Protein AF-A0AAW1KG69-F1 (afdb_monomer)

Foldseek 3Di:
DDPDPVPPPPPDDDPPDDDPPDDDDPPPPPPPDVLSVDCLCVDPDPVSVVVVVVCVVVVPPPDDDPPDDDDVVNVVCVVCVVVVVVVVVVVVVVVVVVVVVVVVVPPPDDPVVVVVVVVVVVVVVVVVVVVVVVVPPPDDDDDDDDDDDDDDDDDDDDDDDDDDDDDDDDDDDDDDDDDDDDPVVVVVVVVVVVVVVVVVVVVVVVVVVVVVVVVVVVVVVVVVVVVVVVVVVVVVVVVVVVVVVVVVVVVVVVVVVVVVVVVVVVVVVVVVVDDDDDDDPPPPPPPVVVPDDPVNVVVVVVVVVVVVVVVVVVVVVVVVVVVVVVVVVVVVVVVVVVVVVVVVVVVVVVVVVVVVVVVVVVVVVVPVVDLVVVVVVLVVVQVVCVVVVNDDVVNVVVSVVVNVVSVVVVVVCVVVVVVVVVVVCVVVVVPPPPPPDDDDDDDDDDDDDDDDDPPDPPPPPPDPPPPPPPPQPLVPDPLQVVLVVCCVPPNPVPDDPVSVVVNVVSVVVSVVVVCVVVPVPDPPPPDPVVVVVVVVVVVVVVVVVVVVVVVVVVVVVVVVVVVVVVVVVVVVVVVVVVVVVVVVVVVVVVVVVVVVVVVVVVVVVVVVVVVVVVVVVVVVVVVVVVVVVVVVVVVVVVVVVVVVVVVVVVVVVVVVVVVVVVVVVVVVVVVVVVVVVVVVVVVVVPPDDDDDDDDDDDDDDDDDDDDDPDDDDDDDDDDDPPPPPPPPPPPDDPDPPDDDDDDDDD

pLDDT: mean 73.24, std 21.03, range [31.11, 98.06]

Secondary structure (DSSP, 8-state):
---SGGGGGGSS--TTPPPP-------TT----HHHH-GGGG-S-HHHHHHHHHHHHHHTTTS---TT---HHHHHHHHHHHHHHHHHHHHHHHHHHHHHHHHHHHS---HHHHHHHHHHHHHHHHHHHHHHHHTTS---------------------------------------PPP---HHHHHHHHHHHHHHHHHHHHHHHHHHHHHHHHHHHHHHHHHHHHHHHHHHHHHHHHHHHHHHHHHHHHHHHHHHHHHHHHHHHHHHHHHHT---------------TTS--HHHHHHHHHHHHHHHHHHHHHHHHHHHHHHHHHHHHHHHHHHHHHHHHHHHHHHHHHHHHHHHHHHHHHHHHHHTS-HHHHHHHHHHHHHHHHHTT---HHHHHHHHHHHHHHHHHHHHHHHHHHHHHHHHHHHTT-----------------PPPPP---------------------GGGG-HHHHHHHHHHHHH-GGGS-HHHHHHHHHHHHHHHHHHHHHTT-SS--PPPHHHHHHHHHHHHHHHHHHHHHHHHHHHHHHHHHHHHHHHHHHHHHHHHHHHHHHHHHHHHHHHHHHHHHHHHHHHHHHHHHHHHHHHHHHHHHHHHHHHHHHHHHHHHHHHHHHHHHHHHHHHHHHHHHHHHHHHHHHHHHHHHHHHHHHHHHHHTTT--------------------------PPPP-------------------------------

Sequence (746 aa):
MTSYIQKKSRVFKDAGEPEPLLPKRSEARLKRYPSATDARAWTLENEDRRQHILEFLLRRSGGLNLGRYIPLEVLINTLLANKDADIERLRKQLEELQKLLKAYENLELTPEQKRQLEKMKGELGIAGSRLSAAGSQSGRQTPADSDADTTVGADGKMRLKGRSGVDPECAAGKDTPPPCESAEDKAKREAEEAQTAAEAAKGAQAAKATEAEKAAEAAKAAEAAKIAEAEKEAEEQRKMAAEAEAAEQRKAEADAKRAAEVEEAMRKAEAESGGPGRSRTRPRPSYDWEKLTPDDMKQLILQRDKENEALRNALEAMQDECDQHKAITNTAVEQLEHLGNVIEERDDLAYRLHASQQMIETLAGQLAGDPNREFNAIEDEIEELRRKGLLTPEKEIELLRKQIGILKNCCAKLPAVLADNEAMKKQLGLEYVSSSENSSSDALPTLPPPETNSLNNDLGHEKPIEKKDEACLCGKDVAFDALLERILKNGLESLEFEELEYLHSKICDATANLINKRGVGVEVQPSETDKYLLMKRNMTLEREVAGRQKQSENAVMKLEMDIQMERQRLEDLRKHLEQEKNNNNELLKRLKMQTKVVSNLQMERDLMKKKTGIHEERLQRYLNAIEEEKSRCQELEAELEGERVLVKRLKNMLNSQKEAVRSAKNLRMGIEKPLDNETMLMMQIDQSFGQPMSCPPVCSGSCSSSKRQVQTPPGRSNTFYTELKIEETYSPRPTRKEKPNKEYEG

Organism: Popillia japonica (NCBI:txid7064)

Structure (mmCIF, N/CA/C/O backbone):
data_AF-A0AAW1KG69-F1
#
_entry.id   AF-A0AAW1KG69-F1
#
loop_
_atom_site.group_PDB
_atom_site.id
_atom_site.type_symbol
_atom_site.label_atom_id
_atom_site.label_alt_id
_atom_site.label_comp_id
_atom_site.label_asym_id
_atom_site.label_entity_id
_atom_site.label_seq_id
_atom_site.pdbx_PDB_ins_code
_atom_site.Cartn_x
_atom_site.Cartn_y
_atom_site.Cartn_z
_atom_site.occupancy
_atom_site.B_iso_or_equiv
_atom_site.auth_seq_id
_atom_site.auth_comp_id
_atom_site.auth_asym_id
_atom_site.auth_atom_id
_atom_site.pdbx_PDB_model_num
ATOM 1 N N . MET A 1 1 ? 21.579 -17.725 -56.575 1.00 40.59 1 MET A N 1
ATOM 2 C CA . MET A 1 1 ? 20.855 -16.863 -55.615 1.00 40.59 1 MET A CA 1
ATOM 3 C C . MET A 1 1 ? 19.442 -16.606 -56.125 1.00 40.59 1 MET A C 1
ATOM 5 O O . MET A 1 1 ? 19.184 -15.582 -56.736 1.00 40.59 1 MET A O 1
ATOM 9 N N . THR A 1 2 ? 18.525 -17.542 -55.892 1.00 38.25 2 THR A N 1
ATOM 10 C CA . THR A 1 2 ? 17.095 -17.385 -56.208 1.00 38.25 2 THR A CA 1
ATOM 11 C C . THR A 1 2 ? 16.288 -18.149 -55.164 1.00 38.25 2 THR A C 1
ATOM 13 O O . THR A 1 2 ? 15.780 -19.234 -55.422 1.00 38.25 2 THR A O 1
ATOM 16 N N . SER A 1 3 ? 16.220 -17.626 -53.939 1.00 48.06 3 SER A N 1
ATOM 17 C CA . SER A 1 3 ? 15.331 -18.178 -52.910 1.00 48.06 3 SER A CA 1
ATOM 18 C C . SER A 1 3 ? 15.026 -17.149 -51.824 1.00 48.06 3 SER A C 1
ATOM 20 O O . SER A 1 3 ? 15.655 -17.143 -50.773 1.00 48.06 3 SER A O 1
ATOM 22 N N . TYR A 1 4 ? 14.041 -16.289 -52.082 1.00 40.78 4 TYR A N 1
ATOM 23 C CA . TYR A 1 4 ? 13.156 -15.782 -51.020 1.00 40.78 4 TYR A CA 1
ATOM 24 C C . TYR A 1 4 ? 11.886 -15.120 -51.580 1.00 40.78 4 TYR A C 1
ATOM 26 O O . TYR A 1 4 ? 10.855 -15.096 -50.918 1.00 40.78 4 TYR A O 1
ATOM 34 N N . ILE A 1 5 ? 11.918 -14.642 -52.829 1.00 45.88 5 ILE A N 1
ATOM 35 C CA . ILE A 1 5 ? 10.840 -13.797 -53.373 1.00 45.88 5 ILE A CA 1
ATOM 36 C C . ILE A 1 5 ? 9.676 -14.608 -53.980 1.00 45.88 5 ILE A C 1
ATOM 38 O O . ILE A 1 5 ? 8.530 -14.178 -53.905 1.00 45.88 5 ILE A O 1
ATOM 42 N N . GLN A 1 6 ? 9.899 -15.835 -54.464 1.00 41.44 6 GLN A N 1
ATOM 43 C CA . GLN A 1 6 ? 8.834 -16.655 -55.074 1.00 41.44 6 GLN A CA 1
ATOM 44 C C . GLN A 1 6 ? 7.883 -17.361 -54.082 1.00 41.44 6 GLN A C 1
ATOM 46 O O . GLN A 1 6 ? 6.984 -18.073 -54.513 1.00 41.44 6 GLN A O 1
ATOM 51 N N . LYS A 1 7 ? 8.030 -17.171 -52.761 1.00 46.19 7 LYS A N 1
ATOM 52 C CA . LYS A 1 7 ? 7.140 -17.791 -51.753 1.00 46.19 7 LYS A CA 1
ATOM 53 C C . LYS A 1 7 ? 6.023 -16.882 -51.224 1.00 46.19 7 LYS A C 1
ATOM 55 O O . LYS A 1 7 ? 5.238 -17.333 -50.398 1.00 46.19 7 LYS A O 1
ATOM 60 N N . LYS A 1 8 ? 5.908 -15.633 -51.694 1.00 48.06 8 LYS A N 1
ATOM 61 C CA . LYS A 1 8 ? 4.844 -14.716 -51.237 1.00 48.06 8 LYS A CA 1
ATOM 62 C C . LYS A 1 8 ? 3.473 -14.950 -51.889 1.00 48.06 8 LYS A C 1
ATOM 64 O O . LYS A 1 8 ? 2.480 -14.495 -51.341 1.00 48.06 8 LYS A O 1
ATOM 69 N N . SER A 1 9 ? 3.380 -15.678 -53.002 1.00 47.03 9 SER A N 1
ATOM 70 C CA . SER A 1 9 ? 2.130 -15.800 -53.774 1.00 47.03 9 SER A CA 1
ATOM 71 C C . SER A 1 9 ? 1.205 -16.958 -53.369 1.00 47.03 9 SER A C 1
ATOM 73 O O . SER A 1 9 ? 0.246 -17.232 -54.079 1.00 47.03 9 SER A O 1
ATOM 75 N N . ARG A 1 10 ? 1.454 -17.653 -52.249 1.00 48.19 10 ARG A N 1
ATOM 76 C CA . ARG A 1 10 ? 0.680 -18.855 -51.866 1.00 48.19 10 ARG A CA 1
ATOM 77 C C . ARG A 1 10 ? 0.230 -18.890 -50.400 1.00 48.19 10 ARG A C 1
ATOM 79 O O . ARG A 1 10 ? 0.150 -19.955 -49.799 1.00 48.19 10 ARG A O 1
ATOM 86 N N . VAL A 1 11 ? -0.021 -17.720 -49.810 1.00 54.59 11 VAL A N 1
ATOM 87 C CA . VAL A 1 11 ? -0.458 -17.603 -48.401 1.00 54.59 11 VAL A CA 1
ATOM 88 C C . VAL A 1 11 ? -1.987 -17.655 -48.256 1.00 54.59 11 VAL A C 1
ATOM 90 O O . VAL A 1 11 ? -2.484 -17.949 -47.174 1.00 54.59 11 VAL A O 1
ATOM 93 N N . PHE A 1 12 ? -2.742 -17.476 -49.340 1.00 47.78 12 PHE A N 1
ATOM 94 C CA . PHE A 1 12 ? -4.198 -17.611 -49.329 1.00 47.78 12 PHE A CA 1
ATOM 95 C C . PHE A 1 12 ? -4.599 -18.888 -50.074 1.00 47.78 12 PHE A C 1
ATOM 97 O O . PHE A 1 12 ? -4.232 -19.068 -51.233 1.00 47.78 12 PHE A O 1
ATOM 104 N N . LYS A 1 13 ? -5.276 -19.802 -49.368 1.00 55.94 13 LYS A N 1
ATOM 105 C CA . LYS A 1 13 ? -5.887 -21.008 -49.944 1.00 55.94 13 LYS A CA 1
ATOM 106 C C . LYS A 1 13 ? -7.202 -20.607 -50.617 1.00 55.94 13 LYS A C 1
ATOM 108 O O . LYS A 1 13 ? -8.001 -19.911 -49.989 1.00 55.94 13 LYS A O 1
ATOM 113 N N . ASP A 1 14 ? -7.444 -21.079 -51.835 1.00 62.16 14 ASP A N 1
ATOM 114 C CA . ASP A 1 14 ? -8.760 -20.977 -52.464 1.00 62.16 14 ASP A CA 1
ATOM 115 C C . ASP A 1 14 ? -9.760 -21.883 -51.725 1.00 62.16 14 ASP A C 1
ATOM 117 O O . ASP A 1 14 ? -9.420 -22.979 -51.263 1.00 62.16 14 ASP A O 1
ATOM 121 N N . ALA A 1 15 ? -10.996 -21.407 -51.558 1.00 43.72 15 ALA A N 1
ATOM 122 C CA . ALA A 1 15 ? -12.036 -22.103 -50.809 1.00 43.72 15 ALA A CA 1
ATOM 123 C C . ALA A 1 15 ? -12.436 -23.415 -51.516 1.00 43.72 15 ALA A C 1
ATOM 125 O O . ALA A 1 15 ? -13.269 -23.411 -52.417 1.00 43.72 15 ALA A O 1
ATOM 126 N N . GLY A 1 16 ? -11.832 -24.538 -51.112 1.00 61.41 16 GLY A N 1
ATOM 127 C CA . GLY A 1 16 ? -12.177 -25.874 -51.615 1.00 61.41 16 GLY A CA 1
ATOM 128 C C . GLY A 1 16 ? -11.032 -26.888 -51.691 1.00 61.41 16 GLY A C 1
ATOM 129 O O . GLY A 1 16 ? -11.302 -28.065 -51.920 1.00 61.41 16 GLY A O 1
ATOM 130 N N . GLU A 1 17 ? -9.770 -26.491 -51.488 1.00 61.88 17 GLU A N 1
ATOM 131 C CA . GLU A 1 17 ? -8.648 -27.439 -51.568 1.00 61.88 17 GLU A CA 1
ATOM 132 C C . GLU A 1 17 ? -8.496 -28.299 -50.290 1.00 61.88 17 GLU A C 1
ATOM 134 O O . GLU A 1 17 ? -8.383 -27.749 -49.187 1.00 61.88 17 GLU A O 1
ATOM 139 N N . PRO A 1 18 ? -8.455 -29.645 -50.405 1.00 51.22 18 PRO A N 1
ATOM 140 C CA . PRO A 1 18 ? -8.241 -30.537 -49.270 1.00 51.22 18 PRO A CA 1
ATOM 141 C C . PRO A 1 18 ? -6.821 -30.385 -48.713 1.00 51.22 18 PRO A C 1
ATOM 143 O O . PRO A 1 18 ? -5.830 -30.364 -49.441 1.00 51.22 18 PRO A O 1
ATOM 146 N N . GLU A 1 19 ? -6.737 -30.265 -47.391 1.00 61.56 19 GLU A N 1
ATOM 147 C CA . GLU A 1 19 ? -5.527 -29.884 -46.671 1.00 61.56 19 GLU A CA 1
ATOM 148 C C . GLU A 1 19 ? -4.426 -30.961 -46.777 1.00 61.56 19 GLU A C 1
ATOM 150 O O . GLU A 1 19 ? -4.612 -32.077 -46.284 1.00 61.56 19 GLU A O 1
ATOM 155 N N . PRO A 1 20 ? -3.263 -30.669 -47.395 1.00 55.00 20 PRO A N 1
ATOM 156 C CA . PRO A 1 20 ? -2.170 -31.627 -47.435 1.00 55.00 20 PRO A CA 1
ATOM 157 C C . PRO A 1 20 ? -1.592 -31.803 -46.028 1.00 55.00 20 PRO A C 1
ATOM 159 O O . PRO A 1 20 ? -1.201 -30.836 -45.371 1.00 55.00 20 PRO A O 1
ATOM 162 N N . LEU A 1 21 ? -1.527 -33.061 -45.583 1.00 47.91 21 LEU A N 1
ATOM 163 C CA . LEU A 1 21 ? -0.932 -33.489 -44.318 1.00 47.91 21 LEU A CA 1
ATOM 164 C C . LEU A 1 21 ? 0.570 -33.169 -44.307 1.00 47.91 21 LEU A C 1
ATOM 166 O O . LEU A 1 21 ? 1.408 -33.993 -44.674 1.00 47.91 21 LEU A O 1
ATOM 170 N N . LEU A 1 22 ? 0.918 -31.948 -43.905 1.00 45.31 22 LEU A N 1
ATOM 171 C CA . LEU A 1 22 ? 2.303 -31.552 -43.687 1.00 45.31 22 LEU A CA 1
ATOM 172 C C . LEU A 1 22 ? 2.843 -32.187 -42.390 1.00 45.31 22 LEU A C 1
ATOM 174 O O . LEU A 1 22 ? 2.108 -32.299 -41.403 1.00 45.31 22 LEU A O 1
ATOM 178 N N . PRO A 1 23 ? 4.130 -32.582 -42.353 1.00 40.88 23 PRO A N 1
ATOM 179 C CA . PRO A 1 23 ? 4.743 -33.165 -41.165 1.00 40.88 23 PRO A CA 1
ATOM 180 C C . PRO A 1 23 ? 4.685 -32.186 -39.986 1.00 40.88 23 PRO A C 1
ATOM 182 O O . PRO A 1 23 ? 5.216 -31.076 -40.067 1.00 40.88 23 PRO A O 1
ATOM 185 N N . LYS A 1 24 ? 4.063 -32.614 -38.879 1.00 42.75 24 LYS A N 1
ATOM 186 C CA . LYS A 1 24 ? 4.032 -31.908 -37.589 1.00 42.75 24 LYS A CA 1
ATOM 187 C C . LYS A 1 24 ? 5.459 -31.614 -37.115 1.00 42.75 24 LYS A C 1
ATOM 189 O O . LYS A 1 24 ? 6.099 -32.456 -36.491 1.00 42.75 24 LYS A O 1
ATOM 194 N N . ARG A 1 25 ? 5.949 -30.397 -37.354 1.00 39.00 25 ARG A N 1
ATOM 195 C CA . ARG A 1 25 ? 6.978 -29.804 -36.494 1.00 39.00 25 ARG A CA 1
ATOM 196 C C . ARG A 1 25 ? 6.303 -29.378 -35.191 1.00 39.00 25 ARG A C 1
ATOM 198 O O . ARG A 1 25 ? 5.185 -28.871 -35.206 1.00 39.00 25 ARG A O 1
ATOM 205 N N . SER A 1 26 ? 6.955 -29.628 -34.062 1.00 43.47 26 SER A N 1
ATOM 206 C CA . SER A 1 26 ? 6.447 -29.310 -32.728 1.00 43.47 26 SER A CA 1
ATOM 207 C C . SER A 1 26 ? 6.440 -27.796 -32.485 1.00 43.47 26 SER A C 1
ATOM 209 O O . SER A 1 26 ? 7.314 -27.259 -31.810 1.00 43.47 26 SER A O 1
ATOM 211 N N . GLU A 1 27 ? 5.427 -27.106 -33.007 1.00 46.28 27 GLU A N 1
ATOM 212 C CA . GLU A 1 27 ? 5.040 -25.736 -32.639 1.00 46.28 27 GLU A CA 1
ATOM 213 C C . GLU A 1 27 ? 4.389 -25.692 -31.245 1.00 46.28 27 GLU A C 1
ATOM 215 O O . GLU A 1 27 ? 3.317 -25.125 -31.026 1.00 46.28 27 GLU A O 1
ATOM 220 N N . ALA A 1 28 ? 5.024 -26.317 -30.257 1.00 47.25 28 ALA A N 1
ATOM 221 C CA . ALA A 1 28 ? 4.579 -26.264 -28.876 1.00 47.25 28 ALA A CA 1
ATOM 222 C C . ALA A 1 28 ? 4.929 -24.893 -28.267 1.00 47.25 28 ALA A C 1
ATOM 224 O O . ALA A 1 28 ? 5.868 -24.807 -27.485 1.00 47.25 28 ALA A O 1
ATOM 225 N N . ARG A 1 29 ? 4.193 -23.833 -28.662 1.00 49.28 29 ARG A N 1
ATOM 226 C CA . ARG A 1 29 ? 3.802 -22.639 -27.860 1.00 49.28 29 ARG A CA 1
ATOM 227 C C . ARG A 1 29 ? 3.364 -21.399 -28.658 1.00 49.28 29 ARG A C 1
ATOM 229 O O . ARG A 1 29 ? 3.189 -20.345 -28.046 1.00 49.28 29 ARG A O 1
ATOM 236 N N . LEU A 1 30 ? 3.086 -21.480 -29.961 1.00 48.84 30 LEU A N 1
ATOM 237 C CA . LEU A 1 30 ? 2.287 -20.424 -30.601 1.00 48.84 30 LEU A CA 1
ATOM 238 C C . LEU A 1 30 ? 0.849 -20.551 -30.090 1.00 48.84 30 LEU A C 1
ATOM 240 O O . LEU A 1 30 ? 0.060 -21.388 -30.526 1.00 48.84 30 LEU A O 1
ATOM 244 N N . LYS A 1 31 ? 0.556 -19.786 -29.036 1.00 47.00 31 LYS A N 1
ATOM 245 C CA . LYS A 1 31 ? -0.750 -19.754 -28.388 1.00 47.00 31 LYS A CA 1
ATOM 246 C C . LYS A 1 31 ? -1.786 -19.403 -29.458 1.00 47.00 31 LYS A C 1
ATOM 248 O O . LYS A 1 31 ? -1.678 -18.354 -30.085 1.00 47.00 31 LYS A O 1
ATOM 253 N N . ARG A 1 32 ? -2.777 -20.281 -29.656 1.00 51.72 32 ARG A N 1
ATOM 254 C CA . ARG A 1 32 ? -3.906 -20.132 -30.598 1.00 51.72 32 ARG A CA 1
ATOM 255 C C . ARG A 1 32 ? -4.870 -19.014 -30.176 1.00 51.72 32 ARG A C 1
ATOM 257 O O . ARG A 1 32 ? -6.077 -19.222 -30.082 1.00 51.72 32 ARG A O 1
ATOM 264 N N . TYR A 1 33 ? -4.349 -17.846 -29.826 1.00 61.28 33 TYR A N 1
ATOM 265 C CA . TYR A 1 33 ? -5.187 -16.686 -29.599 1.00 61.28 33 TYR A CA 1
ATOM 266 C C . TYR A 1 33 ? -5.672 -16.177 -30.957 1.00 61.28 33 TYR A C 1
ATOM 268 O O . TYR A 1 33 ? -4.852 -16.058 -31.865 1.00 61.28 33 TYR A O 1
ATOM 276 N N . PRO A 1 34 ? -6.961 -15.834 -31.107 1.00 63.94 34 PRO A N 1
ATOM 277 C CA . PRO A 1 34 ? -7.478 -15.260 -32.349 1.00 63.94 34 PRO A CA 1
ATOM 278 C C . PRO A 1 34 ? -6.696 -14.020 -32.819 1.00 63.94 34 PRO A C 1
ATOM 280 O O . PRO A 1 34 ? -6.563 -13.792 -34.018 1.00 63.94 34 PRO A O 1
ATOM 283 N N . SER A 1 35 ? -6.103 -13.271 -31.882 1.00 65.06 35 SER A N 1
ATOM 284 C CA . SER A 1 35 ? -5.227 -12.123 -32.150 1.00 65.06 35 SER A CA 1
ATOM 285 C C . SER A 1 35 ? -3.866 -12.496 -32.751 1.00 65.06 35 SER A C 1
ATOM 287 O O . SER A 1 35 ? -3.225 -11.670 -33.387 1.00 65.06 35 SER A O 1
ATOM 289 N N . ALA A 1 36 ? -3.404 -13.736 -32.579 1.00 68.12 36 ALA A N 1
ATOM 290 C CA . ALA A 1 36 ? -2.181 -14.236 -33.206 1.00 68.12 36 ALA A CA 1
ATOM 291 C C . ALA A 1 36 ? -2.426 -14.770 -34.630 1.00 68.12 36 ALA A C 1
ATOM 293 O O . ALA A 1 36 ? -1.469 -15.036 -35.350 1.00 68.12 36 ALA A O 1
ATOM 294 N N . THR A 1 37 ? -3.691 -14.932 -35.033 1.00 74.00 37 THR A N 1
ATOM 295 C CA . THR A 1 37 ? -4.082 -15.488 -36.340 1.00 74.00 37 THR A CA 1
ATOM 296 C C . THR A 1 37 ? -4.704 -14.466 -37.292 1.00 74.00 37 THR A C 1
ATOM 298 O O . THR A 1 37 ? -4.706 -14.708 -38.494 1.00 74.00 37 THR A O 1
ATOM 301 N N . ASP A 1 38 ? -5.221 -13.337 -36.797 1.00 79.94 38 ASP A N 1
ATOM 302 C CA . ASP A 1 38 ? -5.739 -12.258 -37.649 1.00 79.94 38 ASP A CA 1
ATOM 303 C C . ASP A 1 38 ? -4.603 -11.296 -38.028 1.00 79.94 38 ASP A C 1
ATOM 305 O O . ASP A 1 38 ? -3.973 -10.684 -37.163 1.00 79.94 38 ASP A O 1
ATOM 309 N N . ALA A 1 39 ? -4.341 -11.155 -39.329 1.00 81.00 39 ALA A N 1
ATOM 310 C CA . ALA A 1 39 ? -3.290 -10.285 -39.846 1.00 81.00 39 ALA A CA 1
ATOM 311 C C . ALA A 1 39 ? -3.505 -8.812 -39.454 1.00 81.00 39 ALA A C 1
ATOM 313 O O . ALA A 1 39 ? -2.521 -8.108 -39.229 1.00 81.00 39 ALA A O 1
ATOM 314 N N . ARG A 1 40 ? -4.764 -8.373 -39.273 1.00 83.50 40 ARG A N 1
ATOM 315 C CA . ARG A 1 40 ? -5.123 -7.002 -38.859 1.00 83.50 40 ARG A CA 1
ATOM 316 C C . ARG A 1 40 ? -4.634 -6.644 -37.452 1.00 83.50 40 ARG A C 1
ATOM 318 O O . ARG A 1 40 ? -4.432 -5.476 -37.148 1.00 83.50 40 ARG A O 1
ATOM 325 N N . ALA A 1 41 ? -4.368 -7.627 -36.587 1.00 81.38 41 ALA A N 1
ATOM 326 C CA . ALA A 1 41 ? -3.755 -7.366 -35.280 1.00 81.38 41 ALA A CA 1
ATOM 327 C C . ALA A 1 41 ? -2.293 -6.876 -35.401 1.00 81.38 41 ALA A C 1
ATOM 329 O O . ALA A 1 41 ? -1.776 -6.175 -34.520 1.00 81.38 41 ALA A O 1
ATOM 330 N N . TRP A 1 42 ? -1.634 -7.224 -36.510 1.00 81.38 42 TRP A N 1
ATOM 331 C CA . TRP A 1 42 ? -0.208 -7.010 -36.758 1.00 81.38 42 TRP A CA 1
ATOM 332 C C . TRP A 1 42 ? 0.074 -5.982 -37.860 1.00 81.38 42 TRP A C 1
ATOM 334 O O . TRP A 1 42 ? 1.238 -5.778 -38.203 1.00 81.38 42 TRP A O 1
ATOM 344 N N . THR A 1 43 ? -0.950 -5.319 -38.403 1.00 86.56 43 THR A N 1
ATOM 345 C CA . THR A 1 43 ? -0.763 -4.221 -39.358 1.00 86.56 43 THR A CA 1
ATOM 346 C C . THR A 1 43 ? -0.227 -2.968 -38.656 1.00 86.56 43 THR A C 1
ATOM 348 O O . THR A 1 43 ? -0.413 -2.766 -37.453 1.00 86.56 43 THR A O 1
ATOM 351 N N . LEU A 1 44 ? 0.487 -2.131 -39.417 1.00 79.81 44 LEU A N 1
ATOM 352 C CA . LEU A 1 44 ? 0.949 -0.807 -38.973 1.00 79.81 44 LEU A CA 1
ATOM 353 C C . LEU A 1 44 ? -0.145 0.264 -39.112 1.00 79.81 44 LEU A C 1
ATOM 355 O O . LEU A 1 44 ? -0.003 1.367 -38.591 1.00 79.81 44 LEU A O 1
ATOM 359 N N . GLU A 1 45 ? -1.236 -0.056 -39.807 1.00 83.69 45 GLU A N 1
ATOM 360 C CA . GLU A 1 45 ? -2.373 0.836 -39.985 1.00 83.69 45 GLU A CA 1
ATOM 361 C C . GLU A 1 45 ? -3.251 0.826 -38.730 1.00 83.69 45 GLU A C 1
ATOM 363 O O . GLU A 1 45 ? -3.841 -0.189 -38.352 1.00 83.69 45 GLU A O 1
ATOM 368 N N . ASN A 1 46 ? -3.330 1.982 -38.066 1.00 83.50 46 ASN A N 1
ATOM 369 C CA . ASN A 1 46 ? -4.044 2.129 -36.797 1.00 83.50 46 ASN A CA 1
ATOM 370 C C . ASN A 1 46 ? -5.535 1.780 -36.905 1.00 83.50 46 ASN A C 1
ATOM 372 O O . ASN A 1 46 ? -6.103 1.263 -35.943 1.00 83.50 46 ASN A O 1
ATOM 376 N N . GLU A 1 47 ? -6.161 2.039 -38.055 1.00 86.00 47 GLU A N 1
ATOM 377 C CA . GLU A 1 47 ? -7.596 1.809 -38.244 1.00 86.00 47 GLU A CA 1
ATOM 378 C C . GLU A 1 47 ? -7.927 0.313 -38.354 1.00 86.00 47 GLU A C 1
ATOM 380 O O . GLU A 1 47 ? -8.852 -0.153 -37.691 1.00 86.00 47 GLU A O 1
ATOM 385 N N . ASP A 1 48 ? -7.105 -0.469 -39.056 1.00 82.94 48 ASP A N 1
ATOM 386 C CA . ASP A 1 48 ? -7.244 -1.928 -39.149 1.00 82.94 48 ASP A CA 1
ATOM 387 C C . ASP A 1 48 ? -7.054 -2.613 -37.793 1.00 82.94 48 ASP A C 1
ATOM 389 O O . ASP A 1 48 ? -7.828 -3.495 -37.404 1.00 82.94 48 ASP A O 1
ATOM 393 N N . ARG A 1 49 ? -6.052 -2.170 -37.023 1.00 87.25 49 ARG A N 1
ATOM 394 C CA . ARG A 1 49 ? -5.829 -2.674 -35.664 1.00 87.25 49 ARG A CA 1
ATOM 395 C C . ARG A 1 49 ? -6.995 -2.308 -34.743 1.00 87.25 49 ARG A C 1
ATOM 397 O O . ARG A 1 49 ? -7.425 -3.134 -33.936 1.00 87.25 49 ARG A O 1
ATOM 404 N N . ARG A 1 50 ? -7.529 -1.090 -34.862 1.00 85.69 50 ARG A N 1
ATOM 405 C CA . ARG A 1 50 ? -8.689 -0.626 -34.089 1.00 85.69 50 ARG A CA 1
ATOM 406 C C . ARG A 1 50 ? -9.947 -1.421 -34.437 1.00 85.69 50 ARG A C 1
ATOM 408 O O . ARG A 1 50 ? -10.642 -1.861 -33.521 1.00 85.69 50 ARG A O 1
ATOM 415 N N . GLN A 1 51 ? -10.211 -1.661 -35.720 1.00 84.88 51 GLN A N 1
ATOM 416 C CA . GLN A 1 51 ? -11.324 -2.496 -36.174 1.00 84.88 51 GLN A CA 1
ATOM 417 C C . GLN A 1 51 ? -11.183 -3.940 -35.695 1.00 84.88 51 GLN A C 1
ATOM 419 O O . GLN A 1 51 ? -12.155 -4.493 -35.189 1.00 84.88 51 GLN A O 1
ATOM 424 N N . HIS A 1 52 ? -9.980 -4.525 -35.743 1.00 84.31 52 HIS A N 1
ATOM 425 C CA . HIS A 1 52 ? -9.736 -5.856 -35.185 1.00 84.31 52 HIS A CA 1
ATOM 426 C C . HIS A 1 52 ? -10.060 -5.922 -33.685 1.00 84.31 52 HIS A C 1
ATOM 428 O O . HIS A 1 52 ? -10.701 -6.870 -33.237 1.00 84.31 52 HIS A O 1
ATOM 434 N N . ILE A 1 53 ? -9.668 -4.912 -32.900 1.00 80.25 53 ILE A N 1
ATOM 435 C CA . ILE A 1 53 ? -9.980 -4.849 -31.463 1.00 80.25 53 ILE A CA 1
ATOM 436 C C . ILE A 1 53 ? -11.492 -4.722 -31.236 1.00 80.25 53 ILE A C 1
ATOM 438 O O . ILE A 1 53 ? -12.041 -5.437 -30.400 1.00 80.25 53 ILE A O 1
ATOM 442 N N . LEU A 1 54 ? -12.175 -3.852 -31.983 1.00 82.06 54 LEU A N 1
ATOM 443 C CA . LEU A 1 54 ? -13.623 -3.662 -31.863 1.00 82.06 54 LEU A CA 1
ATOM 444 C C . LEU A 1 54 ? -14.398 -4.921 -32.267 1.00 82.06 54 LEU A C 1
ATOM 446 O O . LEU A 1 54 ? -15.282 -5.349 -31.529 1.00 82.06 54 LEU A O 1
ATOM 450 N N . GLU A 1 55 ? -14.034 -5.566 -33.375 1.00 81.56 55 GLU A N 1
ATOM 451 C CA . GLU A 1 55 ? -14.593 -6.860 -33.770 1.00 81.56 55 GLU A CA 1
ATOM 452 C C . GLU A 1 55 ? -14.286 -7.940 -32.733 1.00 81.56 55 GLU A C 1
ATOM 454 O O . GLU A 1 55 ? -15.161 -8.736 -32.409 1.00 81.56 55 GLU A O 1
ATOM 459 N N . PHE A 1 56 ? -13.079 -7.975 -32.165 1.00 78.81 56 PHE A N 1
ATOM 460 C CA . PHE A 1 56 ? -12.723 -8.935 -31.121 1.00 78.81 56 PHE A CA 1
ATOM 461 C C . PHE A 1 56 ? -13.561 -8.740 -29.848 1.00 78.81 56 PHE A C 1
ATOM 463 O O . PHE A 1 56 ? -13.947 -9.725 -29.216 1.00 78.81 56 PHE A O 1
ATOM 470 N N . LEU A 1 57 ? -13.885 -7.492 -29.493 1.00 71.50 57 LEU A N 1
ATOM 471 C CA . LEU A 1 57 ? -14.770 -7.151 -28.377 1.00 71.50 57 LEU A CA 1
ATOM 472 C C . LEU A 1 57 ? -16.234 -7.513 -28.676 1.00 71.50 57 LEU A C 1
ATOM 474 O O . LEU A 1 57 ? -16.890 -8.145 -27.849 1.00 71.50 57 LEU A O 1
ATOM 478 N N . LEU A 1 58 ? -16.728 -7.183 -29.872 1.00 74.06 58 LEU A N 1
ATOM 479 C CA . LEU A 1 58 ? -18.105 -7.453 -30.306 1.00 74.06 58 LEU A CA 1
ATOM 480 C C . LEU A 1 58 ? -18.367 -8.944 -30.549 1.00 74.06 58 LEU A C 1
ATOM 482 O O . LEU A 1 58 ? -19.430 -9.461 -30.229 1.00 74.06 58 LEU A O 1
ATOM 486 N N . ARG A 1 59 ? -17.389 -9.688 -31.067 1.00 72.31 59 ARG A N 1
ATOM 487 C CA . ARG A 1 59 ? -17.516 -11.133 -31.314 1.00 72.31 59 ARG A CA 1
ATOM 488 C C . ARG A 1 59 ? -17.502 -11.946 -30.015 1.00 72.31 59 ARG A C 1
ATOM 490 O O . ARG A 1 59 ? -17.921 -13.099 -30.013 1.00 72.31 59 ARG A O 1
ATOM 497 N N . ARG A 1 60 ? -17.047 -11.347 -28.907 1.00 56.72 60 ARG A N 1
ATOM 498 C CA . ARG A 1 60 ? -17.065 -11.931 -27.557 1.00 56.72 60 ARG A CA 1
ATOM 499 C C . ARG A 1 60 ? -18.262 -11.512 -26.701 1.00 56.72 60 ARG A C 1
ATOM 501 O O . ARG A 1 60 ? -18.436 -12.093 -25.633 1.00 56.72 60 ARG A O 1
ATOM 508 N N . SER A 1 61 ? -19.093 -10.563 -27.136 1.00 54.59 61 SER A N 1
ATOM 509 C CA . SER A 1 61 ? -20.235 -10.083 -26.342 1.00 54.59 61 SER A CA 1
ATOM 510 C C . SER A 1 61 ? -21.472 -10.995 -26.398 1.00 54.59 61 SER A C 1
ATOM 512 O O . SER A 1 61 ? -22.419 -10.774 -25.651 1.00 54.59 61 SER A O 1
ATOM 514 N N . GLY A 1 62 ? -21.458 -12.057 -27.214 1.00 53.91 62 GLY A N 1
ATOM 515 C CA . GLY A 1 62 ? -22.594 -12.974 -27.395 1.00 53.91 62 GLY A CA 1
ATOM 516 C C . GLY A 1 62 ? -22.798 -14.058 -26.325 1.00 53.91 62 GLY A C 1
ATOM 517 O O . GLY A 1 62 ? -23.744 -14.829 -26.438 1.00 53.91 62 GLY A O 1
ATOM 518 N N . GLY A 1 63 ? -21.953 -14.163 -25.295 1.00 54.03 63 GLY A N 1
ATOM 519 C CA . GLY A 1 63 ? -22.145 -15.179 -24.254 1.00 54.03 63 GLY A CA 1
ATOM 520 C C . GLY A 1 63 ? -20.998 -15.261 -23.251 1.00 54.03 63 GLY A C 1
ATOM 521 O O . GLY A 1 63 ? -19.988 -15.894 -23.526 1.00 54.03 63 GLY A O 1
ATOM 522 N N . LEU A 1 64 ? -21.190 -14.604 -22.103 1.00 49.53 64 LEU A N 1
ATOM 523 C CA . LEU A 1 64 ? -20.575 -14.835 -20.784 1.00 49.53 64 LEU A CA 1
ATOM 524 C C . LEU A 1 64 ? -19.074 -15.207 -20.726 1.00 49.53 64 LEU A C 1
ATOM 526 O O . LEU A 1 64 ? -18.685 -16.349 -20.953 1.00 49.53 64 LEU A O 1
ATOM 530 N N . ASN A 1 65 ? -18.243 -14.242 -20.300 1.00 45.19 65 ASN A N 1
ATOM 531 C CA . ASN A 1 65 ? -17.337 -14.338 -19.134 1.00 45.19 65 ASN A CA 1
ATOM 532 C C . ASN A 1 65 ? -16.431 -13.091 -19.061 1.00 45.19 65 ASN A C 1
ATOM 534 O O . ASN A 1 65 ? -15.245 -13.124 -19.394 1.00 45.19 65 ASN A O 1
ATOM 538 N N . LEU A 1 66 ? -16.991 -11.976 -18.583 1.00 47.50 66 LEU A N 1
ATOM 539 C CA . LEU A 1 66 ? -16.275 -10.745 -18.208 1.00 47.50 66 LEU A CA 1
ATOM 540 C C . LEU A 1 66 ? -15.521 -10.907 -16.869 1.00 47.50 66 LEU A C 1
ATOM 542 O O . LEU A 1 66 ? -15.536 -10.033 -16.016 1.00 47.50 66 LEU A O 1
ATOM 546 N N . GLY A 1 67 ? -14.808 -12.017 -16.672 1.00 48.03 67 GLY A N 1
ATOM 547 C CA . GLY A 1 67 ? -14.048 -12.284 -15.441 1.00 48.03 67 GLY A CA 1
ATOM 548 C C . GLY A 1 67 ? -12.742 -11.490 -15.288 1.00 48.03 67 GLY A C 1
ATOM 549 O O . GLY A 1 67 ? -11.881 -11.907 -14.522 1.00 48.03 67 GLY A O 1
ATOM 550 N N . ARG A 1 68 ? -12.518 -10.409 -16.053 1.00 56.72 68 ARG A N 1
ATOM 551 C CA . ARG A 1 68 ? -11.250 -9.642 -16.007 1.00 56.72 68 ARG A CA 1
ATOM 552 C C . ARG A 1 68 ? -11.359 -8.130 -16.155 1.00 56.72 68 ARG A C 1
ATOM 554 O O . ARG A 1 68 ? -10.342 -7.461 -16.012 1.00 56.72 68 ARG A O 1
ATOM 561 N N . TYR A 1 69 ? -12.542 -7.588 -16.415 1.00 55.53 69 TYR A N 1
ATOM 562 C CA . TYR A 1 69 ? -12.724 -6.142 -16.438 1.00 55.53 69 TYR A CA 1
ATOM 563 C C . TYR A 1 69 ? -13.691 -5.782 -15.322 1.00 55.53 69 TYR A C 1
ATOM 565 O O . TYR A 1 69 ? -14.897 -5.971 -15.447 1.00 55.53 69 TYR A O 1
ATOM 573 N N . ILE A 1 70 ? -13.114 -5.339 -14.206 1.00 63.97 70 ILE A N 1
ATOM 574 C CA . ILE A 1 70 ? -13.845 -4.710 -13.110 1.00 63.97 70 ILE A CA 1
ATOM 575 C C . ILE A 1 70 ? -14.316 -3.355 -13.658 1.00 63.97 70 ILE A C 1
ATOM 577 O O . ILE A 1 70 ? -13.461 -2.583 -14.102 1.00 63.97 70 ILE A O 1
ATOM 581 N N . PRO A 1 71 ? -15.631 -3.066 -13.696 1.00 76.69 71 PRO A N 1
ATOM 582 C CA . PRO A 1 71 ? -16.124 -1.744 -14.071 1.00 76.69 71 PRO A CA 1
ATOM 583 C C . PRO A 1 71 ? -15.414 -0.665 -13.248 1.00 76.69 71 PRO A C 1
ATOM 585 O O . PRO A 1 71 ? -15.156 -0.878 -12.059 1.00 76.69 71 PRO A O 1
ATOM 588 N N . LEU A 1 72 ? -15.070 0.471 -13.861 1.00 67.88 72 LEU A N 1
ATOM 589 C CA . LEU A 1 72 ? -14.314 1.528 -13.177 1.00 67.88 72 LEU A CA 1
ATOM 590 C C . LEU A 1 72 ? -15.033 1.987 -11.906 1.00 67.88 72 LEU A C 1
ATOM 592 O O . LEU A 1 72 ? -14.394 2.266 -10.900 1.00 67.88 72 LEU A O 1
ATOM 596 N N . GLU A 1 73 ? -16.359 1.988 -11.935 1.00 77.25 73 GLU A N 1
ATOM 597 C CA . GLU A 1 73 ? -17.232 2.326 -10.820 1.00 77.25 73 GLU A CA 1
ATOM 598 C C . GLU A 1 73 ? -17.047 1.349 -9.656 1.00 77.25 73 GLU A C 1
ATOM 600 O O . GLU A 1 73 ? -16.974 1.764 -8.506 1.00 77.25 73 GLU A O 1
ATOM 605 N N . VAL A 1 74 ? -16.893 0.052 -9.937 1.00 75.75 74 VAL A N 1
ATOM 606 C CA . VAL A 1 74 ? -16.651 -0.968 -8.906 1.00 75.75 74 VAL A CA 1
ATOM 607 C C . VAL A 1 74 ? -15.248 -0.820 -8.319 1.00 75.75 74 VAL A C 1
ATOM 609 O O . VAL A 1 74 ? -15.090 -0.974 -7.110 1.00 75.75 74 VAL A O 1
ATOM 612 N N . LEU A 1 75 ? -14.244 -0.469 -9.132 1.00 75.62 75 LEU A N 1
ATOM 613 C CA . LEU A 1 75 ? -12.879 -0.201 -8.662 1.00 75.62 75 LEU A CA 1
ATOM 614 C C . LEU A 1 75 ? -12.815 1.067 -7.795 1.00 75.62 75 LEU A C 1
ATOM 616 O O . LEU A 1 75 ? -12.189 1.070 -6.740 1.00 75.62 75 LEU A O 1
ATOM 620 N N . ILE A 1 76 ? -13.496 2.135 -8.214 1.00 79.00 76 ILE A N 1
ATOM 621 C CA . ILE A 1 76 ? -13.610 3.379 -7.446 1.00 79.00 76 ILE A CA 1
ATOM 622 C C . ILE A 1 76 ? -14.343 3.106 -6.131 1.00 79.00 76 ILE A C 1
ATOM 624 O O . ILE A 1 76 ? -13.839 3.476 -5.076 1.00 79.00 76 ILE A O 1
ATOM 628 N N . ASN A 1 77 ? -15.463 2.383 -6.167 1.00 82.12 77 ASN A N 1
ATOM 629 C CA . ASN A 1 77 ? -16.221 2.043 -4.965 1.00 82.12 77 ASN A CA 1
ATOM 630 C C . ASN A 1 77 ? -15.428 1.140 -4.013 1.00 82.12 77 ASN A C 1
ATOM 632 O O . ASN A 1 77 ? -15.519 1.320 -2.808 1.00 82.12 77 ASN A O 1
ATOM 636 N N . THR A 1 78 ? -14.608 0.210 -4.511 1.00 78.06 78 THR A N 1
ATOM 637 C CA . THR A 1 78 ? -13.744 -0.613 -3.639 1.00 78.06 78 THR A CA 1
ATOM 638 C C . THR A 1 78 ? -12.569 0.172 -3.059 1.00 78.06 78 THR A C 1
ATOM 640 O O . THR A 1 78 ? -12.226 -0.031 -1.896 1.00 78.06 78 THR A O 1
ATOM 643 N N . LEU A 1 79 ? -11.975 1.102 -3.813 1.00 77.56 79 LEU A N 1
ATOM 644 C CA . LEU A 1 79 ? -10.926 1.991 -3.296 1.00 77.56 79 LEU A CA 1
ATOM 645 C C . LEU A 1 79 ? -11.469 3.018 -2.289 1.00 77.56 79 LEU A C 1
ATOM 647 O O . LEU A 1 79 ? -10.756 3.391 -1.355 1.00 77.56 79 LEU A O 1
ATOM 651 N N . LEU A 1 80 ? -12.715 3.465 -2.462 1.00 85.62 80 LEU A N 1
ATOM 652 C CA . LEU A 1 80 ? -13.385 4.390 -1.548 1.00 85.62 80 LEU A CA 1
ATOM 653 C C . LEU A 1 80 ? -14.001 3.687 -0.335 1.00 85.62 80 LEU A C 1
ATOM 655 O O . LEU A 1 80 ? -13.964 4.269 0.739 1.00 85.62 80 LEU A O 1
ATOM 659 N N . ALA A 1 81 ? -14.433 2.427 -0.441 1.00 85.44 81 ALA A N 1
ATOM 660 C CA . ALA A 1 81 ? -15.044 1.684 0.667 1.00 85.44 81 ALA A CA 1
ATOM 661 C C . ALA A 1 81 ? -14.166 1.640 1.930 1.00 85.44 81 ALA A C 1
ATOM 663 O O . ALA A 1 81 ? -14.678 1.793 3.036 1.00 85.44 81 ALA A O 1
ATOM 664 N N . ASN A 1 82 ? -12.843 1.499 1.782 1.00 80.62 82 ASN A N 1
ATOM 665 C CA . ASN A 1 82 ? -11.926 1.557 2.927 1.00 80.62 82 ASN A CA 1
ATOM 666 C C . ASN A 1 82 ? -11.900 2.950 3.572 1.00 80.62 82 ASN A C 1
ATOM 668 O O . ASN A 1 82 ? -11.887 3.065 4.795 1.00 80.62 82 ASN A O 1
ATOM 672 N N . LYS A 1 83 ? -11.932 4.015 2.760 1.00 84.81 83 LYS A N 1
ATOM 673 C CA . LYS A 1 83 ? -11.974 5.391 3.268 1.00 84.81 83 LYS A CA 1
ATOM 674 C C . LYS A 1 83 ? -13.322 5.724 3.895 1.00 84.81 83 LYS A C 1
ATOM 676 O O . LYS A 1 83 ? -13.348 6.385 4.925 1.00 84.81 83 LYS A O 1
ATOM 681 N N . ASP A 1 84 ? -14.417 5.245 3.320 1.00 86.31 84 ASP A N 1
ATOM 682 C CA . ASP A 1 84 ? -15.761 5.448 3.854 1.00 86.31 84 ASP A CA 1
ATOM 683 C C . ASP A 1 84 ? -15.940 4.706 5.189 1.00 86.31 84 ASP A C 1
ATOM 685 O O . ASP A 1 84 ? -16.467 5.282 6.141 1.00 86.31 84 ASP A O 1
ATOM 689 N N . ALA A 1 85 ? -15.396 3.490 5.318 1.00 85.94 85 ALA A N 1
ATOM 690 C CA . ALA A 1 85 ? -15.350 2.761 6.587 1.00 85.94 85 ALA A CA 1
ATOM 691 C C . ALA A 1 85 ? -14.510 3.491 7.653 1.00 85.94 85 ALA A C 1
ATOM 693 O O . ALA A 1 85 ? -14.908 3.567 8.819 1.00 85.94 85 ALA A O 1
ATOM 694 N N . ASP A 1 86 ? -13.375 4.080 7.264 1.00 82.81 86 ASP A N 1
ATOM 695 C CA . ASP A 1 86 ? -12.562 4.908 8.159 1.00 82.81 86 ASP A CA 1
ATOM 696 C C . ASP A 1 86 ? -13.286 6.191 8.584 1.00 82.81 86 ASP A C 1
ATOM 698 O O . ASP A 1 86 ? -13.241 6.564 9.758 1.00 82.81 86 ASP A O 1
ATOM 702 N N . ILE A 1 87 ? -13.999 6.841 7.663 1.00 87.56 87 ILE A N 1
ATOM 703 C CA . ILE A 1 87 ? -14.821 8.020 7.954 1.00 87.56 87 ILE A CA 1
ATOM 704 C C . ILE A 1 87 ? -15.948 7.658 8.929 1.00 87.56 87 ILE A C 1
ATOM 706 O O . ILE A 1 87 ? -16.179 8.399 9.885 1.00 87.56 87 ILE A O 1
ATOM 710 N N . GLU A 1 88 ? -16.631 6.525 8.747 1.00 89.44 88 GLU A N 1
ATOM 711 C CA . GLU A 1 88 ? -17.658 6.062 9.689 1.00 89.44 88 GLU A CA 1
ATOM 712 C C . GLU A 1 88 ? -17.083 5.725 11.068 1.00 89.44 88 GLU A C 1
ATOM 714 O O . GLU A 1 88 ? -17.671 6.096 12.087 1.00 89.44 88 GLU A O 1
ATOM 719 N N . ARG A 1 89 ? -15.914 5.076 11.123 1.00 92.81 89 ARG A N 1
ATOM 720 C CA . ARG A 1 89 ? -15.208 4.798 12.380 1.00 92.81 89 ARG A CA 1
ATOM 721 C C . ARG A 1 89 ? -14.856 6.091 13.117 1.00 92.81 89 ARG A C 1
ATOM 723 O O . ARG A 1 89 ? -15.133 6.201 14.309 1.00 92.81 89 ARG A O 1
ATOM 730 N N . LEU A 1 90 ? -14.307 7.080 12.411 1.00 88.31 90 LEU A N 1
ATOM 731 C CA . LEU A 1 90 ? -13.968 8.388 12.981 1.00 88.31 90 LEU A CA 1
ATOM 732 C C . LEU A 1 90 ? -15.215 9.159 13.436 1.00 88.31 90 LEU A C 1
ATOM 734 O O . LEU A 1 90 ? -15.191 9.788 14.493 1.00 88.31 90 LEU A O 1
ATOM 738 N N . ARG A 1 91 ? -16.328 9.078 12.693 1.00 88.12 91 ARG A N 1
ATOM 739 C CA . ARG A 1 91 ? -17.614 9.663 13.110 1.00 88.12 91 ARG A CA 1
ATOM 740 C C . ARG A 1 91 ? -18.139 9.029 14.397 1.00 88.12 91 ARG A C 1
ATOM 742 O O . ARG A 1 91 ? -18.518 9.766 15.301 1.00 88.12 91 ARG A O 1
ATOM 749 N N . LYS A 1 92 ? -18.093 7.697 14.525 1.00 91.19 92 LYS A N 1
ATOM 750 C CA . LYS A 1 92 ? -18.477 6.996 15.765 1.00 91.19 92 LYS A CA 1
ATOM 751 C C . LYS A 1 92 ? -17.600 7.404 16.949 1.00 91.19 92 LYS A C 1
ATOM 753 O O . LYS A 1 92 ? -18.132 7.709 18.010 1.00 91.19 92 LYS A O 1
ATOM 758 N N . GLN A 1 93 ? -16.284 7.500 16.753 1.00 90.12 93 GLN A N 1
ATOM 759 C CA . GLN A 1 93 ? -15.363 7.972 17.794 1.00 90.12 93 GLN A CA 1
ATOM 760 C C . GLN A 1 93 ? -15.653 9.418 18.218 1.00 90.12 93 GLN A C 1
ATOM 762 O O . GLN A 1 93 ? -15.637 9.729 19.408 1.00 90.12 93 GLN A O 1
ATOM 767 N N . LEU A 1 94 ? -15.960 10.307 17.268 1.00 86.56 94 LEU A N 1
ATOM 768 C CA . LEU A 1 94 ? -16.365 11.680 17.580 1.00 86.56 94 LEU A CA 1
ATOM 769 C C . LEU A 1 94 ? -17.690 11.731 18.347 1.00 86.56 94 LEU A C 1
ATOM 771 O O . LEU A 1 94 ? -17.800 12.496 19.302 1.00 86.56 94 LEU A O 1
ATOM 775 N N . GLU A 1 95 ? -18.677 10.914 17.978 1.00 91.44 95 GLU A N 1
ATOM 776 C CA . GLU A 1 95 ? -19.946 10.824 18.708 1.00 91.44 95 GLU A CA 1
ATOM 777 C C . GLU A 1 95 ? -19.770 10.270 20.128 1.00 91.44 95 GLU A C 1
ATOM 779 O O . GLU A 1 95 ? -20.391 10.777 21.061 1.00 91.44 95 GLU A O 1
ATOM 784 N N . GLU A 1 96 ? -18.921 9.260 20.322 1.00 90.25 96 GLU A N 1
ATOM 785 C CA . GLU A 1 96 ? -18.582 8.718 21.645 1.00 90.25 96 GLU A CA 1
ATOM 786 C C . GLU A 1 96 ? -17.888 9.765 22.518 1.00 90.25 96 GLU A C 1
ATOM 788 O O . GLU A 1 96 ? -18.286 9.974 23.666 1.00 90.25 96 GLU A O 1
ATOM 793 N N . LEU A 1 97 ? -16.912 10.488 21.961 1.00 85.50 97 LEU A N 1
ATOM 794 C CA . LEU A 1 97 ? -16.246 11.589 22.655 1.00 85.50 97 LEU A CA 1
ATOM 795 C C . LEU A 1 97 ? -17.226 12.714 22.996 1.00 85.50 97 LEU A C 1
ATOM 797 O O . LEU A 1 97 ? -17.194 13.224 24.112 1.00 85.50 97 LEU A O 1
ATOM 801 N N . GLN A 1 98 ? -18.141 13.070 22.090 1.00 87.75 98 GLN A N 1
ATOM 802 C CA . GLN A 1 98 ? -19.186 14.057 22.371 1.00 87.75 98 GLN A CA 1
ATOM 803 C C . GLN A 1 98 ? -20.165 13.583 23.452 1.00 87.75 98 GLN A C 1
ATOM 805 O O . GLN A 1 98 ? -20.576 14.386 24.290 1.00 87.75 98 GLN A O 1
ATOM 810 N N . LYS A 1 99 ? -20.537 12.297 23.468 1.00 89.06 99 LYS A N 1
ATOM 811 C CA . LYS A 1 99 ? -21.378 11.714 24.525 1.00 89.06 99 LYS A CA 1
ATOM 812 C C . LYS A 1 99 ? -20.673 11.741 25.877 1.00 89.06 99 LYS A C 1
ATOM 814 O O . LYS A 1 99 ? -21.300 12.127 26.860 1.00 89.06 99 LYS A O 1
ATOM 819 N N . LEU A 1 100 ? -19.385 11.398 25.925 1.00 84.19 100 LEU A N 1
ATOM 820 C CA . LEU A 1 100 ? -18.575 11.506 27.139 1.00 84.19 100 LEU A CA 1
ATOM 821 C C . LEU A 1 100 ? -18.492 12.955 27.620 1.00 84.19 100 LEU A C 1
ATOM 823 O O . LEU A 1 100 ? -18.707 13.215 28.797 1.00 84.19 100 LEU A O 1
ATOM 827 N N . LEU A 1 101 ? -18.258 13.909 26.718 1.00 82.75 101 LEU A N 1
ATOM 828 C CA . LEU A 1 101 ? -18.163 15.328 27.068 1.00 82.75 101 LEU A CA 1
ATOM 829 C C . LEU A 1 101 ? -19.485 15.861 27.644 1.00 82.75 101 LEU A C 1
ATOM 831 O O . LEU A 1 101 ? -19.472 16.509 28.686 1.00 82.75 101 LEU A O 1
ATOM 835 N N . LYS A 1 102 ? -20.628 15.485 27.054 1.00 84.44 102 LYS A N 1
ATOM 836 C CA . LYS A 1 102 ? -21.965 15.785 27.600 1.00 84.44 102 LYS A CA 1
ATOM 837 C C . LYS A 1 102 ? -22.227 15.102 28.945 1.00 84.44 102 LYS A C 1
ATOM 839 O O . LYS A 1 102 ? -22.866 15.683 29.815 1.00 84.44 102 LYS A O 1
ATOM 844 N N . ALA A 1 103 ? -21.742 13.876 29.140 1.00 83.25 103 ALA A N 1
ATOM 845 C CA . ALA A 1 103 ? -21.843 13.193 30.428 1.00 83.25 103 ALA A CA 1
ATOM 846 C C . ALA A 1 103 ? -21.010 13.905 31.509 1.00 83.25 103 ALA A C 1
ATOM 848 O O . ALA A 1 103 ? -21.476 14.054 32.636 1.00 83.25 103 ALA A O 1
ATOM 849 N N . TYR A 1 104 ? -19.824 14.411 31.154 1.00 77.50 104 TYR A N 1
ATOM 850 C CA . TYR A 1 104 ? -18.994 15.227 32.043 1.00 77.50 104 TYR A CA 1
ATOM 851 C C . TYR A 1 104 ? -19.597 16.602 32.346 1.00 77.50 104 TYR A C 1
ATOM 853 O O . TYR A 1 104 ? -19.395 17.108 33.445 1.00 77.50 104 TYR A O 1
ATOM 861 N N . GLU A 1 105 ? -20.360 17.194 31.426 1.00 77.50 105 GLU A N 1
ATOM 862 C CA . GLU A 1 105 ? -21.100 18.440 31.679 1.00 77.50 105 GLU A CA 1
ATOM 863 C C . GLU A 1 105 ? -22.249 18.257 32.682 1.00 77.50 105 GLU A C 1
ATOM 865 O O . GLU A 1 105 ? -22.543 19.176 33.445 1.00 77.50 105 GLU A O 1
ATOM 870 N N . ASN A 1 106 ? -22.857 17.069 32.719 1.00 79.50 106 ASN A N 1
ATOM 871 C CA . ASN A 1 106 ? -23.958 16.742 33.630 1.00 79.50 106 ASN A CA 1
ATOM 872 C C . ASN A 1 106 ? -23.496 16.225 35.002 1.00 79.50 106 ASN A C 1
ATOM 874 O O . ASN A 1 106 ? -24.314 16.074 35.908 1.00 79.50 106 ASN A O 1
ATOM 878 N N . LEU A 1 107 ? -22.204 15.938 35.174 1.00 81.75 107 LEU A N 1
ATOM 879 C CA . LEU A 1 107 ? -21.635 15.617 36.479 1.00 81.75 107 LEU A CA 1
ATOM 880 C C . LEU A 1 107 ? -21.495 16.911 37.287 1.00 81.75 107 LEU A C 1
ATOM 882 O O . LEU A 1 107 ? -20.784 17.835 36.885 1.00 81.75 107 LEU A O 1
ATOM 886 N N . GLU A 1 108 ? -22.153 16.971 38.447 1.00 71.19 108 GLU A N 1
ATOM 887 C CA . GLU A 1 108 ? -21.987 18.050 39.422 1.00 71.19 108 GLU A CA 1
ATOM 888 C C . GLU A 1 108 ? -20.568 18.014 40.004 1.00 71.19 108 GLU A C 1
ATOM 890 O O . GLU A 1 108 ? -20.299 17.489 41.083 1.00 71.19 108 GLU A O 1
ATOM 895 N N . LEU A 1 109 ? -19.622 18.561 39.245 1.00 71.44 109 LEU A N 1
ATOM 896 C CA . LEU A 1 109 ? -18.249 18.732 39.684 1.00 71.44 109 LEU A CA 1
ATOM 897 C C . LEU A 1 109 ? -18.239 19.683 40.878 1.00 71.44 109 LEU A C 1
ATOM 899 O O . LEU A 1 109 ? -18.751 20.809 40.804 1.00 71.44 109 LEU A O 1
ATOM 903 N N . THR A 1 110 ? -17.606 19.234 41.959 1.00 75.75 110 THR A N 1
ATOM 904 C CA . THR A 1 110 ? -17.318 20.086 43.113 1.00 75.75 110 THR A CA 1
ATOM 905 C C . THR A 1 110 ? -16.576 21.349 42.647 1.00 75.75 110 THR A C 1
ATOM 907 O O . THR A 1 110 ? -15.822 21.303 41.666 1.00 75.75 110 THR A O 1
ATOM 910 N N . PRO A 1 111 ? -16.768 22.503 43.309 1.00 77.69 111 PRO A N 1
ATOM 911 C CA . PRO A 1 111 ? -16.140 23.764 42.896 1.00 77.69 111 PRO A CA 1
ATOM 912 C C . PRO A 1 111 ? -14.610 23.654 42.780 1.00 77.69 111 PRO A C 1
ATOM 914 O O . PRO A 1 111 ? -14.003 24.290 41.918 1.00 77.69 111 PRO A O 1
ATOM 917 N N . GLU A 1 112 ? -13.998 22.775 43.574 1.00 75.81 112 GLU A N 1
ATOM 918 C CA . GLU A 1 112 ? -12.565 22.486 43.532 1.00 75.81 112 GLU A CA 1
ATOM 919 C C . GLU A 1 112 ? -12.152 21.730 42.256 1.00 75.81 112 GLU A C 1
ATOM 921 O O . GLU A 1 112 ? -11.167 22.085 41.608 1.00 75.81 112 GLU A O 1
ATOM 926 N N . GLN A 1 113 ? -12.944 20.745 41.822 1.00 74.38 113 GLN A N 1
ATOM 927 C CA . GLN A 1 113 ? -12.715 20.035 40.560 1.00 74.38 113 GLN A CA 1
ATOM 928 C C . GLN A 1 113 ? -12.956 20.940 39.347 1.00 74.38 113 GLN A C 1
ATOM 930 O O . GLN A 1 113 ? -12.218 20.851 38.369 1.00 74.38 113 GLN A O 1
ATOM 935 N N . LYS A 1 114 ? -13.923 21.868 39.417 1.00 77.44 114 LYS A N 1
ATOM 936 C CA . LYS A 1 114 ? -14.125 22.890 38.373 1.00 77.44 114 LYS A CA 1
ATOM 937 C C . LYS A 1 114 ? -12.901 23.799 38.232 1.00 77.44 114 LYS A C 1
ATOM 939 O O . LYS A 1 114 ? -12.459 24.038 37.110 1.00 77.44 114 LYS A O 1
ATOM 944 N N . ARG A 1 115 ? -12.293 24.224 39.348 1.00 78.81 115 ARG A N 1
ATOM 945 C CA . ARG A 1 115 ? -11.025 24.978 39.337 1.00 78.81 115 ARG A CA 1
ATOM 946 C C . ARG A 1 115 ? -9.862 24.169 38.771 1.00 78.81 115 ARG A C 1
ATOM 948 O O . ARG A 1 115 ? -9.071 24.715 38.010 1.00 78.81 115 ARG A O 1
ATOM 955 N N . GLN A 1 116 ? -9.750 22.883 39.103 1.00 79.12 116 GLN A N 1
ATOM 956 C CA . GLN A 1 116 ? -8.706 22.021 38.535 1.00 79.12 116 GLN A CA 1
ATOM 957 C C . GLN A 1 116 ? -8.888 21.815 37.027 1.00 79.12 116 GLN A C 1
ATOM 959 O O . GLN A 1 116 ? -7.907 21.824 36.287 1.00 79.12 116 GLN A O 1
ATOM 964 N N . LEU A 1 117 ? -10.129 21.688 36.556 1.00 77.31 117 LEU A N 1
ATOM 965 C CA . LEU A 1 117 ? -10.443 21.534 35.137 1.00 77.31 117 LEU A CA 1
ATOM 966 C C . LEU A 1 117 ? -10.163 22.831 34.362 1.00 77.31 117 LEU A C 1
ATOM 968 O O . LEU A 1 117 ? -9.572 22.779 33.285 1.00 77.31 117 LEU A O 1
ATOM 972 N N . GLU A 1 118 ? -10.488 23.998 34.925 1.00 81.50 118 GLU A N 1
ATOM 973 C CA . GLU A 1 118 ? -10.065 25.284 34.355 1.00 81.50 118 GLU A CA 1
ATOM 974 C C . GLU A 1 118 ? -8.547 25.464 34.366 1.00 81.50 118 GLU A C 1
ATOM 976 O O . GLU A 1 118 ? -7.982 25.925 33.377 1.00 81.50 118 GLU A O 1
ATOM 981 N N . LYS A 1 119 ? -7.868 25.038 35.435 1.00 87.00 119 LYS A N 1
ATOM 982 C CA . LYS A 1 119 ? -6.406 25.068 35.507 1.00 87.00 119 LYS A CA 1
ATOM 983 C C . LYS A 1 119 ? -5.780 24.191 34.422 1.00 87.00 119 LYS A C 1
ATOM 985 O O . LYS A 1 119 ? -4.897 24.663 33.715 1.00 87.00 119 LYS A O 1
ATOM 990 N N . MET A 1 120 ? -6.280 22.970 34.220 1.00 80.44 120 MET A N 1
ATOM 991 C CA . MET A 1 120 ? -5.808 22.096 33.140 1.00 80.44 120 MET A CA 1
ATOM 992 C C . MET A 1 120 ? -6.144 22.648 31.751 1.00 80.44 120 MET A C 1
ATOM 994 O O . MET A 1 120 ? -5.315 22.547 30.852 1.00 80.44 120 MET A O 1
ATOM 998 N N . LYS A 1 121 ? -7.310 23.284 31.560 1.00 80.25 121 LYS A N 1
ATOM 999 C CA . LYS A 1 121 ? -7.630 24.005 30.313 1.00 80.25 121 LYS A CA 1
ATOM 1000 C C . LYS A 1 121 ? -6.659 25.164 30.065 1.00 80.25 121 LYS A C 1
ATOM 1002 O O . LYS A 1 121 ? -6.207 25.338 28.935 1.00 80.25 121 LYS A O 1
ATOM 1007 N N . GLY A 1 122 ? -6.301 25.916 31.105 1.00 81.50 122 GLY A N 1
ATOM 1008 C CA . GLY A 1 122 ? -5.299 26.979 31.040 1.00 81.50 122 GLY A CA 1
ATOM 1009 C C . GLY A 1 122 ? -3.902 26.448 30.716 1.00 81.50 122 GLY A C 1
ATOM 1010 O O . GLY A 1 122 ? -3.231 26.979 29.836 1.00 81.50 122 GLY A O 1
ATOM 1011 N N . GLU A 1 123 ? -3.481 25.355 31.354 1.00 80.75 123 GLU A N 1
ATOM 1012 C CA . GLU A 1 123 ? -2.201 24.688 31.085 1.00 80.75 123 GLU A CA 1
ATOM 1013 C C . GLU A 1 123 ? -2.137 24.112 29.662 1.00 80.75 123 GLU A C 1
ATOM 1015 O O . GLU A 1 123 ? -1.117 24.274 28.996 1.00 80.75 123 GLU A O 1
ATOM 1020 N N . LEU A 1 124 ? -3.229 23.536 29.146 1.00 72.44 124 LEU A N 1
ATOM 1021 C CA . LEU A 1 124 ? -3.356 23.117 27.743 1.00 72.44 124 LEU A CA 1
ATOM 1022 C C . LEU A 1 124 ? -3.291 24.307 26.776 1.00 72.44 124 LEU A C 1
ATOM 1024 O O . LEU A 1 124 ? -2.643 24.208 25.735 1.00 72.44 124 LEU A O 1
ATOM 1028 N N . GLY A 1 125 ? -3.896 25.444 27.127 1.00 77.19 125 GLY A N 1
ATOM 1029 C CA . GLY A 1 125 ? -3.793 26.687 26.358 1.00 77.19 125 GLY A CA 1
ATOM 1030 C C . GLY A 1 125 ? -2.367 27.243 26.315 1.00 77.19 125 GLY A C 1
ATOM 1031 O O . GLY A 1 125 ? -1.881 27.641 25.254 1.00 77.19 125 GLY A O 1
ATOM 1032 N N . ILE A 1 126 ? -1.650 27.204 27.441 1.00 76.81 126 ILE A N 1
ATOM 1033 C CA . ILE A 1 126 ? -0.243 27.620 27.535 1.00 76.81 126 ILE A CA 1
ATOM 1034 C C . ILE A 1 126 ? 0.670 26.629 26.803 1.00 76.81 126 ILE A C 1
ATOM 1036 O O . ILE A 1 126 ? 1.585 27.055 26.103 1.00 76.81 126 ILE A O 1
ATOM 1040 N N . ALA A 1 127 ? 0.431 25.321 26.918 1.00 70.81 127 ALA A N 1
ATOM 1041 C CA . ALA A 1 127 ? 1.178 24.291 26.197 1.00 70.81 127 ALA A CA 1
ATOM 1042 C C . ALA A 1 127 ? 0.960 24.393 24.680 1.00 70.81 127 ALA A C 1
ATOM 1044 O O . ALA A 1 127 ? 1.928 24.338 23.923 1.00 70.81 127 ALA A O 1
ATOM 1045 N N . GLY A 1 128 ? -0.277 24.641 24.238 1.00 67.44 128 GLY A N 1
ATOM 1046 C CA . GLY A 1 128 ? -0.600 24.937 22.841 1.00 67.44 128 GLY A CA 1
ATOM 1047 C C . GLY A 1 128 ? 0.087 26.211 22.341 1.00 67.44 128 GLY A C 1
ATOM 1048 O O . GLY A 1 128 ? 0.656 26.220 21.252 1.00 67.44 128 GLY A O 1
ATOM 1049 N N . SER A 1 129 ? 0.138 27.256 23.172 1.00 69.69 129 SER A N 1
ATOM 1050 C CA . SER A 1 129 ? 0.846 28.507 22.861 1.00 69.69 129 SER A CA 1
ATOM 1051 C C . SER A 1 129 ? 2.372 28.336 22.834 1.00 69.69 129 SER A C 1
ATOM 1053 O O . SER A 1 129 ? 3.048 28.927 21.998 1.00 69.69 129 SER A O 1
ATOM 1055 N N . ARG A 1 130 ? 2.941 27.490 23.704 1.00 64.50 130 ARG A N 1
ATOM 1056 C CA . ARG A 1 130 ? 4.377 27.157 23.719 1.00 64.50 130 ARG A CA 1
ATOM 1057 C C . ARG A 1 130 ? 4.787 26.283 22.540 1.00 64.50 130 ARG A C 1
ATOM 1059 O O . ARG A 1 130 ? 5.860 26.506 21.996 1.00 64.50 130 ARG A O 1
ATOM 1066 N N . LEU A 1 131 ? 3.947 25.339 22.118 1.00 57.12 131 LEU A N 1
ATOM 1067 C CA . LEU A 1 131 ? 4.148 24.577 20.881 1.00 57.12 131 LEU A CA 1
ATOM 1068 C C . LEU A 1 131 ? 4.076 25.489 19.650 1.00 57.12 131 LEU A C 1
ATOM 1070 O O . LEU A 1 131 ? 4.892 25.351 18.746 1.00 57.12 131 LEU A O 1
ATOM 1074 N N . SER A 1 132 ? 3.174 26.475 19.662 1.00 58.31 132 SER A N 1
ATOM 1075 C CA . SER A 1 132 ? 3.112 27.516 18.632 1.00 58.31 132 SER A CA 1
ATOM 1076 C C . SER A 1 132 ? 4.346 28.428 18.625 1.00 58.31 132 SER A C 1
ATOM 1078 O O . SER A 1 132 ? 4.761 28.855 17.556 1.00 58.31 132 SER A O 1
ATOM 1080 N N . ALA A 1 133 ? 4.941 28.732 19.783 1.00 51.84 133 ALA A N 1
ATOM 1081 C CA . ALA A 1 133 ? 6.116 29.602 19.880 1.00 51.84 133 ALA A CA 1
ATOM 1082 C C . ALA A 1 133 ? 7.447 28.866 19.624 1.00 51.84 133 ALA A C 1
ATOM 1084 O O . ALA A 1 133 ? 8.377 29.446 19.068 1.00 51.84 133 ALA A O 1
ATOM 1085 N N . ALA A 1 134 ? 7.545 27.585 19.994 1.00 45.00 134 ALA A N 1
ATOM 1086 C CA . ALA A 1 134 ? 8.735 26.761 19.773 1.00 45.00 134 ALA A CA 1
ATOM 1087 C C . ALA A 1 134 ? 8.962 26.422 18.286 1.00 45.00 134 ALA A C 1
ATOM 1089 O O . ALA A 1 134 ? 10.097 26.155 17.897 1.00 45.00 134 ALA A O 1
ATOM 1090 N N . GLY A 1 135 ? 7.922 26.506 17.448 1.00 45.78 135 GLY A N 1
ATOM 1091 C CA . GLY A 1 135 ? 8.051 26.428 15.989 1.00 45.78 135 GLY A CA 1
ATOM 1092 C C . GLY A 1 135 ? 8.725 27.652 15.350 1.00 45.78 135 GLY A C 1
ATOM 1093 O O . GLY A 1 135 ? 9.298 27.534 14.274 1.00 45.78 135 GLY A O 1
ATOM 1094 N N . SER A 1 136 ? 8.742 28.815 16.018 1.00 47.59 136 SER A N 1
ATOM 1095 C CA . SER A 1 136 ? 9.221 30.078 15.427 1.00 47.59 136 SER A CA 1
ATOM 1096 C C . SER A 1 136 ? 10.689 30.444 15.719 1.00 47.59 136 SER A C 1
ATOM 1098 O O . SER A 1 136 ? 11.132 31.497 15.268 1.00 47.59 136 SER A O 1
ATOM 1100 N N . GLN A 1 137 ? 11.467 29.645 16.468 1.00 39.66 137 GLN A N 1
ATOM 1101 C CA . GLN A 1 137 ? 12.824 30.045 16.915 1.00 39.66 137 GLN A CA 1
ATOM 1102 C C . GLN A 1 137 ? 13.971 29.064 16.602 1.00 39.66 137 GLN A C 1
ATOM 1104 O O . GLN A 1 137 ? 15.035 29.143 17.212 1.00 39.66 137 GLN A O 1
ATOM 1109 N N . SER A 1 138 ? 13.829 28.192 15.603 1.00 39.34 138 SER A N 1
ATOM 1110 C CA . SER A 1 138 ? 14.932 27.343 15.126 1.00 39.34 138 SER A CA 1
ATOM 1111 C C . SER A 1 138 ? 15.375 27.745 13.715 1.00 39.34 138 SER A C 1
ATOM 1113 O O . SER A 1 138 ? 15.039 27.073 12.743 1.00 39.34 138 SER A O 1
ATOM 1115 N N . GLY A 1 139 ? 16.144 28.832 13.581 1.00 40.69 139 GLY A N 1
ATOM 1116 C CA . GLY A 1 139 ? 16.739 29.160 12.281 1.00 40.69 139 GLY A CA 1
ATOM 1117 C C . GLY A 1 139 ? 17.468 30.495 12.165 1.00 40.69 139 GLY A C 1
ATOM 1118 O O . GLY A 1 139 ? 17.016 31.354 11.418 1.00 40.69 139 GLY A O 1
ATOM 1119 N N . ARG A 1 140 ? 18.610 30.664 12.850 1.00 38.59 140 ARG A N 1
ATOM 1120 C CA . ARG A 1 140 ? 19.786 31.396 12.321 1.00 38.59 140 ARG A CA 1
ATOM 1121 C C . ARG A 1 140 ? 20.916 31.454 13.345 1.00 38.59 140 ARG A C 1
ATOM 1123 O O . ARG A 1 140 ? 20.806 32.186 14.320 1.00 38.59 140 ARG A O 1
ATOM 1130 N N . GLN A 1 141 ? 22.017 30.762 13.056 1.00 33.69 141 GLN A N 1
ATOM 1131 C CA . GLN A 1 141 ? 23.385 31.252 13.265 1.00 33.69 141 GLN A CA 1
ATOM 1132 C C . GLN A 1 141 ? 24.378 30.285 12.600 1.00 33.69 141 GLN A C 1
ATOM 1134 O O . GLN A 1 141 ? 24.527 29.141 13.016 1.00 33.69 141 GLN A O 1
ATOM 1139 N N . THR A 1 142 ? 25.063 30.771 11.567 1.00 33.88 142 THR A N 1
ATOM 1140 C CA . THR A 1 142 ? 26.370 30.273 11.116 1.00 33.88 142 THR A CA 1
ATOM 1141 C C . THR A 1 142 ? 27.361 31.440 11.166 1.00 33.88 142 THR A C 1
ATOM 1143 O O . THR A 1 142 ? 26.938 32.579 10.940 1.00 33.88 142 THR A O 1
ATOM 1146 N N . PRO A 1 143 ? 28.649 31.192 11.461 1.00 53.22 143 PRO A N 1
ATOM 1147 C CA . PRO A 1 143 ? 29.671 32.224 11.605 1.00 53.22 143 PRO A CA 1
ATOM 1148 C C . PRO A 1 143 ? 30.394 32.485 10.274 1.00 53.22 143 PRO A C 1
ATOM 1150 O O . PRO A 1 143 ? 30.631 31.544 9.519 1.00 53.22 143 PRO A O 1
ATOM 1153 N N . ALA A 1 144 ? 30.775 33.735 10.006 1.00 32.81 144 ALA A N 1
ATOM 1154 C CA . ALA A 1 144 ? 31.868 34.068 9.090 1.00 32.81 144 ALA A CA 1
ATOM 1155 C C . ALA A 1 144 ? 32.357 35.508 9.318 1.00 32.81 144 ALA A C 1
ATOM 1157 O O . ALA A 1 144 ? 31.567 36.415 9.579 1.00 32.81 144 ALA A O 1
ATOM 1158 N N . ASP A 1 145 ? 33.675 35.641 9.226 1.00 34.00 145 ASP A N 1
ATOM 1159 C CA . ASP A 1 145 ? 34.547 36.786 9.477 1.00 34.00 145 ASP A CA 1
ATOM 1160 C C . ASP A 1 145 ? 34.302 38.016 8.583 1.00 34.00 145 ASP A C 1
ATOM 1162 O O . ASP A 1 145 ? 33.908 37.874 7.429 1.00 34.00 145 ASP A O 1
ATOM 1166 N N . SER A 1 146 ? 34.633 39.217 9.082 1.00 38.66 146 SER A N 1
ATOM 1167 C CA . SER A 1 146 ? 35.789 40.015 8.611 1.00 38.66 146 SER A CA 1
ATOM 1168 C C . SER A 1 146 ? 35.711 41.492 9.036 1.00 38.66 146 SER A C 1
ATOM 1170 O O . SER A 1 146 ? 34.645 42.105 9.036 1.00 38.66 146 SER A O 1
ATOM 1172 N N . ASP A 1 147 ? 36.889 42.011 9.368 1.00 36.66 147 ASP A N 1
ATOM 1173 C CA . ASP A 1 147 ? 37.305 43.323 9.877 1.00 36.66 147 ASP A CA 1
ATOM 1174 C C . ASP A 1 147 ? 36.716 44.597 9.234 1.00 36.66 147 ASP A C 1
ATOM 1176 O O . ASP A 1 147 ? 36.560 44.673 8.018 1.00 36.66 147 ASP A O 1
ATOM 1180 N N . ALA A 1 148 ? 36.539 45.651 10.051 1.00 34.84 148 ALA A N 1
ATOM 1181 C CA . ALA A 1 148 ? 37.169 46.972 9.860 1.00 34.84 148 ALA A CA 1
ATOM 1182 C C . ALA A 1 148 ? 36.744 47.986 10.951 1.00 34.84 148 ALA A C 1
ATOM 1184 O O . ALA A 1 148 ? 35.589 48.390 11.048 1.00 34.84 148 ALA A O 1
ATOM 1185 N N . ASP A 1 149 ? 37.725 48.370 11.769 1.00 32.84 149 ASP A N 1
ATOM 1186 C CA . ASP A 1 149 ? 38.074 49.732 12.201 1.00 32.84 149 ASP A CA 1
ATOM 1187 C C . ASP A 1 149 ? 37.037 50.863 11.998 1.00 32.84 149 ASP A C 1
ATOM 1189 O O . ASP A 1 149 ? 36.798 51.267 10.866 1.00 32.84 149 ASP A O 1
ATOM 1193 N N . THR A 1 150 ? 36.500 51.455 13.077 1.00 34.56 150 THR A N 1
ATOM 1194 C CA . THR A 1 150 ? 36.601 52.909 13.350 1.00 34.56 150 THR A CA 1
ATOM 1195 C C . THR A 1 150 ? 36.200 53.227 14.800 1.00 34.56 150 THR A C 1
ATOM 1197 O O . THR A 1 150 ? 35.370 52.577 15.428 1.00 34.56 150 THR A O 1
ATOM 1200 N N . THR A 1 151 ? 36.842 54.260 15.320 1.00 38.91 151 THR A N 1
ATOM 1201 C CA . THR A 1 151 ? 36.878 54.805 16.675 1.00 38.91 151 THR A CA 1
ATOM 1202 C C . THR A 1 151 ? 35.657 55.658 17.085 1.00 38.91 151 THR A C 1
ATOM 1204 O O . THR A 1 151 ? 34.871 56.096 16.253 1.00 38.91 151 THR A O 1
ATOM 1207 N N . VAL A 1 152 ? 35.638 56.009 18.386 1.00 33.72 152 VAL A N 1
ATOM 1208 C CA . VAL A 1 152 ? 35.010 57.190 19.037 1.00 33.72 152 VAL A CA 1
ATOM 1209 C C . VAL A 1 152 ? 33.628 57.003 19.699 1.00 33.72 152 VAL A C 1
ATOM 1211 O O . VAL A 1 152 ? 32.601 56.970 19.040 1.00 33.72 152 VAL A O 1
ATOM 1214 N N . GLY A 1 153 ? 33.612 57.111 21.040 1.00 31.11 153 GLY A N 1
ATOM 1215 C CA . GLY A 1 153 ? 32.807 58.156 21.696 1.00 31.11 153 GLY A CA 1
ATOM 1216 C C . GLY A 1 153 ? 31.637 57.768 22.616 1.00 31.11 153 GLY A C 1
ATOM 1217 O O . GLY A 1 153 ? 30.577 57.388 22.147 1.00 31.11 153 GLY A O 1
ATOM 1218 N N . ALA A 1 154 ? 31.820 58.106 23.900 1.00 34.00 154 ALA A N 1
ATOM 1219 C CA . ALA A 1 154 ? 30.861 58.792 24.786 1.00 34.00 154 ALA A CA 1
ATOM 1220 C C . ALA A 1 154 ? 29.723 58.017 25.507 1.00 34.00 154 ALA A C 1
ATOM 1222 O O . ALA A 1 154 ? 28.724 57.617 24.927 1.00 34.00 154 ALA A O 1
ATOM 1223 N N . ASP A 1 155 ? 29.887 57.957 26.837 1.00 34.12 155 ASP A N 1
ATOM 1224 C CA . ASP A 1 155 ? 28.992 58.470 27.896 1.00 34.12 155 ASP A CA 1
ATOM 1225 C C . ASP A 1 155 ? 27.519 58.027 28.061 1.00 34.12 155 ASP A C 1
ATOM 1227 O O . ASP A 1 155 ? 26.685 58.135 27.171 1.00 34.12 155 ASP A O 1
ATOM 1231 N N . GLY A 1 156 ? 27.164 57.764 29.334 1.00 35.03 156 GLY A N 1
ATOM 1232 C CA . GLY A 1 156 ? 25.810 57.959 29.893 1.00 35.03 156 GLY A CA 1
ATOM 1233 C C . GLY A 1 156 ? 25.199 56.703 30.536 1.00 35.03 156 GLY A C 1
ATOM 1234 O O . GLY A 1 156 ? 24.599 55.901 29.844 1.00 35.03 156 GLY A O 1
ATOM 1235 N N . LYS A 1 157 ? 25.397 56.360 31.819 1.00 38.09 157 LYS A N 1
ATOM 1236 C CA . LYS A 1 157 ? 25.007 57.025 33.087 1.00 38.09 157 LYS A CA 1
ATOM 1237 C C . LYS A 1 157 ? 23.497 56.932 33.423 1.00 38.09 157 LYS A C 1
ATOM 1239 O O . LYS A 1 157 ? 22.666 57.444 32.690 1.00 38.09 157 LYS A O 1
ATOM 1244 N N . MET A 1 158 ? 23.235 56.476 34.663 1.00 34.38 158 MET A N 1
ATOM 1245 C CA . MET A 1 158 ? 22.018 56.634 35.504 1.00 34.38 158 MET A CA 1
ATOM 1246 C C . MET A 1 158 ? 20.875 55.612 35.293 1.00 34.38 158 MET A C 1
ATOM 1248 O O . MET A 1 158 ? 20.595 55.230 34.175 1.00 34.38 158 MET A O 1
ATOM 1252 N N . ARG A 1 159 ? 20.129 55.142 36.309 1.00 35.84 159 ARG A N 1
ATOM 1253 C CA . ARG A 1 159 ? 20.065 55.442 37.755 1.00 35.84 159 ARG A CA 1
ATOM 1254 C C . ARG A 1 159 ? 19.220 54.375 38.476 1.00 35.84 159 ARG A C 1
ATOM 1256 O O . ARG A 1 159 ? 18.212 53.924 37.952 1.00 35.84 159 ARG A O 1
ATOM 1263 N N . LEU A 1 160 ? 19.588 54.111 39.729 1.00 44.16 160 LEU A N 1
ATOM 1264 C CA . LEU A 1 160 ? 18.804 53.469 40.793 1.00 44.16 160 LEU A CA 1
ATOM 1265 C C . LEU A 1 160 ? 17.656 54.350 41.337 1.00 44.16 160 LEU A C 1
ATOM 1267 O O . LEU A 1 160 ? 17.827 55.570 41.425 1.00 44.16 160 LEU A O 1
ATOM 1271 N N . LYS A 1 161 ? 16.582 53.697 41.822 1.00 36.91 161 LYS A N 1
ATOM 1272 C CA . LYS A 1 161 ? 15.737 53.958 43.032 1.00 36.91 161 LYS A CA 1
ATOM 1273 C C . LYS A 1 161 ? 14.437 53.131 42.886 1.00 36.91 161 LYS A C 1
ATOM 1275 O O . LYS A 1 161 ? 13.869 53.155 41.809 1.00 36.91 161 LYS A O 1
ATOM 1280 N N . GLY A 1 162 ? 13.885 52.371 43.837 1.00 36.41 162 GLY A N 1
ATOM 1281 C CA . GLY A 1 162 ? 14.014 52.303 45.298 1.00 36.41 162 GLY A CA 1
ATOM 1282 C C . GLY A 1 162 ? 12.702 52.748 45.976 1.00 36.41 162 GLY A C 1
ATOM 1283 O O . GLY A 1 162 ? 12.333 53.900 45.767 1.00 36.41 162 GLY A O 1
ATOM 1284 N N . ARG A 1 163 ? 12.041 51.869 46.766 1.00 38.38 163 ARG A N 1
ATOM 1285 C CA . ARG A 1 163 ? 11.152 52.118 47.952 1.00 38.38 163 ARG A CA 1
ATOM 1286 C C . ARG A 1 163 ? 10.342 50.845 48.310 1.00 38.38 163 ARG A C 1
ATOM 1288 O O . ARG A 1 163 ? 9.642 50.340 47.446 1.00 38.38 163 ARG A O 1
ATOM 1295 N N . SER A 1 164 ? 10.623 50.158 49.433 1.00 35.12 164 SER A N 1
ATOM 1296 C CA . SER A 1 164 ? 9.973 50.247 50.778 1.00 35.12 164 SER A CA 1
ATOM 1297 C C . SER A 1 164 ? 8.456 49.965 50.737 1.00 35.12 164 SER A C 1
ATOM 1299 O O . SER A 1 164 ? 7.758 50.711 50.063 1.00 35.12 164 SER A O 1
ATOM 1301 N N . GLY A 1 165 ? 7.857 48.948 51.371 1.00 39.47 165 GLY A N 1
ATOM 1302 C CA . GLY A 1 165 ? 8.097 48.342 52.690 1.00 39.47 165 GLY A CA 1
ATOM 1303 C C . GLY A 1 165 ? 7.177 49.001 53.725 1.00 39.47 165 GLY A C 1
ATOM 1304 O O . GLY A 1 165 ? 7.358 50.198 53.888 1.00 39.47 165 GLY A O 1
ATOM 1305 N N . VAL A 1 166 ? 6.243 48.258 54.356 1.00 35.94 166 VAL A N 1
ATOM 1306 C CA . VAL A 1 166 ? 5.601 48.474 55.686 1.00 35.94 166 VAL A CA 1
ATOM 1307 C C . VAL A 1 166 ? 4.701 47.253 56.010 1.00 35.94 166 VAL A C 1
ATOM 1309 O O . VAL A 1 166 ? 3.711 47.038 55.316 1.00 35.94 166 VAL A O 1
ATOM 1312 N N . ASP A 1 167 ? 5.030 46.505 57.071 1.00 42.19 167 ASP A N 1
ATOM 1313 C CA . ASP A 1 167 ? 4.079 45.758 57.928 1.00 42.19 167 ASP A CA 1
ATOM 1314 C C . ASP A 1 167 ? 3.534 46.712 59.014 1.00 42.19 167 ASP A C 1
ATOM 1316 O O . ASP A 1 167 ? 4.186 47.729 59.286 1.00 42.19 167 ASP A O 1
ATOM 1320 N N . PRO A 1 168 ? 2.400 46.417 59.688 1.00 54.62 168 PRO A N 1
ATOM 1321 C CA . PRO A 1 168 ? 2.558 45.941 61.074 1.00 54.62 168 PRO A CA 1
ATOM 1322 C C . PRO A 1 168 ? 1.449 45.016 61.641 1.00 54.62 168 PRO A C 1
ATOM 1324 O O . PRO A 1 168 ? 0.400 44.773 61.051 1.00 54.62 168 PRO A O 1
ATOM 1327 N N . GLU A 1 169 ? 1.765 44.542 62.847 1.00 39.78 169 GLU A N 1
ATOM 1328 C CA . GLU A 1 169 ? 1.126 43.628 63.803 1.00 39.78 169 GLU A CA 1
ATOM 1329 C C . GLU A 1 169 ? -0.297 43.938 64.344 1.00 39.78 169 GLU A C 1
ATOM 1331 O O . GLU A 1 169 ? -0.728 45.082 64.432 1.00 39.78 169 GLU A O 1
ATOM 1336 N N . CYS A 1 170 ? -0.921 42.852 64.842 1.00 38.06 170 CYS A N 1
ATOM 1337 C CA . CYS A 1 170 ? -1.711 42.654 66.080 1.00 38.06 170 CYS A CA 1
ATOM 1338 C C . CYS A 1 170 ? -2.815 43.643 66.521 1.00 38.06 170 CYS A C 1
ATOM 1340 O O . CYS A 1 170 ? -2.525 44.760 66.928 1.00 38.06 170 CYS A O 1
ATOM 1342 N N . ALA A 1 171 ? -4.039 43.122 66.732 1.00 35.31 171 ALA A N 1
ATOM 1343 C CA . ALA A 1 171 ? -4.849 43.415 67.930 1.00 35.31 171 ALA A CA 1
ATOM 1344 C C . ALA A 1 171 ? -6.024 42.432 68.112 1.00 35.31 171 ALA A C 1
ATOM 1346 O O . ALA A 1 171 ? -6.692 42.033 67.164 1.00 35.31 171 ALA A O 1
ATOM 1347 N N . ALA A 1 172 ? -6.271 42.078 69.372 1.00 40.16 172 ALA A N 1
ATOM 1348 C CA . ALA A 1 172 ? -7.361 41.247 69.861 1.00 40.16 172 ALA A CA 1
ATOM 1349 C C . ALA A 1 172 ? -8.660 42.042 70.107 1.00 40.16 172 ALA A C 1
ATOM 1351 O O . ALA A 1 172 ? -8.605 43.215 70.473 1.00 40.16 172 ALA A O 1
ATOM 1352 N N . GLY A 1 173 ? -9.805 41.346 70.088 1.00 34.47 173 GLY A N 1
ATOM 1353 C CA . GLY A 1 173 ? -10.893 41.596 71.042 1.00 34.47 173 GLY A CA 1
ATOM 1354 C C . GLY A 1 173 ? -12.295 41.910 70.496 1.00 34.47 173 GLY A C 1
ATOM 1355 O O . GLY A 1 173 ? -12.487 42.891 69.789 1.00 34.47 173 GLY A O 1
ATOM 1356 N N . LYS A 1 174 ? -13.255 41.160 71.064 1.00 36.59 174 LYS A N 1
ATOM 1357 C CA . LYS A 1 174 ? -14.639 41.508 71.459 1.00 36.59 174 LYS A CA 1
ATOM 1358 C C . LYS A 1 174 ? -15.806 41.055 70.573 1.00 36.59 174 LYS A C 1
ATOM 1360 O O . LYS A 1 174 ? -16.123 41.642 69.545 1.00 36.59 174 LYS A O 1
ATOM 1365 N N . ASP A 1 175 ? -16.516 40.080 71.139 1.00 44.25 175 ASP A N 1
ATOM 1366 C CA . ASP A 1 175 ? -17.916 39.736 70.918 1.00 44.25 175 ASP A CA 1
ATOM 1367 C C . ASP A 1 175 ? -18.843 40.959 71.008 1.00 44.25 175 ASP A C 1
ATOM 1369 O O . ASP A 1 175 ? -18.863 41.670 72.015 1.00 44.25 175 ASP A O 1
ATOM 1373 N N . THR A 1 176 ? -19.661 41.158 69.974 1.00 39.09 176 THR A N 1
ATOM 1374 C CA . THR A 1 176 ? -20.952 41.866 70.039 1.00 39.09 176 THR A CA 1
ATOM 1375 C C . THR A 1 176 ? -21.901 41.249 69.000 1.00 39.09 176 THR A C 1
ATOM 1377 O O . THR A 1 176 ? -21.476 41.029 67.865 1.00 39.09 176 THR A O 1
ATOM 1380 N N . PRO A 1 177 ? -23.160 40.924 69.351 1.00 49.16 177 PRO A N 1
ATOM 1381 C CA . PRO A 1 177 ? -24.130 40.383 68.401 1.00 49.16 177 PRO A CA 1
ATOM 1382 C C . PRO A 1 177 ? -24.705 41.496 67.501 1.00 49.16 177 PRO A C 1
ATOM 1384 O O . PRO A 1 177 ? -24.825 42.639 67.953 1.00 49.16 177 PRO A O 1
ATOM 1387 N N . PRO A 1 178 ? -25.074 41.190 66.243 1.00 49.72 178 PRO A N 1
ATOM 1388 C CA . PRO A 1 178 ? -25.632 42.176 65.325 1.00 49.72 178 PRO A CA 1
ATOM 1389 C C . PRO A 1 178 ? -27.072 42.555 65.725 1.00 49.72 178 PRO A C 1
ATOM 1391 O O . PRO A 1 178 ? -27.797 41.718 66.271 1.00 49.72 178 PRO A O 1
ATOM 1394 N N . PRO A 1 179 ? -27.510 43.800 65.464 1.00 44.66 179 PRO A N 1
ATOM 1395 C CA . PRO A 1 179 ? -28.883 44.213 65.715 1.00 44.66 179 PRO A CA 1
ATOM 1396 C C . PRO A 1 179 ? -29.820 43.555 64.696 1.00 44.66 179 PRO A C 1
ATOM 1398 O O . PRO A 1 179 ? -29.488 43.433 63.518 1.00 44.66 179 PRO A O 1
ATOM 1401 N N . CYS A 1 180 ? -30.993 43.132 65.162 1.00 43.69 180 CYS A N 1
ATOM 1402 C CA . CYS A 1 180 ? -32.060 42.589 64.331 1.00 43.69 180 CYS A CA 1
ATOM 1403 C C . CYS A 1 180 ? -32.460 43.600 63.242 1.00 43.69 180 CYS A C 1
ATOM 1405 O O . CYS A 1 180 ? -33.054 44.632 63.549 1.00 43.69 180 CYS A O 1
ATOM 1407 N N . GLU A 1 181 ? -32.137 43.296 61.982 1.00 47.28 181 GLU A N 1
ATOM 1408 C CA . GLU A 1 181 ? -32.690 43.982 60.811 1.00 47.28 181 GLU A CA 1
ATOM 1409 C C . GLU A 1 181 ? -34.181 43.630 60.670 1.00 47.28 181 GLU A C 1
ATOM 1411 O O . GLU A 1 181 ? -34.581 42.464 60.760 1.00 47.28 181 GLU A O 1
ATOM 1416 N N . SER A 1 182 ? -35.013 44.651 60.469 1.00 58.28 182 SER A N 1
ATOM 1417 C CA . SER A 1 182 ? -36.444 44.538 60.186 1.00 58.28 182 SER A CA 1
ATOM 1418 C C . SER A 1 182 ? -36.693 43.747 58.900 1.00 58.28 182 SER A C 1
ATOM 1420 O O . SER A 1 182 ? -36.050 43.970 57.875 1.00 58.28 182 SER A O 1
ATOM 1422 N N . ALA A 1 183 ? -37.671 42.837 58.938 1.00 58.19 183 ALA A N 1
ATOM 1423 C CA . ALA A 1 183 ? -38.010 41.938 57.832 1.00 58.19 183 ALA A CA 1
ATOM 1424 C C . ALA A 1 183 ? -38.375 42.659 56.513 1.00 58.19 183 ALA A C 1
ATOM 1426 O O . ALA A 1 183 ? -38.215 42.080 55.439 1.00 58.19 183 ALA A O 1
ATOM 1427 N N . GLU A 1 184 ? -38.800 43.927 56.566 1.00 57.03 184 GLU A N 1
ATOM 1428 C CA . GLU A 1 184 ? -39.105 44.732 55.373 1.00 57.03 184 GLU A CA 1
ATOM 1429 C C . GLU A 1 184 ? -37.860 45.158 54.579 1.00 57.03 184 GLU A C 1
ATOM 1431 O O . GLU A 1 184 ? -37.904 45.200 53.347 1.00 57.03 184 GLU A O 1
ATOM 1436 N N . ASP A 1 185 ? -36.732 45.418 55.245 1.00 56.06 185 ASP A N 1
ATOM 1437 C CA . ASP A 1 185 ? -35.491 45.821 54.568 1.00 56.06 185 ASP A CA 1
ATOM 1438 C C . ASP A 1 185 ? -34.780 44.622 53.930 1.00 56.06 185 ASP A C 1
ATOM 1440 O O . ASP A 1 185 ? -34.126 44.752 52.891 1.00 56.06 185 ASP A O 1
ATOM 1444 N N . LYS A 1 186 ? -34.985 43.427 54.496 1.00 64.38 186 LYS A N 1
ATOM 1445 C CA . LYS A 1 186 ? -34.505 42.165 53.927 1.00 64.38 186 LYS A CA 1
ATOM 1446 C C . LYS A 1 186 ? -35.258 41.799 52.645 1.00 64.38 186 LYS A C 1
ATOM 1448 O O . LYS A 1 186 ? -34.621 41.473 51.650 1.00 64.38 186 LYS A O 1
ATOM 1453 N N . ALA A 1 187 ? -36.584 41.951 52.623 1.00 68.44 187 ALA A N 1
ATOM 1454 C CA . ALA A 1 187 ? -37.388 41.665 51.432 1.00 68.44 187 ALA A CA 1
ATOM 1455 C C . ALA A 1 187 ? -37.094 42.631 50.265 1.00 68.44 187 ALA A C 1
ATOM 1457 O O . ALA A 1 187 ? -37.061 42.213 49.108 1.00 68.44 187 ALA A O 1
ATOM 1458 N N . LYS A 1 188 ? -36.830 43.916 50.550 1.00 71.50 188 LYS A N 1
ATOM 1459 C CA . LYS A 1 188 ? -36.438 44.890 49.514 1.00 71.50 188 LYS A CA 1
ATOM 1460 C C . LYS A 1 188 ? -35.037 44.632 48.962 1.00 71.50 188 LYS A C 1
ATOM 1462 O O . LYS A 1 188 ? -34.867 44.688 47.747 1.00 71.50 188 LYS A O 1
ATOM 1467 N N . ARG A 1 189 ? -34.063 44.290 49.817 1.00 68.94 189 ARG A N 1
ATOM 1468 C CA . ARG A 1 189 ? -32.715 43.905 49.364 1.00 68.94 189 ARG A CA 1
ATOM 1469 C C . ARG A 1 189 ? -32.728 42.616 48.550 1.00 68.94 189 ARG A C 1
ATOM 1471 O O . ARG A 1 189 ? -32.094 42.581 47.507 1.00 68.94 189 ARG A O 1
ATOM 1478 N N . GLU A 1 190 ? -33.495 41.605 48.955 1.00 73.00 190 GLU A N 1
ATOM 1479 C CA . GLU A 1 190 ? -33.610 40.348 48.201 1.00 73.00 190 GLU A CA 1
ATOM 1480 C C . GLU A 1 190 ? -34.278 40.554 46.827 1.00 73.00 190 GLU A C 1
ATOM 1482 O O . GLU A 1 190 ? -33.891 39.911 45.852 1.00 73.00 190 GLU A O 1
ATOM 1487 N N . ALA A 1 191 ? -35.226 41.492 46.705 1.00 72.12 191 ALA A N 1
ATOM 1488 C CA . ALA A 1 191 ? -35.835 41.844 45.420 1.00 72.12 191 ALA A CA 1
ATOM 1489 C C . ALA A 1 191 ? -34.886 42.640 44.497 1.00 72.12 191 ALA A C 1
ATOM 1491 O O . ALA A 1 191 ? -34.799 42.333 43.306 1.00 72.12 191 ALA A O 1
ATOM 1492 N N . GLU A 1 192 ? -34.139 43.618 45.025 1.00 74.56 192 GLU A N 1
ATOM 1493 C CA . GLU A 1 192 ? -33.112 44.354 44.263 1.00 74.56 192 GLU A CA 1
ATOM 1494 C C . GLU A 1 192 ? -31.929 43.453 43.872 1.00 74.56 192 GLU A C 1
ATOM 1496 O O . GLU A 1 192 ? -31.407 43.548 42.758 1.00 74.56 192 GLU A O 1
ATOM 1501 N N . GLU A 1 193 ? -31.535 42.524 44.743 1.00 73.94 193 GLU A N 1
ATOM 1502 C CA . GLU A 1 193 ? -30.489 41.535 44.478 1.00 73.94 193 GLU A CA 1
ATOM 1503 C C . GLU A 1 193 ? -30.941 40.514 43.422 1.00 73.94 193 GLU A C 1
ATOM 1505 O O . GLU A 1 193 ? -30.185 40.192 42.507 1.00 73.94 193 GLU A O 1
ATOM 1510 N N . ALA A 1 194 ? -32.206 40.080 43.447 1.00 73.50 194 ALA A N 1
ATOM 1511 C CA . ALA A 1 194 ? -32.764 39.223 42.400 1.00 73.50 194 ALA A CA 1
ATOM 1512 C C . ALA A 1 194 ? -32.846 39.937 41.037 1.00 73.50 194 ALA A C 1
ATOM 1514 O O . ALA A 1 194 ? -32.580 39.327 39.996 1.00 73.50 194 ALA A O 1
ATOM 1515 N N . GLN A 1 195 ? -33.179 41.231 41.024 1.00 72.56 195 GLN A N 1
ATOM 1516 C CA . GLN A 1 195 ? -33.279 42.010 39.789 1.00 72.56 195 GLN A CA 1
ATOM 1517 C C . GLN A 1 195 ? -31.895 42.323 39.196 1.00 72.56 195 GLN A C 1
ATOM 1519 O O . GLN A 1 195 ? -31.688 42.154 37.991 1.00 72.56 195 GLN A O 1
ATOM 1524 N N . THR A 1 196 ? -30.916 42.667 40.036 1.00 69.81 196 THR A N 1
ATOM 1525 C CA . THR A 1 196 ? -29.517 42.857 39.615 1.00 69.81 196 THR A CA 1
ATOM 1526 C C . THR A 1 196 ? -28.852 41.542 39.194 1.00 69.81 196 THR A C 1
ATOM 1528 O O . THR A 1 196 ? -28.111 41.525 38.208 1.00 69.81 196 THR A O 1
ATOM 1531 N N . ALA A 1 197 ? -29.177 40.411 39.830 1.00 70.94 197 ALA A N 1
ATOM 1532 C CA . ALA A 1 197 ? -28.718 39.088 39.402 1.00 70.94 197 ALA A CA 1
ATOM 1533 C C . ALA A 1 197 ? -29.291 38.676 38.032 1.00 70.94 197 ALA A C 1
ATOM 1535 O O . ALA A 1 197 ? -28.579 38.086 37.214 1.00 70.94 197 ALA A O 1
ATOM 1536 N N . ALA A 1 198 ? -30.550 39.019 37.737 1.00 73.00 198 ALA A N 1
ATOM 1537 C CA . ALA A 1 198 ? -31.172 38.733 36.443 1.00 73.00 198 ALA A CA 1
ATOM 1538 C C . ALA A 1 198 ? -30.569 39.569 35.295 1.00 73.00 198 ALA A C 1
ATOM 1540 O O . ALA A 1 198 ? -30.354 39.049 34.193 1.00 73.00 198 ALA A O 1
ATOM 1541 N N . GLU A 1 199 ? -30.250 40.843 35.540 1.00 75.00 199 GLU A N 1
ATOM 1542 C CA . GLU A 1 199 ? -29.557 41.693 34.562 1.00 75.00 199 GLU A CA 1
ATOM 1543 C C . GLU A 1 199 ? -28.092 41.275 34.369 1.00 75.00 199 GLU A C 1
ATOM 1545 O O . GLU A 1 199 ? -27.623 41.191 33.229 1.00 75.00 199 GLU A O 1
ATOM 1550 N N . ALA A 1 200 ? -27.399 40.887 35.445 1.00 69.44 200 ALA A N 1
ATOM 1551 C CA . ALA A 1 200 ? -26.053 40.321 35.370 1.00 69.44 200 ALA A CA 1
ATOM 1552 C C . ALA A 1 200 ? -26.023 38.995 34.585 1.00 69.44 200 ALA A C 1
ATOM 1554 O O . ALA A 1 200 ? -25.111 38.771 33.787 1.00 69.44 200 ALA A O 1
ATOM 1555 N N . ALA A 1 201 ? -27.042 38.141 34.731 1.00 71.69 201 ALA A N 1
ATOM 1556 C CA . ALA A 1 201 ? -27.157 36.893 33.975 1.00 71.69 201 ALA A CA 1
ATOM 1557 C C . ALA A 1 201 ? -27.367 37.134 32.467 1.00 71.69 201 ALA A C 1
ATOM 1559 O O . ALA A 1 201 ? -26.752 36.447 31.645 1.00 71.69 201 ALA A O 1
ATOM 1560 N N . LYS A 1 202 ? -28.170 38.139 32.085 1.00 72.69 202 LYS A N 1
ATOM 1561 C CA . LYS A 1 202 ? -28.333 38.541 30.675 1.00 72.69 202 LYS A CA 1
ATOM 1562 C C . LYS A 1 202 ? -27.048 39.141 30.096 1.00 72.69 202 LYS A C 1
ATOM 1564 O O . LYS A 1 202 ? -26.674 38.796 28.975 1.00 72.69 202 LYS A O 1
ATOM 1569 N N . GLY A 1 203 ? -26.336 39.967 30.866 1.00 73.19 203 GLY A N 1
ATOM 1570 C CA . GLY A 1 203 ? -25.024 40.497 30.483 1.00 73.19 203 GLY A CA 1
ATOM 1571 C C . GLY A 1 203 ? -23.970 39.399 30.293 1.00 73.19 203 GLY A C 1
ATOM 1572 O O . GLY A 1 203 ? -23.235 39.409 29.307 1.00 73.19 203 GLY A O 1
ATOM 1573 N N . ALA A 1 204 ? -23.948 38.395 31.175 1.00 69.62 204 ALA A N 1
ATOM 1574 C CA . ALA A 1 204 ? -23.025 37.263 31.090 1.00 69.62 204 ALA A CA 1
ATOM 1575 C C . ALA A 1 204 ? -23.301 36.352 29.880 1.00 69.62 204 ALA A C 1
ATOM 1577 O O . ALA A 1 204 ? -22.363 35.830 29.275 1.00 69.62 204 ALA A O 1
ATOM 1578 N N . GLN A 1 205 ? -24.568 36.170 29.492 1.00 69.25 205 GLN A N 1
ATOM 1579 C CA . GLN A 1 205 ? -24.918 35.413 28.285 1.00 69.25 205 GLN A CA 1
ATOM 1580 C C . GLN A 1 205 ? -24.531 36.157 26.997 1.00 69.25 205 GLN A C 1
ATOM 1582 O O . GLN A 1 205 ? -23.992 35.535 26.082 1.00 69.25 205 GLN A O 1
ATOM 1587 N N . ALA A 1 206 ? -24.721 37.480 26.940 1.00 73.25 206 ALA A N 1
ATOM 1588 C CA . ALA A 1 206 ? -24.283 38.294 25.804 1.00 73.25 206 ALA A CA 1
ATOM 1589 C C . ALA A 1 206 ? -22.746 38.339 25.680 1.00 73.25 206 ALA A C 1
ATOM 1591 O O . ALA A 1 206 ? -22.212 38.170 24.584 1.00 73.25 206 ALA A O 1
ATOM 1592 N N . ALA A 1 207 ? -22.026 38.467 26.800 1.00 71.25 207 ALA A N 1
ATOM 1593 C CA . ALA A 1 207 ? -20.564 38.416 26.822 1.00 71.25 207 ALA A CA 1
ATOM 1594 C C . ALA A 1 207 ? -20.030 37.063 26.316 1.00 71.25 207 ALA A C 1
ATOM 1596 O O . ALA A 1 207 ? -19.167 37.038 25.437 1.00 71.25 207 ALA A O 1
ATOM 1597 N N . LYS A 1 208 ? -20.619 35.942 26.765 1.00 75.75 208 LYS A N 1
ATOM 1598 C CA . LYS A 1 208 ? -20.257 34.594 26.290 1.00 75.75 208 LYS A CA 1
ATOM 1599 C C . LYS A 1 208 ? -20.489 34.401 24.791 1.00 75.75 208 LYS A C 1
ATOM 1601 O O . LYS A 1 208 ? -19.681 33.744 24.141 1.00 75.75 208 LYS A O 1
ATOM 1606 N N . ALA A 1 209 ? -21.555 34.975 24.231 1.00 72.88 209 ALA A N 1
ATOM 1607 C CA . ALA A 1 209 ? -21.804 34.914 22.791 1.00 72.88 209 ALA A CA 1
ATOM 1608 C C . ALA A 1 209 ? -20.727 35.677 21.997 1.00 72.88 209 ALA A C 1
ATOM 1610 O O . ALA A 1 209 ? -20.197 35.151 21.021 1.00 72.88 209 ALA A O 1
ATOM 1611 N N . THR A 1 210 ? -20.331 36.869 22.462 1.00 75.31 210 THR A N 1
ATOM 1612 C CA . THR A 1 210 ? -19.274 37.659 21.804 1.00 75.31 210 THR A CA 1
ATOM 1613 C C . THR A 1 210 ? -17.876 37.050 21.948 1.00 75.31 210 THR A C 1
ATOM 1615 O O . THR A 1 210 ? -17.055 37.173 21.039 1.00 75.31 210 THR A O 1
ATOM 1618 N N . GLU A 1 211 ? -17.587 36.358 23.054 1.00 76.19 211 GLU A N 1
ATOM 1619 C CA . GLU A 1 211 ? -16.331 35.618 23.223 1.00 76.19 211 GLU A CA 1
ATOM 1620 C C . GLU A 1 211 ? -16.278 34.368 22.342 1.00 76.19 211 GLU A C 1
ATOM 1622 O O . GLU A 1 211 ? -15.234 34.082 21.759 1.00 76.19 211 GLU A O 1
ATOM 1627 N N . ALA A 1 212 ? -17.398 33.656 22.183 1.00 76.75 212 ALA A N 1
ATOM 1628 C CA . ALA A 1 212 ? -17.479 32.505 21.289 1.00 76.75 212 ALA A CA 1
ATOM 1629 C C . ALA A 1 212 ? -17.272 32.900 19.816 1.00 76.75 212 ALA A C 1
ATOM 1631 O O . ALA A 1 212 ? -16.578 32.195 19.083 1.00 76.75 212 ALA A O 1
ATOM 1632 N N . GLU A 1 213 ? -17.812 34.045 19.390 1.00 82.50 213 GLU A N 1
ATOM 1633 C CA . GLU A 1 213 ? -17.618 34.568 18.033 1.00 82.50 213 GLU A CA 1
ATOM 1634 C C . GLU A 1 213 ? -16.158 34.978 17.781 1.00 82.50 213 GLU A C 1
ATOM 1636 O O . GLU A 1 213 ? -15.559 34.550 16.792 1.00 82.50 213 GLU A O 1
ATOM 1641 N N . LYS A 1 214 ? -15.529 35.689 18.729 1.00 83.31 214 LYS A N 1
ATOM 1642 C CA . LYS A 1 214 ? -14.096 36.032 18.656 1.00 83.31 214 LYS A CA 1
ATOM 1643 C C . LYS A 1 214 ? -13.190 34.800 18.682 1.00 83.31 214 LYS A C 1
ATOM 1645 O O . LYS A 1 214 ? -12.182 34.768 17.979 1.00 83.31 214 LYS A O 1
ATOM 1650 N N . ALA A 1 215 ? -13.538 33.773 19.456 1.00 79.25 215 ALA A N 1
ATOM 1651 C CA . ALA A 1 215 ? -12.795 32.515 19.486 1.00 79.25 215 ALA A CA 1
ATOM 1652 C C . ALA A 1 215 ? -12.915 31.748 18.158 1.00 79.25 215 ALA A C 1
ATOM 1654 O O . ALA A 1 215 ? -11.927 31.188 17.680 1.00 79.25 215 ALA A O 1
ATOM 1655 N N . ALA A 1 216 ? -14.095 31.759 17.528 1.00 81.00 216 ALA A N 1
ATOM 1656 C CA . ALA A 1 216 ? -14.303 31.152 16.216 1.00 81.00 216 ALA A CA 1
ATOM 1657 C C . ALA A 1 216 ? -13.536 31.893 15.106 1.00 81.00 216 ALA A C 1
ATOM 1659 O O . ALA A 1 216 ? -12.970 31.255 14.216 1.00 81.00 216 ALA A O 1
ATOM 1660 N N . GLU A 1 217 ? -13.471 33.224 15.165 1.00 84.19 217 GLU A N 1
ATOM 1661 C CA . GLU A 1 217 ? -12.695 34.034 14.221 1.00 84.19 217 GLU A CA 1
ATOM 1662 C C . GLU A 1 217 ? -11.180 33.834 14.406 1.00 84.19 217 GLU A C 1
ATOM 1664 O O . GLU A 1 217 ? -10.459 33.628 13.428 1.00 84.19 217 GLU A O 1
ATOM 1669 N N . ALA A 1 218 ? -10.703 33.763 15.653 1.00 82.50 218 ALA A N 1
ATOM 1670 C CA . ALA A 1 218 ? -9.309 33.445 15.961 1.00 82.50 218 ALA A CA 1
ATOM 1671 C C . ALA A 1 218 ? -8.912 32.029 15.502 1.00 82.50 218 ALA A C 1
ATOM 1673 O O . ALA A 1 218 ? -7.811 31.838 14.984 1.00 82.50 218 ALA A O 1
ATOM 1674 N N . ALA A 1 219 ? -9.807 31.043 15.629 1.00 81.56 219 ALA A N 1
ATOM 1675 C CA . ALA A 1 219 ? -9.571 29.687 15.136 1.00 81.56 219 ALA A CA 1
ATOM 1676 C C . ALA A 1 219 ? -9.455 29.646 13.602 1.00 81.56 219 ALA A C 1
ATOM 1678 O O . ALA A 1 219 ? -8.526 29.032 13.077 1.00 81.56 219 ALA A O 1
ATOM 1679 N N . LYS A 1 220 ? -10.332 30.365 12.885 1.00 84.12 220 LYS A N 1
ATOM 1680 C CA . LYS A 1 220 ? -10.255 30.496 11.419 1.00 84.12 220 LYS A CA 1
ATOM 1681 C C . LYS A 1 220 ? -8.973 31.199 10.969 1.00 84.12 220 LYS A C 1
ATOM 1683 O O . LYS A 1 220 ? -8.354 30.768 9.999 1.00 84.12 220 LYS A O 1
ATOM 1688 N N . ALA A 1 221 ? -8.541 32.240 11.682 1.00 85.69 221 ALA A N 1
ATOM 1689 C CA . ALA A 1 221 ? -7.282 32.926 11.398 1.00 85.69 221 ALA A CA 1
ATOM 1690 C C . ALA A 1 221 ? -6.057 32.023 11.644 1.00 85.69 221 ALA A C 1
ATOM 1692 O O . ALA A 1 221 ? -5.123 32.018 10.843 1.00 85.69 221 ALA A O 1
ATOM 1693 N N . ALA A 1 222 ? -6.074 31.215 12.709 1.00 83.69 222 ALA A N 1
ATOM 1694 C CA . ALA A 1 222 ? -5.006 30.262 13.008 1.00 83.69 222 ALA A CA 1
ATOM 1695 C C . ALA A 1 222 ? -4.919 29.131 11.968 1.00 83.69 222 ALA A C 1
ATOM 1697 O O . ALA A 1 222 ? -3.824 28.704 11.607 1.00 83.69 222 ALA A O 1
ATOM 1698 N N . GLU A 1 223 ? -6.056 28.654 11.462 1.00 84.62 223 GLU A N 1
ATOM 1699 C CA . GLU A 1 223 ? -6.091 27.647 10.399 1.00 84.62 223 GLU A CA 1
ATOM 1700 C C . GLU A 1 223 ? -5.604 28.217 9.058 1.00 84.62 223 GLU A C 1
ATOM 1702 O O . GLU A 1 223 ? -4.772 27.596 8.397 1.00 84.62 223 GLU A O 1
ATOM 1707 N N . ALA A 1 224 ? -6.007 29.443 8.707 1.00 84.94 224 ALA A N 1
ATOM 1708 C CA . ALA A 1 224 ? -5.496 30.139 7.526 1.00 84.94 224 ALA A CA 1
ATOM 1709 C C . ALA A 1 224 ? -3.973 30.372 7.591 1.00 84.94 224 ALA A C 1
ATOM 1711 O O . ALA A 1 224 ? -3.282 30.215 6.584 1.00 84.94 224 ALA A O 1
ATOM 1712 N N . ALA A 1 225 ? -3.430 30.685 8.773 1.00 86.88 225 ALA A N 1
ATOM 1713 C CA . ALA A 1 225 ? -1.989 30.843 8.968 1.00 86.88 225 ALA A CA 1
ATOM 1714 C C . ALA A 1 225 ? -1.220 29.526 8.756 1.00 86.88 225 ALA A C 1
ATOM 1716 O O . ALA A 1 225 ? -0.185 29.532 8.092 1.00 86.88 225 ALA A O 1
ATOM 1717 N N . LYS A 1 226 ? -1.752 28.393 9.238 1.00 87.62 226 LYS A N 1
ATOM 1718 C CA . LYS A 1 226 ? -1.154 27.062 9.015 1.00 87.62 226 LYS A CA 1
ATOM 1719 C C . LYS A 1 226 ? -1.146 26.666 7.541 1.00 87.62 226 LYS A C 1
ATOM 1721 O O . LYS A 1 226 ? -0.175 26.081 7.073 1.00 87.62 226 LYS A O 1
ATOM 1726 N N . ILE A 1 227 ? -2.210 26.993 6.806 1.00 79.38 227 ILE A N 1
ATOM 1727 C CA . ILE A 1 227 ? -2.279 26.741 5.360 1.00 79.38 227 ILE A CA 1
ATOM 1728 C C . ILE A 1 227 ? -1.231 27.588 4.625 1.00 79.38 227 ILE A C 1
ATOM 1730 O O . ILE A 1 227 ? -0.496 27.057 3.797 1.00 79.38 227 ILE A O 1
ATOM 1734 N N . ALA A 1 228 ? -1.093 28.870 4.976 1.00 88.94 228 ALA A N 1
ATOM 1735 C CA . ALA A 1 228 ? -0.095 29.753 4.370 1.00 88.94 228 ALA A CA 1
ATOM 1736 C C . ALA A 1 228 ? 1.357 29.322 4.666 1.00 88.94 228 ALA A C 1
ATOM 1738 O O . ALA A 1 228 ? 2.240 29.488 3.824 1.00 88.94 228 ALA A O 1
ATOM 1739 N N . GLU A 1 229 ? 1.623 28.771 5.851 1.00 86.75 229 GLU A N 1
ATOM 1740 C CA . GLU A 1 229 ? 2.935 28.224 6.213 1.00 86.75 229 GLU A CA 1
ATOM 1741 C C . GLU A 1 229 ? 3.245 26.936 5.437 1.00 86.75 229 GLU A C 1
ATOM 1743 O O . GLU A 1 229 ? 4.313 26.828 4.835 1.00 86.75 229 GLU A O 1
ATOM 1748 N N . ALA A 1 230 ? 2.279 26.018 5.334 1.00 84.25 230 ALA A N 1
ATOM 1749 C CA . ALA A 1 230 ? 2.418 24.805 4.529 1.00 84.25 230 ALA A CA 1
ATOM 1750 C C . ALA A 1 230 ? 2.631 25.109 3.032 1.00 84.25 230 ALA A C 1
ATOM 1752 O O . ALA A 1 230 ? 3.405 24.423 2.363 1.00 84.25 230 ALA A O 1
ATOM 1753 N N . GLU A 1 231 ? 1.987 26.152 2.494 1.00 89.56 231 GLU A N 1
ATOM 1754 C CA . GLU A 1 231 ? 2.221 26.605 1.116 1.00 89.56 231 GLU A CA 1
ATOM 1755 C C . GLU A 1 231 ? 3.639 27.155 0.914 1.00 89.56 231 GLU A C 1
ATOM 1757 O O . GLU A 1 231 ? 4.264 26.853 -0.105 1.00 89.56 231 GLU A O 1
ATOM 1762 N N . LYS A 1 232 ? 4.183 27.898 1.888 1.00 91.44 232 LYS A N 1
ATOM 1763 C CA . LYS A 1 232 ? 5.573 28.378 1.841 1.00 91.44 232 LYS A CA 1
ATOM 1764 C C . LYS A 1 232 ? 6.582 27.235 1.899 1.00 91.44 232 LYS A C 1
ATOM 1766 O O . LYS A 1 232 ? 7.506 27.217 1.088 1.00 91.44 232 LYS A O 1
ATOM 1771 N N . GLU A 1 233 ? 6.392 26.267 2.794 1.00 86.94 233 GLU A N 1
ATOM 1772 C CA . GLU A 1 233 ? 7.254 25.078 2.863 1.00 86.94 233 GLU A CA 1
ATOM 1773 C C . GLU A 1 233 ? 7.196 24.267 1.561 1.00 86.94 233 GLU A C 1
ATOM 1775 O O . GLU A 1 233 ? 8.225 23.817 1.052 1.00 86.94 233 GLU A O 1
ATOM 1780 N N . ALA A 1 234 ? 6.006 24.118 0.971 1.00 86.06 234 ALA A N 1
ATOM 1781 C CA . ALA A 1 234 ? 5.847 23.449 -0.315 1.00 86.06 234 ALA A CA 1
ATOM 1782 C C . ALA A 1 234 ? 6.539 24.213 -1.461 1.00 86.06 234 ALA A C 1
ATOM 1784 O O . ALA A 1 234 ? 7.119 23.589 -2.353 1.00 86.06 234 ALA A O 1
ATOM 1785 N N . GLU A 1 235 ? 6.508 25.549 -1.456 1.00 91.75 235 GLU A N 1
ATOM 1786 C CA . GLU A 1 235 ? 7.231 26.372 -2.432 1.00 91.75 235 GLU A CA 1
ATOM 1787 C C . GLU A 1 235 ? 8.754 26.234 -2.279 1.00 91.75 235 GLU A C 1
ATOM 1789 O O . GLU A 1 235 ? 9.469 26.105 -3.275 1.00 91.75 235 GLU A O 1
ATOM 1794 N N . GLU A 1 236 ? 9.261 26.201 -1.047 1.00 91.56 236 GLU A N 1
ATOM 1795 C CA . GLU A 1 236 ? 10.688 26.024 -0.765 1.00 91.56 236 GLU A CA 1
ATOM 1796 C C . GLU A 1 236 ? 11.181 24.624 -1.161 1.00 91.56 236 GLU A C 1
ATOM 1798 O O . GLU A 1 236 ? 12.219 24.488 -1.812 1.00 91.56 236 GLU A O 1
ATOM 1803 N N . GLN A 1 237 ? 10.386 23.581 -0.900 1.00 82.06 237 GLN A N 1
ATOM 1804 C CA . GLN A 1 237 ? 10.668 22.228 -1.387 1.00 82.06 237 GLN A CA 1
ATOM 1805 C C . GLN A 1 237 ? 10.677 22.152 -2.920 1.00 82.06 237 GLN A C 1
ATOM 1807 O O . GLN A 1 237 ? 11.539 21.484 -3.494 1.00 82.06 237 GLN A O 1
ATOM 1812 N N . ARG A 1 238 ? 9.770 22.867 -3.603 1.00 90.38 238 ARG A N 1
ATOM 1813 C CA . ARG A 1 238 ? 9.780 22.967 -5.073 1.00 90.38 238 ARG A CA 1
ATOM 1814 C C . ARG A 1 238 ? 11.028 23.680 -5.591 1.00 90.38 238 ARG A C 1
ATOM 1816 O O . ARG A 1 238 ? 11.578 23.243 -6.598 1.00 90.38 238 ARG A O 1
ATOM 1823 N N . LYS A 1 239 ? 11.504 24.729 -4.908 1.00 92.12 239 LYS A N 1
ATOM 1824 C CA . LYS A 1 239 ? 12.760 25.417 -5.260 1.00 92.12 239 LYS A CA 1
ATOM 1825 C C . LYS A 1 239 ? 13.975 24.505 -5.088 1.00 92.12 239 LYS A C 1
ATOM 1827 O O . LYS A 1 239 ? 14.770 24.411 -6.016 1.00 92.12 239 LYS A O 1
ATOM 1832 N N . MET A 1 240 ? 14.076 23.776 -3.974 1.00 87.88 240 MET A N 1
ATOM 1833 C CA . MET A 1 240 ? 15.166 22.811 -3.762 1.00 87.88 240 MET A CA 1
ATOM 1834 C C . MET A 1 240 ? 15.149 21.673 -4.791 1.00 87.88 240 MET A C 1
ATOM 1836 O O . MET A 1 240 ? 16.200 21.286 -5.298 1.00 87.88 240 MET A O 1
ATOM 1840 N N . ALA A 1 241 ? 13.967 21.156 -5.140 1.00 85.31 241 ALA A N 1
ATOM 1841 C CA . ALA A 1 241 ? 13.834 20.134 -6.176 1.00 85.31 241 ALA A CA 1
ATOM 1842 C C . ALA A 1 241 ? 14.252 20.659 -7.561 1.00 85.31 241 ALA A C 1
ATOM 1844 O O . ALA A 1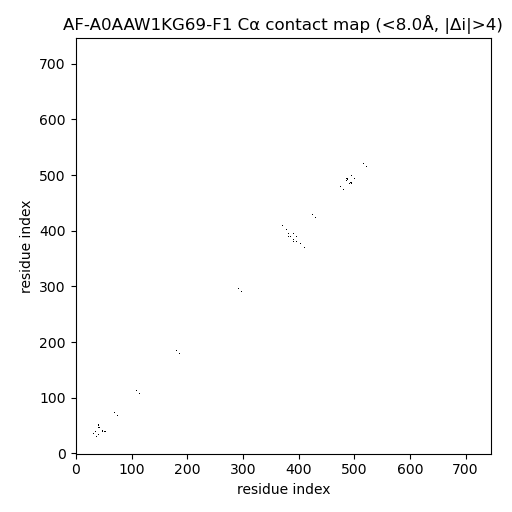 241 ? 14.994 19.983 -8.270 1.00 85.31 241 ALA A O 1
ATOM 1845 N N . ALA A 1 242 ? 13.841 21.881 -7.918 1.00 89.81 242 ALA A N 1
ATOM 1846 C CA . ALA A 1 242 ? 14.227 22.515 -9.177 1.00 89.81 242 ALA A CA 1
ATOM 1847 C C . ALA A 1 242 ? 15.739 22.796 -9.256 1.00 89.81 242 ALA A C 1
ATOM 1849 O O . ALA A 1 242 ? 16.344 22.635 -10.314 1.00 89.81 242 ALA A O 1
ATOM 1850 N N . GLU A 1 243 ? 16.372 23.184 -8.146 1.00 91.06 243 GLU A N 1
ATOM 1851 C CA . GLU A 1 243 ? 17.823 23.391 -8.089 1.00 91.06 243 GLU A CA 1
ATOM 1852 C C . GLU A 1 243 ? 18.601 22.071 -8.209 1.00 91.06 243 GLU A C 1
ATOM 1854 O O . GLU A 1 243 ? 19.598 22.010 -8.932 1.00 91.06 243 GLU A O 1
ATOM 1859 N N . ALA A 1 244 ? 18.117 20.995 -7.578 1.00 88.19 244 ALA A N 1
ATOM 1860 C CA . ALA A 1 244 ? 18.692 19.658 -7.726 1.00 88.19 244 ALA A CA 1
ATOM 1861 C C . ALA A 1 244 ? 18.584 19.142 -9.172 1.00 88.19 244 ALA A C 1
ATOM 1863 O O . ALA A 1 244 ? 19.567 18.639 -9.719 1.00 88.19 244 ALA A O 1
ATOM 1864 N N . GLU A 1 245 ? 17.430 19.332 -9.819 1.00 89.69 245 GLU A N 1
ATOM 1865 C CA . GLU A 1 245 ? 17.232 18.978 -11.229 1.00 89.69 245 GLU A CA 1
ATOM 1866 C C . GLU A 1 245 ? 18.157 19.797 -12.148 1.00 89.69 245 GLU A C 1
ATOM 1868 O O . GLU A 1 245 ? 18.806 19.246 -13.038 1.00 89.69 245 GLU A O 1
ATOM 1873 N N . ALA A 1 246 ? 18.306 21.102 -11.895 1.00 90.19 246 ALA A N 1
ATOM 1874 C CA . ALA A 1 246 ? 19.232 21.952 -12.642 1.00 90.19 246 ALA A CA 1
ATOM 1875 C C . ALA A 1 246 ? 20.703 21.530 -12.453 1.00 90.19 246 ALA A C 1
ATOM 1877 O O . ALA A 1 246 ? 21.494 21.590 -13.399 1.00 90.19 246 ALA A O 1
ATOM 1878 N N . ALA A 1 247 ? 21.090 21.085 -11.254 1.00 88.50 247 ALA A N 1
ATOM 1879 C CA . ALA A 1 247 ? 22.429 20.562 -10.992 1.00 88.50 247 ALA A CA 1
ATOM 1880 C C . ALA A 1 247 ? 22.693 19.249 -11.751 1.00 88.50 247 ALA A C 1
ATOM 1882 O O . ALA A 1 247 ? 23.773 19.073 -12.323 1.00 88.50 247 ALA A O 1
ATOM 1883 N N . GLU A 1 248 ? 21.705 18.355 -11.815 1.00 88.19 248 GLU A N 1
ATOM 1884 C CA . GLU A 1 248 ? 21.795 17.113 -12.587 1.00 88.19 248 GLU A CA 1
ATOM 1885 C C . GLU A 1 248 ? 21.887 17.388 -14.095 1.00 88.19 248 GLU A C 1
ATOM 1887 O O . GLU A 1 248 ? 22.736 16.810 -14.778 1.00 88.19 248 GLU A O 1
ATOM 1892 N N . GLN A 1 249 ? 21.101 18.341 -14.609 1.00 87.00 249 GLN A N 1
ATOM 1893 C CA . GLN A 1 249 ? 21.185 18.778 -16.005 1.00 87.00 249 GLN A CA 1
ATOM 1894 C C . GLN A 1 249 ? 22.567 19.357 -16.344 1.00 87.00 249 GLN A C 1
ATOM 1896 O O . GLN A 1 249 ? 23.148 18.975 -17.359 1.00 87.00 249 GLN A O 1
ATOM 1901 N N . ARG A 1 250 ? 23.148 20.198 -15.473 1.00 92.69 250 ARG A N 1
ATOM 1902 C CA . ARG A 1 250 ? 24.518 20.723 -15.652 1.00 92.69 250 ARG A CA 1
ATOM 1903 C C . ARG A 1 250 ? 25.568 19.614 -15.673 1.00 92.69 250 ARG A C 1
ATOM 1905 O O . ARG A 1 250 ? 26.508 19.679 -16.463 1.00 92.69 250 ARG A O 1
ATOM 1912 N N . LYS A 1 251 ? 25.419 18.591 -14.825 1.00 89.69 251 LYS A N 1
ATOM 1913 C CA . LYS A 1 251 ? 26.313 17.424 -14.824 1.00 89.69 251 LYS A CA 1
ATOM 1914 C C . LYS A 1 251 ? 26.191 16.637 -16.133 1.00 89.69 251 LYS A C 1
ATOM 1916 O O . LYS A 1 251 ? 27.204 16.345 -16.759 1.00 89.69 251 LYS A O 1
ATOM 1921 N N . ALA A 1 252 ? 24.966 16.373 -16.586 1.00 86.00 252 ALA A N 1
ATOM 1922 C CA . ALA A 1 252 ? 24.714 15.675 -17.843 1.00 86.00 252 ALA A CA 1
ATOM 1923 C C . ALA A 1 252 ? 25.240 16.448 -19.068 1.00 86.00 252 ALA A C 1
ATOM 1925 O O . ALA A 1 252 ? 25.756 15.837 -20.002 1.00 86.00 252 ALA A O 1
ATOM 1926 N N . GLU A 1 253 ? 25.140 17.780 -19.066 1.00 90.00 253 GLU A N 1
ATOM 1927 C CA . GLU A 1 253 ? 25.701 18.638 -20.114 1.00 90.00 253 GLU A CA 1
ATOM 1928 C C . GLU A 1 253 ? 27.239 18.609 -20.109 1.00 90.00 253 GLU A C 1
ATOM 1930 O O . GLU A 1 253 ? 27.857 18.488 -21.168 1.00 90.00 253 GLU A O 1
ATOM 1935 N N . ALA A 1 254 ? 27.869 18.635 -18.929 1.00 89.00 254 ALA A N 1
ATOM 1936 C CA . ALA A 1 254 ? 29.319 18.500 -18.799 1.00 89.00 254 ALA A CA 1
ATOM 1937 C C . ALA A 1 254 ? 29.825 17.132 -19.294 1.00 89.00 254 ALA A C 1
ATOM 1939 O O . ALA A 1 254 ? 30.828 17.068 -20.010 1.00 89.00 254 ALA A O 1
ATOM 1940 N N . ASP A 1 255 ? 29.115 16.050 -18.967 1.00 85.25 255 ASP A N 1
ATOM 1941 C CA . ASP A 1 255 ? 29.443 14.699 -19.431 1.00 85.25 255 ASP A CA 1
ATOM 1942 C C . ASP A 1 255 ? 29.244 14.558 -20.950 1.00 85.25 255 ASP A C 1
ATOM 1944 O O . ASP A 1 255 ? 30.089 13.982 -21.638 1.00 85.25 255 ASP A O 1
ATOM 1948 N N . ALA A 1 256 ? 28.181 15.152 -21.506 1.00 86.94 256 ALA A N 1
ATOM 1949 C CA . ALA A 1 256 ? 27.954 15.194 -22.951 1.00 86.94 256 ALA A CA 1
ATOM 1950 C C . ALA A 1 256 ? 29.048 15.986 -23.686 1.00 86.94 256 ALA A C 1
ATOM 1952 O O . ALA A 1 256 ? 29.519 15.554 -24.739 1.00 86.94 256 ALA A O 1
ATOM 1953 N N . LYS A 1 257 ? 29.497 17.112 -23.116 1.00 90.88 257 LYS A N 1
ATOM 1954 C CA . LYS A 1 257 ? 30.590 17.913 -23.677 1.00 90.88 257 LYS A CA 1
ATOM 1955 C C . LYS A 1 257 ? 31.913 17.145 -23.680 1.00 90.88 257 LYS A C 1
ATOM 1957 O O . LYS A 1 257 ? 32.587 17.120 -24.704 1.00 90.88 257 LYS A O 1
ATOM 1962 N N . ARG A 1 258 ? 32.243 16.444 -22.588 1.00 88.00 258 ARG A N 1
ATOM 1963 C CA . ARG A 1 258 ? 33.422 15.557 -22.528 1.00 88.00 258 ARG A CA 1
ATOM 1964 C C . ARG A 1 258 ? 33.352 14.438 -23.567 1.00 88.00 258 ARG A C 1
ATOM 1966 O O . ARG A 1 258 ? 34.350 14.153 -24.220 1.00 88.00 258 ARG A O 1
ATOM 1973 N N . ALA A 1 259 ? 32.185 13.820 -23.749 1.00 84.75 259 ALA A N 1
ATOM 1974 C CA . ALA A 1 259 ? 32.000 12.786 -24.765 1.00 84.75 259 ALA A CA 1
ATOM 1975 C C . ALA A 1 259 ? 32.203 13.332 -26.192 1.00 84.75 259 ALA A C 1
ATOM 1977 O O . ALA A 1 259 ? 32.859 12.682 -27.004 1.00 84.75 259 ALA A O 1
ATOM 1978 N N . ALA A 1 260 ? 31.698 14.537 -26.478 1.00 88.12 260 ALA A N 1
ATOM 1979 C CA . ALA A 1 260 ? 31.888 15.200 -27.767 1.00 88.12 260 ALA A CA 1
ATOM 1980 C C . ALA A 1 260 ? 33.361 15.564 -28.026 1.00 88.12 260 ALA A C 1
ATOM 1982 O O . ALA A 1 260 ? 33.858 15.319 -29.122 1.00 88.12 260 ALA A O 1
ATOM 1983 N N . GLU A 1 261 ? 34.080 16.072 -27.018 1.00 90.31 261 GLU A N 1
ATOM 1984 C CA . GLU A 1 261 ? 35.522 16.355 -27.112 1.00 90.31 261 GLU A CA 1
ATOM 1985 C C . GLU A 1 261 ? 36.333 15.080 -27.410 1.00 90.31 261 GLU A C 1
ATOM 1987 O O . GLU A 1 261 ? 37.255 15.102 -28.228 1.00 90.31 261 GLU A O 1
ATOM 1992 N N . VAL A 1 262 ? 35.962 13.942 -26.809 1.00 87.56 262 VAL A N 1
ATOM 1993 C CA . VAL A 1 262 ? 36.584 12.635 -27.087 1.00 87.56 262 VAL A CA 1
ATOM 1994 C C . VAL A 1 262 ? 36.272 12.145 -28.507 1.00 87.56 262 VAL A C 1
ATOM 1996 O O . VAL A 1 262 ? 37.166 11.641 -29.189 1.00 87.56 262 VAL A O 1
ATOM 1999 N N . GLU A 1 263 ? 35.033 12.295 -28.983 1.00 86.25 263 GLU A N 1
ATOM 2000 C CA . GLU A 1 263 ? 34.653 11.920 -30.353 1.00 86.25 263 GLU A CA 1
ATOM 2001 C C . GLU A 1 263 ? 35.358 12.799 -31.398 1.00 86.25 263 GLU A C 1
ATOM 2003 O O . GLU A 1 263 ? 35.851 12.288 -32.405 1.00 86.25 263 GLU A O 1
ATOM 2008 N N . GLU A 1 264 ? 35.469 14.107 -31.151 1.00 90.12 264 GLU A N 1
ATOM 2009 C CA . GLU A 1 264 ? 36.205 15.037 -32.009 1.00 90.12 264 GLU A CA 1
ATOM 2010 C C . GLU A 1 264 ? 37.703 14.712 -32.034 1.00 90.12 264 GLU A C 1
ATOM 2012 O O . GLU A 1 264 ? 38.303 14.677 -33.111 1.00 90.12 264 GLU A O 1
ATOM 2017 N N . ALA A 1 265 ? 38.299 14.382 -30.884 1.00 84.56 265 ALA A N 1
ATOM 2018 C CA . ALA A 1 265 ? 39.682 13.919 -30.809 1.00 84.56 265 ALA A CA 1
ATOM 2019 C C . ALA A 1 265 ? 39.895 12.619 -31.604 1.00 84.56 265 ALA A C 1
ATOM 2021 O O . ALA A 1 265 ? 40.877 12.508 -32.342 1.00 84.56 265 ALA A O 1
ATOM 2022 N N . MET A 1 266 ? 38.960 11.663 -31.523 1.00 81.56 266 MET A N 1
ATOM 2023 C CA . MET A 1 266 ? 39.001 10.441 -32.334 1.00 81.56 266 MET A CA 1
ATOM 2024 C C . MET A 1 266 ? 38.862 10.737 -33.831 1.00 81.56 266 MET A C 1
ATOM 2026 O O . MET A 1 266 ? 39.648 10.225 -34.625 1.00 81.56 266 MET A O 1
ATOM 2030 N N . ARG A 1 267 ? 37.929 11.609 -34.231 1.00 81.81 267 ARG A N 1
ATOM 2031 C CA . ARG A 1 267 ? 37.772 12.025 -35.634 1.00 81.81 267 ARG A CA 1
ATOM 2032 C C . ARG A 1 267 ? 39.004 12.732 -36.175 1.00 81.81 267 ARG A C 1
ATOM 2034 O O . ARG A 1 267 ? 39.381 12.503 -37.321 1.00 81.81 267 ARG A O 1
ATOM 2041 N N . LYS A 1 268 ? 39.632 13.588 -35.370 1.00 84.25 268 LYS A N 1
ATOM 2042 C CA . LYS A 1 268 ? 40.869 14.274 -35.743 1.00 84.25 268 LYS A CA 1
ATOM 2043 C C . LYS A 1 268 ? 42.018 13.278 -35.903 1.00 84.25 268 LYS A C 1
ATOM 2045 O O . LYS A 1 268 ? 42.724 13.351 -36.902 1.00 84.25 268 LYS A O 1
ATOM 2050 N N . ALA A 1 269 ? 42.134 12.296 -35.007 1.00 76.12 269 ALA A N 1
ATOM 2051 C CA . ALA A 1 269 ? 43.103 11.207 -35.138 1.00 76.12 269 ALA A CA 1
ATOM 2052 C C . ALA A 1 269 ? 42.855 10.348 -36.395 1.00 76.12 269 ALA A C 1
ATOM 2054 O O . ALA A 1 269 ? 43.800 9.990 -37.098 1.00 76.12 269 ALA A O 1
ATOM 2055 N N . GLU A 1 270 ? 41.594 10.058 -36.733 1.00 77.44 270 GLU A N 1
ATOM 2056 C CA . GLU A 1 270 ? 41.239 9.352 -37.970 1.00 77.44 270 GLU A CA 1
ATOM 2057 C C . GLU A 1 270 ? 41.550 10.184 -39.225 1.00 77.44 270 GLU A C 1
ATOM 2059 O O . GLU A 1 270 ? 42.112 9.653 -40.185 1.00 77.44 270 GLU A O 1
ATOM 2064 N N . ALA A 1 271 ? 41.254 11.487 -39.217 1.00 77.38 271 ALA A N 1
ATOM 2065 C CA . ALA A 1 271 ? 41.542 12.395 -40.326 1.00 77.38 271 ALA A CA 1
ATOM 2066 C C . ALA A 1 271 ? 43.053 12.593 -40.541 1.00 77.38 271 ALA A C 1
ATOM 2068 O O . ALA A 1 271 ? 43.522 12.576 -41.680 1.00 77.38 271 ALA A O 1
ATOM 2069 N N . GLU A 1 272 ? 43.828 12.707 -39.460 1.00 76.56 272 GLU A N 1
ATOM 2070 C CA . GLU A 1 272 ? 45.295 12.755 -39.502 1.00 76.56 272 GLU A CA 1
ATOM 2071 C C . GLU A 1 272 ? 45.903 11.406 -39.932 1.00 76.56 272 GLU A C 1
ATOM 2073 O O . GLU A 1 272 ? 46.980 11.375 -40.527 1.00 76.56 272 GLU A O 1
ATOM 2078 N N . SER A 1 273 ? 45.187 10.290 -39.743 1.00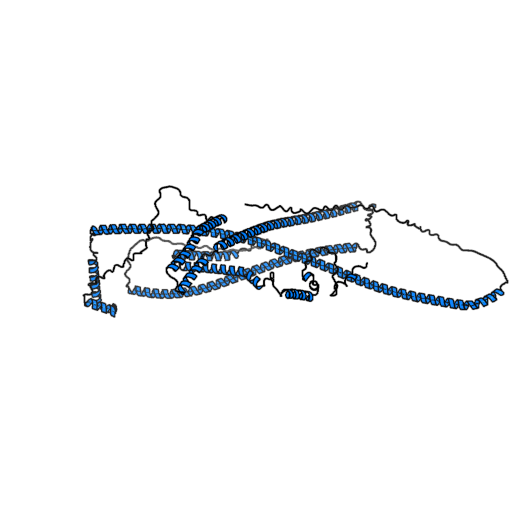 69.00 273 SER A N 1
ATOM 2079 C CA . SER A 1 273 ? 45.575 8.969 -40.267 1.00 69.00 273 SER A CA 1
ATOM 2080 C C . SER A 1 273 ? 45.240 8.746 -41.755 1.00 69.00 273 SER A C 1
ATOM 2082 O O . SER A 1 273 ? 45.459 7.651 -42.285 1.00 69.00 273 SER A O 1
ATOM 2084 N N . GLY A 1 274 ? 44.719 9.778 -42.430 1.00 50.25 274 GLY A N 1
ATOM 2085 C CA . GLY A 1 274 ? 44.145 9.736 -43.770 1.00 50.25 274 GLY A CA 1
ATOM 2086 C C . GLY A 1 274 ? 44.928 8.936 -44.818 1.00 50.25 274 GLY A C 1
ATOM 2087 O O . GLY A 1 274 ? 46.124 9.122 -45.047 1.00 50.25 274 GLY A O 1
ATOM 2088 N N . GLY A 1 275 ? 44.189 8.082 -45.530 1.00 40.50 275 GLY A N 1
ATOM 2089 C CA . GLY A 1 275 ? 44.599 7.502 -46.806 1.00 40.50 275 GLY A CA 1
ATOM 2090 C C . GLY A 1 275 ? 43.696 6.349 -47.253 1.00 40.50 275 GLY A C 1
ATOM 2091 O O . GLY A 1 275 ? 43.910 5.217 -46.810 1.00 40.50 275 GLY A O 1
ATOM 2092 N N . PRO A 1 276 ? 42.712 6.579 -48.144 1.00 58.03 276 PRO A N 1
ATOM 2093 C CA . PRO A 1 276 ? 41.890 5.516 -48.695 1.00 58.03 276 PRO A CA 1
ATOM 2094 C C . PRO A 1 276 ? 42.667 4.767 -49.782 1.00 58.03 276 PRO A C 1
ATOM 2096 O O . PRO A 1 276 ? 43.294 5.358 -50.658 1.00 58.03 276 PRO A O 1
ATOM 2099 N N . GLY A 1 277 ? 42.582 3.441 -49.746 1.00 51.53 277 GLY A N 1
ATOM 2100 C CA . GLY A 1 277 ? 42.958 2.603 -50.879 1.00 51.53 277 GLY A CA 1
ATOM 2101 C C . GLY A 1 277 ? 44.411 2.144 -50.884 1.00 51.53 277 GLY A C 1
ATOM 2102 O O . GLY A 1 277 ? 45.237 2.636 -51.646 1.00 51.53 277 GLY A O 1
ATOM 2103 N N . ARG A 1 278 ? 44.696 1.102 -50.101 1.00 41.66 278 ARG A N 1
ATOM 2104 C CA . ARG A 1 278 ? 45.447 -0.089 -50.539 1.00 41.66 278 ARG A CA 1
ATOM 2105 C C . ARG A 1 278 ? 45.447 -1.105 -49.406 1.00 41.66 278 ARG A C 1
ATOM 2107 O O . ARG A 1 278 ? 45.651 -0.757 -48.248 1.00 41.66 278 ARG A O 1
ATOM 2114 N N . SER A 1 279 ? 45.217 -2.361 -49.772 1.00 54.19 279 SER A N 1
ATOM 2115 C CA . SER A 1 279 ? 45.393 -3.554 -48.946 1.00 54.19 279 SER A CA 1
ATOM 2116 C C . SER A 1 279 ? 46.623 -3.432 -48.035 1.00 54.19 279 SER A C 1
ATOM 2118 O O . SER A 1 279 ? 47.756 -3.569 -48.496 1.00 54.19 279 SER A O 1
ATOM 2120 N N . ARG A 1 280 ? 46.415 -3.149 -46.746 1.00 44.47 280 ARG A N 1
ATOM 2121 C CA . ARG A 1 280 ? 47.477 -3.111 -45.738 1.00 44.47 280 ARG A CA 1
ATOM 2122 C C . ARG A 1 280 ? 47.378 -4.363 -44.875 1.00 44.47 280 ARG A C 1
ATOM 2124 O O . ARG A 1 280 ? 46.715 -4.382 -43.845 1.00 44.47 280 ARG A O 1
ATOM 2131 N N . THR A 1 281 ? 48.153 -5.380 -45.243 1.00 52.53 281 THR A N 1
ATOM 2132 C CA . THR A 1 281 ? 49.045 -5.993 -44.252 1.00 52.53 281 THR A CA 1
ATOM 2133 C C . THR A 1 281 ? 49.671 -4.844 -43.465 1.00 52.53 281 THR A C 1
ATOM 2135 O O . THR A 1 281 ? 50.357 -4.023 -44.076 1.00 52.53 281 THR A O 1
ATOM 2138 N N . ARG A 1 282 ? 49.357 -4.710 -42.166 1.00 37.16 282 ARG A N 1
ATOM 2139 C CA . ARG A 1 282 ? 49.959 -3.688 -41.295 1.00 37.16 282 ARG A CA 1
ATOM 2140 C C . ARG A 1 282 ? 51.472 -3.698 -41.546 1.00 37.16 282 ARG A C 1
ATOM 2142 O O . ARG A 1 282 ? 52.101 -4.712 -41.236 1.00 37.16 282 ARG A O 1
ATOM 2149 N N . PRO A 1 283 ? 52.071 -2.639 -42.119 1.00 45.59 283 PRO A N 1
ATOM 2150 C CA . PRO A 1 283 ? 53.512 -2.519 -42.109 1.00 45.59 283 PRO A CA 1
ATOM 2151 C C . PRO A 1 283 ? 53.877 -2.437 -40.633 1.00 45.59 283 PRO A C 1
ATOM 2153 O O . PRO A 1 283 ? 53.428 -1.527 -39.935 1.00 45.59 283 PRO A O 1
ATOM 2156 N N . ARG A 1 284 ? 54.631 -3.420 -40.135 1.00 47.47 284 ARG A N 1
ATOM 2157 C CA . ARG A 1 284 ? 55.387 -3.232 -38.898 1.00 47.47 284 ARG A CA 1
ATOM 2158 C C . ARG A 1 284 ? 56.119 -1.901 -39.086 1.00 47.47 284 ARG A C 1
ATOM 2160 O O . ARG A 1 284 ? 56.802 -1.786 -40.107 1.00 47.47 284 ARG A O 1
ATOM 2167 N N . PRO A 1 285 ? 55.937 -0.894 -38.217 1.00 47.84 285 PRO A N 1
ATOM 2168 C CA . PRO A 1 285 ? 56.712 0.325 -38.332 1.00 47.84 285 PRO A CA 1
ATOM 2169 C C . PRO A 1 285 ? 58.176 -0.100 -38.268 1.00 47.84 285 PRO A C 1
ATOM 2171 O O . PRO A 1 285 ? 58.648 -0.621 -37.258 1.00 47.84 285 PRO A O 1
ATOM 2174 N N . SER A 1 286 ? 58.851 0.003 -39.410 1.00 53.28 286 SER A N 1
ATOM 2175 C CA . SER A 1 286 ? 60.287 -0.179 -39.518 1.00 53.28 286 SER A CA 1
ATOM 2176 C C . SER A 1 286 ? 60.889 1.063 -38.888 1.00 53.28 286 SER A C 1
ATOM 2178 O O . SER A 1 286 ? 61.278 1.994 -39.586 1.00 53.28 286 SER A O 1
ATOM 2180 N N . TYR A 1 287 ? 60.861 1.122 -37.558 1.00 54.72 287 TYR A N 1
ATOM 2181 C CA . TYR A 1 287 ? 61.731 2.024 -36.834 1.00 54.72 287 TYR A CA 1
ATOM 2182 C C . TYR A 1 287 ? 63.145 1.610 -37.234 1.00 54.72 287 TYR A C 1
ATOM 2184 O O . TYR A 1 287 ? 63.573 0.497 -36.929 1.00 54.72 287 TYR A O 1
ATOM 2192 N N . ASP A 1 288 ? 63.816 2.473 -37.995 1.00 59.22 288 ASP A N 1
ATOM 2193 C CA . ASP A 1 288 ? 65.250 2.407 -38.271 1.00 59.22 288 ASP A CA 1
ATOM 2194 C C . ASP A 1 288 ? 65.946 2.593 -36.911 1.00 59.22 288 ASP A C 1
ATOM 2196 O O . ASP A 1 288 ? 66.348 3.691 -36.532 1.00 59.22 288 ASP A O 1
ATOM 2200 N N . TRP A 1 289 ? 65.992 1.528 -36.107 1.00 64.25 289 TRP A N 1
ATOM 2201 C CA . TRP A 1 289 ? 66.540 1.522 -34.747 1.00 64.25 289 TRP A CA 1
ATOM 2202 C C . TRP A 1 289 ? 68.018 1.934 -34.728 1.00 64.25 289 TRP A C 1
ATOM 2204 O O . TRP A 1 289 ? 68.519 2.365 -33.697 1.00 64.25 289 TRP A O 1
ATOM 2214 N N . GLU A 1 290 ? 68.683 1.884 -35.885 1.00 71.25 290 GLU A N 1
ATOM 2215 C CA . GLU A 1 290 ? 70.046 2.367 -36.117 1.00 71.25 290 GLU A CA 1
ATOM 2216 C C . GLU A 1 290 ? 70.182 3.902 -36.095 1.00 71.25 290 GLU A C 1
ATOM 2218 O O . GLU A 1 290 ? 71.296 4.405 -35.971 1.00 71.25 290 GLU A O 1
ATOM 2223 N N . LYS A 1 291 ? 69.082 4.664 -36.199 1.00 73.38 291 LYS A N 1
ATOM 2224 C CA . LYS A 1 291 ? 69.098 6.142 -36.221 1.00 73.38 291 LYS A CA 1
ATOM 2225 C C . LYS A 1 291 ? 68.544 6.803 -34.962 1.00 73.38 291 LYS A C 1
ATOM 2227 O O . LYS A 1 291 ? 68.608 8.026 -34.866 1.00 73.38 291 LYS A O 1
ATOM 2232 N N . LEU A 1 292 ? 67.998 6.037 -34.016 1.00 77.81 292 LEU A N 1
ATOM 2233 C CA . LEU A 1 292 ? 67.542 6.607 -32.751 1.00 77.81 292 LEU A CA 1
ATOM 2234 C C . LEU A 1 292 ? 68.741 6.933 -31.873 1.00 77.81 292 LEU A C 1
ATOM 2236 O O . LEU A 1 292 ? 69.565 6.067 -31.571 1.00 77.81 292 LEU A O 1
ATOM 2240 N N . THR A 1 293 ? 68.815 8.181 -31.424 1.00 88.44 293 THR A N 1
ATOM 2241 C CA . THR A 1 293 ? 69.787 8.537 -30.399 1.00 88.44 293 THR A CA 1
ATOM 2242 C C . THR A 1 293 ? 69.412 7.843 -29.080 1.00 88.44 293 THR A C 1
ATOM 2244 O O . THR A 1 293 ? 68.242 7.509 -28.853 1.00 88.44 293 THR A O 1
ATOM 2247 N N . PRO A 1 294 ? 70.373 7.610 -28.170 1.00 89.81 294 PRO A N 1
ATOM 2248 C CA . PRO A 1 294 ? 70.076 7.058 -26.848 1.00 89.81 294 PRO A CA 1
ATOM 2249 C C . PRO A 1 294 ? 69.000 7.842 -26.078 1.00 89.81 294 PRO A C 1
ATOM 2251 O O . PRO A 1 294 ? 68.274 7.255 -25.275 1.00 89.81 294 PRO A O 1
ATOM 2254 N N . ASP A 1 295 ? 68.871 9.145 -26.334 1.00 87.31 295 ASP A N 1
ATOM 2255 C CA . ASP A 1 295 ? 67.862 9.992 -25.699 1.00 87.31 295 ASP A CA 1
ATOM 2256 C C . ASP A 1 295 ? 66.463 9.784 -26.295 1.00 87.31 295 ASP A C 1
ATOM 2258 O O . ASP A 1 295 ? 65.500 9.688 -25.532 1.00 87.31 295 ASP A O 1
ATOM 2262 N N . ASP A 1 296 ? 66.340 9.579 -27.612 1.00 86.19 296 ASP A N 1
ATOM 2263 C CA . ASP A 1 296 ? 65.064 9.198 -28.246 1.00 86.19 296 ASP A CA 1
ATOM 2264 C C . ASP A 1 296 ? 64.559 7.851 -27.704 1.00 86.19 296 ASP A C 1
ATOM 2266 O O . ASP A 1 296 ? 63.368 7.654 -27.456 1.00 86.19 296 ASP A O 1
ATOM 2270 N N . MET A 1 297 ? 65.484 6.920 -27.454 1.00 85.50 297 MET A N 1
ATOM 2271 C CA . MET A 1 297 ? 65.166 5.609 -26.891 1.00 85.50 297 MET A CA 1
ATOM 2272 C C . MET A 1 297 ? 64.685 5.714 -25.438 1.00 85.50 297 MET A C 1
ATOM 2274 O O . MET A 1 297 ? 63.713 5.057 -25.064 1.00 85.50 297 MET A O 1
ATOM 2278 N N . LYS A 1 298 ? 65.306 6.581 -24.627 1.00 91.81 298 LYS A N 1
ATOM 2279 C CA . LYS A 1 298 ? 64.832 6.880 -23.265 1.00 91.81 298 LYS A CA 1
ATOM 2280 C C . LYS A 1 298 ? 63.451 7.529 -23.272 1.00 91.81 298 LYS A C 1
ATOM 2282 O O . LYS A 1 298 ? 62.624 7.156 -22.446 1.00 91.81 298 LYS A O 1
ATOM 2287 N N . GLN A 1 299 ? 63.187 8.462 -24.188 1.00 91.00 299 GLN A N 1
ATOM 2288 C CA . GLN A 1 299 ? 61.870 9.096 -24.295 1.00 91.00 299 GLN A CA 1
ATOM 2289 C C . GLN A 1 299 ? 60.782 8.091 -24.680 1.00 91.00 299 GLN A C 1
ATOM 2291 O O . GLN A 1 299 ? 59.718 8.097 -24.066 1.00 91.00 299 GLN A O 1
ATOM 2296 N N . LEU A 1 300 ? 61.061 7.179 -25.617 1.00 88.38 300 LEU A N 1
ATOM 2297 C CA . LEU A 1 300 ? 60.126 6.113 -25.988 1.00 88.38 300 LEU A CA 1
ATOM 2298 C C . LEU A 1 300 ? 59.853 5.134 -24.843 1.00 88.38 300 LEU A C 1
ATOM 2300 O O . LEU A 1 300 ? 58.710 4.720 -24.660 1.00 88.38 300 LEU A O 1
ATOM 2304 N N . ILE A 1 301 ? 60.876 4.773 -24.059 1.00 90.75 301 ILE A N 1
ATOM 2305 C CA . ILE A 1 301 ? 60.694 3.939 -22.862 1.00 90.75 301 ILE A CA 1
ATOM 2306 C C . ILE A 1 301 ? 59.815 4.675 -21.847 1.00 90.75 301 ILE A C 1
ATOM 2308 O O . ILE A 1 301 ? 58.820 4.119 -21.396 1.00 90.75 301 ILE A O 1
ATOM 2312 N N . LEU A 1 302 ? 60.109 5.949 -21.570 1.00 93.25 302 LEU A N 1
ATOM 2313 C CA . LEU A 1 302 ? 59.337 6.758 -20.625 1.00 93.25 302 LEU A CA 1
ATOM 2314 C C . LEU A 1 302 ? 57.877 6.934 -21.070 1.00 93.25 302 LEU A C 1
ATOM 2316 O O . LEU A 1 302 ? 56.965 6.901 -20.247 1.00 93.25 302 LEU A O 1
ATOM 2320 N N . GLN A 1 303 ? 57.645 7.129 -22.369 1.00 92.19 303 GLN A N 1
ATOM 2321 C CA . GLN A 1 303 ? 56.302 7.232 -22.929 1.00 92.19 303 GLN A CA 1
ATOM 2322 C C . GLN A 1 303 ? 55.547 5.907 -22.797 1.00 92.19 303 GLN A C 1
ATOM 2324 O O . GLN A 1 303 ? 54.411 5.897 -22.329 1.00 92.19 303 GLN A O 1
ATOM 2329 N N . ARG A 1 304 ? 56.192 4.786 -23.131 1.00 91.50 304 ARG A N 1
ATOM 2330 C CA . ARG A 1 304 ? 55.607 3.453 -22.974 1.00 91.50 304 ARG A CA 1
ATOM 2331 C C . ARG A 1 304 ? 55.305 3.128 -21.510 1.00 91.50 304 ARG A C 1
ATOM 2333 O O . ARG A 1 304 ? 54.291 2.494 -21.233 1.00 91.50 304 ARG A O 1
ATOM 2340 N N . ASP A 1 305 ? 56.150 3.552 -20.577 1.00 92.50 305 ASP A N 1
ATOM 2341 C CA . ASP A 1 305 ? 55.915 3.355 -19.146 1.00 92.50 305 ASP A CA 1
ATOM 2342 C C . ASP A 1 305 ? 54.708 4.167 -18.660 1.00 92.50 305 ASP A C 1
ATOM 2344 O O . ASP A 1 305 ? 53.855 3.610 -17.972 1.00 92.50 305 ASP A O 1
ATOM 2348 N N . LYS A 1 306 ? 54.556 5.420 -19.112 1.00 93.44 306 LYS A N 1
ATOM 2349 C CA . LYS A 1 306 ? 53.353 6.232 -18.847 1.00 93.44 306 LYS A CA 1
ATOM 2350 C C . LYS A 1 306 ? 52.085 5.616 -19.438 1.00 93.44 306 LYS A C 1
ATOM 2352 O O . LYS A 1 306 ? 51.047 5.610 -18.784 1.00 93.44 306 LYS A O 1
ATOM 2357 N N . GLU A 1 307 ? 52.153 5.087 -20.659 1.00 92.88 307 GLU A N 1
ATOM 2358 C CA . GLU A 1 307 ? 51.025 4.391 -21.293 1.00 92.88 307 GLU A CA 1
ATOM 2359 C C . GLU A 1 307 ? 50.657 3.110 -20.526 1.00 92.88 307 GLU A C 1
ATOM 2361 O O . GLU A 1 307 ? 49.479 2.851 -20.282 1.00 92.88 307 GLU A O 1
ATOM 2366 N N . ASN A 1 308 ? 51.647 2.333 -20.077 1.00 91.50 308 ASN A N 1
ATOM 2367 C CA . ASN A 1 308 ? 51.412 1.145 -19.255 1.00 91.50 308 ASN A CA 1
ATOM 2368 C C . ASN A 1 308 ? 50.825 1.493 -17.882 1.00 91.50 308 ASN A C 1
ATOM 2370 O O . ASN A 1 308 ? 49.973 0.760 -17.387 1.00 91.50 308 ASN A O 1
ATOM 2374 N N . GLU A 1 309 ? 51.272 2.583 -17.260 1.00 96.31 309 GLU A N 1
ATOM 2375 C CA . GLU A 1 309 ? 50.726 3.076 -15.994 1.00 96.31 309 GLU A CA 1
ATOM 2376 C C . GLU A 1 309 ? 49.272 3.533 -16.160 1.00 96.31 309 GLU A C 1
ATOM 2378 O O . GLU A 1 309 ? 48.407 3.115 -15.394 1.00 96.31 309 GLU A O 1
ATOM 2383 N N . ALA A 1 310 ? 48.963 4.278 -17.226 1.00 91.31 310 ALA A N 1
ATOM 2384 C CA . ALA A 1 310 ? 47.591 4.656 -17.556 1.00 91.31 310 ALA A CA 1
ATOM 2385 C C . ALA A 1 310 ? 46.690 3.429 -17.789 1.00 91.31 310 ALA A C 1
ATOM 2387 O O . ALA A 1 310 ? 45.560 3.395 -17.305 1.00 91.31 310 ALA A O 1
ATOM 2388 N N . LEU A 1 311 ? 47.194 2.396 -18.475 1.00 92.62 311 LEU A N 1
ATOM 2389 C CA . LEU A 1 311 ? 46.467 1.138 -18.672 1.00 92.62 311 LEU A CA 1
ATOM 2390 C C . LEU A 1 311 ? 46.257 0.366 -17.363 1.00 92.62 311 LEU A C 1
ATOM 2392 O O . LEU A 1 311 ? 45.193 -0.220 -17.181 1.00 92.62 311 LEU A O 1
ATOM 2396 N N . ARG A 1 312 ? 47.233 0.367 -16.446 1.00 93.19 312 ARG A N 1
ATOM 2397 C CA . ARG A 1 312 ? 47.077 -0.247 -15.116 1.00 93.19 312 ARG A CA 1
ATOM 2398 C C . ARG A 1 312 ? 46.013 0.472 -14.295 1.00 93.19 312 ARG A C 1
ATOM 2400 O O . ARG A 1 312 ? 45.126 -0.200 -13.786 1.00 93.19 312 ARG A O 1
ATOM 2407 N N . ASN A 1 313 ? 46.043 1.802 -14.259 1.00 93.00 313 ASN A N 1
ATOM 2408 C CA . ASN A 1 313 ? 45.046 2.601 -13.544 1.00 93.00 313 ASN A CA 1
ATOM 2409 C C . ASN A 1 313 ? 43.640 2.414 -14.139 1.00 93.00 313 ASN A C 1
ATOM 2411 O O . ASN A 1 313 ? 42.662 2.329 -13.405 1.00 93.00 313 ASN A O 1
ATOM 2415 N N . ALA A 1 314 ? 43.525 2.304 -15.468 1.00 91.25 314 ALA A N 1
ATOM 2416 C CA . ALA A 1 314 ? 42.251 2.018 -16.127 1.00 91.25 314 ALA A CA 1
ATOM 2417 C C . ALA A 1 314 ? 41.732 0.603 -15.814 1.00 91.25 314 ALA A C 1
ATOM 2419 O O . ALA A 1 314 ? 40.532 0.418 -15.623 1.00 91.25 314 ALA A O 1
ATOM 2420 N N . LEU A 1 315 ? 42.622 -0.394 -15.748 1.00 91.38 315 LEU A N 1
ATOM 2421 C CA . LEU A 1 315 ? 42.260 -1.754 -15.340 1.00 91.38 315 LEU A CA 1
ATOM 2422 C C . LEU A 1 315 ? 41.835 -1.816 -13.870 1.00 91.38 315 LEU A C 1
ATOM 2424 O O . LEU A 1 315 ? 40.863 -2.498 -13.569 1.00 91.38 315 LEU A O 1
ATOM 2428 N N . GLU A 1 316 ? 42.521 -1.098 -12.982 1.00 95.12 316 GLU A N 1
ATOM 2429 C CA . GLU A 1 316 ? 42.167 -0.999 -11.562 1.00 95.12 316 GLU A CA 1
ATOM 2430 C C . GLU A 1 316 ? 40.803 -0.321 -11.375 1.00 95.12 316 GLU A C 1
ATOM 2432 O O . GLU A 1 316 ? 39.932 -0.884 -10.722 1.00 95.12 316 GLU A O 1
ATOM 2437 N N . ALA A 1 317 ? 40.545 0.793 -12.068 1.00 90.81 317 ALA A N 1
ATOM 2438 C CA . ALA A 1 317 ? 39.238 1.451 -12.044 1.00 90.81 317 ALA A CA 1
ATOM 2439 C C . ALA A 1 317 ? 38.106 0.538 -12.554 1.00 90.81 317 ALA A C 1
ATOM 2441 O O . ALA A 1 317 ? 37.044 0.461 -11.938 1.00 90.81 317 ALA A O 1
ATOM 2442 N N . MET A 1 318 ? 38.332 -0.203 -13.646 1.00 90.75 318 MET A N 1
ATOM 2443 C CA . MET A 1 318 ? 37.351 -1.181 -14.136 1.00 90.75 318 MET A CA 1
ATOM 2444 C C . MET A 1 318 ? 37.144 -2.341 -13.156 1.00 90.75 318 MET A C 1
ATOM 2446 O O . MET A 1 318 ? 36.038 -2.873 -13.058 1.00 90.75 318 MET A O 1
ATOM 2450 N N . GLN A 1 319 ? 38.190 -2.757 -12.440 1.00 94.69 319 GLN A N 1
ATOM 2451 C CA . GLN A 1 319 ? 38.094 -3.790 -11.414 1.00 94.69 319 GLN A CA 1
ATOM 2452 C C . GLN A 1 319 ? 37.240 -3.306 -10.232 1.00 94.69 319 GLN A C 1
ATOM 2454 O O . GLN A 1 319 ? 36.326 -4.025 -9.824 1.00 94.69 319 GLN A O 1
ATOM 2459 N N . ASP A 1 320 ? 37.464 -2.077 -9.761 1.00 92.50 320 ASP A N 1
ATOM 2460 C CA . ASP A 1 320 ? 36.685 -1.448 -8.691 1.00 92.50 320 ASP A CA 1
ATOM 2461 C C . ASP A 1 320 ? 35.207 -1.297 -9.072 1.00 92.50 320 ASP A C 1
ATOM 2463 O O . ASP A 1 320 ? 34.322 -1.636 -8.284 1.00 92.50 320 ASP A O 1
ATOM 2467 N N . GLU A 1 321 ? 34.909 -0.851 -10.298 1.00 90.12 321 GLU A N 1
ATOM 2468 C CA . GLU A 1 321 ? 33.535 -0.803 -10.819 1.00 90.12 321 GLU A CA 1
ATOM 2469 C C . GLU A 1 321 ? 32.897 -2.199 -10.837 1.00 90.12 321 GLU A C 1
ATOM 2471 O O . GLU A 1 321 ? 31.739 -2.381 -10.446 1.00 90.12 321 GLU A O 1
ATOM 2476 N N . CYS A 1 322 ? 33.657 -3.215 -11.248 1.00 89.75 322 CYS A N 1
ATOM 2477 C CA . CYS A 1 322 ? 33.176 -4.587 -11.290 1.00 89.75 322 CYS A CA 1
ATOM 2478 C C . CYS A 1 322 ? 32.883 -5.134 -9.881 1.00 89.75 322 CYS A C 1
ATOM 2480 O O . CYS A 1 322 ? 31.898 -5.855 -9.698 1.00 89.75 322 CYS A O 1
ATOM 2482 N N . ASP A 1 323 ? 33.694 -4.782 -8.884 1.00 91.81 323 ASP A N 1
ATOM 2483 C CA . ASP A 1 323 ? 33.494 -5.181 -7.490 1.00 91.81 323 ASP A CA 1
ATOM 2484 C C . ASP A 1 323 ? 32.342 -4.409 -6.825 1.00 91.81 323 ASP A C 1
ATOM 2486 O O . ASP A 1 323 ? 31.553 -5.008 -6.089 1.00 91.81 323 ASP A O 1
ATOM 2490 N N . GLN A 1 324 ? 32.135 -3.134 -7.171 1.00 90.75 324 GLN A N 1
ATOM 2491 C CA . GLN A 1 324 ? 30.928 -2.390 -6.789 1.00 90.75 324 GLN A CA 1
ATOM 2492 C C . GLN A 1 324 ? 29.664 -3.037 -7.368 1.00 90.75 324 GLN A C 1
ATOM 2494 O O . GLN A 1 324 ? 28.682 -3.240 -6.649 1.00 90.75 324 GLN A O 1
ATOM 2499 N N . HIS A 1 325 ? 29.685 -3.443 -8.641 1.00 87.12 325 HIS A N 1
ATOM 2500 C CA . HIS A 1 325 ? 28.568 -4.168 -9.248 1.00 87.12 325 HIS A CA 1
ATOM 2501 C C . HIS A 1 325 ? 28.318 -5.530 -8.584 1.00 87.12 325 HIS A C 1
ATOM 2503 O O . HIS A 1 325 ? 27.159 -5.905 -8.379 1.00 87.12 325 HIS A O 1
ATOM 2509 N N . LYS A 1 326 ? 29.369 -6.261 -8.186 1.00 91.69 326 LYS A N 1
ATOM 2510 C CA . LYS A 1 326 ? 29.224 -7.494 -7.389 1.00 91.69 326 LYS A CA 1
ATOM 2511 C C . LYS A 1 326 ? 28.588 -7.221 -6.025 1.00 91.69 326 LYS A C 1
ATOM 2513 O O . LYS A 1 326 ? 27.704 -7.963 -5.614 1.00 91.69 326 LYS A O 1
ATOM 2518 N N . ALA A 1 327 ? 28.983 -6.149 -5.340 1.00 89.62 327 ALA A N 1
ATOM 2519 C CA . ALA A 1 327 ? 28.389 -5.783 -4.056 1.00 89.62 327 ALA A CA 1
ATOM 2520 C C . ALA A 1 327 ? 26.889 -5.468 -4.196 1.00 89.62 327 ALA A C 1
ATOM 2522 O O . ALA A 1 327 ? 26.074 -6.032 -3.470 1.00 89.62 327 ALA A O 1
ATOM 2523 N N . ILE A 1 328 ? 26.513 -4.651 -5.188 1.00 89.06 328 ILE A N 1
ATOM 2524 C CA . ILE A 1 328 ? 25.108 -4.305 -5.464 1.00 89.06 328 ILE A CA 1
ATOM 2525 C C . ILE A 1 328 ? 24.288 -5.556 -5.808 1.00 89.06 328 ILE A C 1
ATOM 2527 O O . ILE A 1 328 ? 23.176 -5.728 -5.309 1.00 89.06 328 ILE A O 1
ATOM 2531 N N . THR A 1 329 ? 24.829 -6.444 -6.647 1.00 88.00 329 THR A N 1
ATOM 2532 C CA . THR A 1 329 ? 24.136 -7.686 -7.024 1.00 88.00 329 THR A CA 1
ATOM 2533 C C . THR A 1 329 ? 23.973 -8.640 -5.843 1.00 88.00 329 THR A C 1
ATOM 2535 O O . THR A 1 329 ? 22.893 -9.205 -5.695 1.00 88.00 329 THR A O 1
ATOM 2538 N N . ASN A 1 330 ? 24.962 -8.757 -4.954 1.00 90.25 330 ASN A N 1
ATOM 2539 C CA . ASN A 1 330 ? 24.836 -9.551 -3.729 1.00 90.25 330 ASN A CA 1
ATOM 2540 C C . ASN A 1 330 ? 23.753 -8.995 -2.793 1.00 90.25 330 ASN A C 1
ATOM 2542 O O . ASN A 1 330 ? 22.895 -9.750 -2.344 1.00 90.25 330 ASN A O 1
ATOM 2546 N N . THR A 1 331 ? 23.710 -7.676 -2.571 1.00 89.75 331 THR A N 1
ATOM 2547 C CA . THR A 1 331 ? 22.641 -7.054 -1.769 1.00 89.75 331 THR A CA 1
ATOM 2548 C C . THR A 1 331 ? 21.259 -7.271 -2.394 1.00 89.75 331 THR A C 1
ATOM 2550 O O . THR A 1 331 ? 20.285 -7.506 -1.681 1.00 89.75 331 THR A O 1
ATOM 2553 N N . ALA A 1 332 ? 21.148 -7.235 -3.725 1.00 86.81 332 ALA A N 1
ATOM 2554 C CA . ALA A 1 332 ? 19.893 -7.539 -4.411 1.00 86.81 332 ALA A CA 1
ATOM 2555 C C . ALA A 1 332 ? 19.470 -9.010 -4.234 1.00 86.81 332 ALA A C 1
ATOM 2557 O O . ALA A 1 332 ? 18.282 -9.286 -4.073 1.00 86.81 332 ALA A O 1
ATOM 2558 N N . VAL A 1 333 ? 20.421 -9.952 -4.227 1.00 91.12 333 VAL A N 1
ATOM 2559 C CA . VAL A 1 333 ? 20.153 -11.373 -3.948 1.00 91.12 333 VAL A CA 1
ATOM 2560 C C . VAL A 1 333 ? 19.644 -11.563 -2.517 1.00 91.12 333 VAL A C 1
ATOM 2562 O O . VAL A 1 333 ? 18.597 -12.179 -2.341 1.00 91.12 333 VAL A O 1
ATOM 2565 N N . GLU A 1 334 ? 20.291 -10.961 -1.517 1.00 91.25 334 GLU A N 1
ATOM 2566 C CA . GLU A 1 334 ? 19.843 -11.013 -0.113 1.00 91.25 334 GLU A CA 1
ATOM 2567 C C . GLU A 1 334 ? 18.423 -10.445 0.063 1.00 91.25 334 GLU A C 1
ATOM 2569 O O . GLU A 1 334 ? 17.590 -11.006 0.778 1.00 91.25 334 GLU A O 1
ATOM 2574 N N . GLN A 1 335 ? 18.102 -9.348 -0.634 1.00 89.69 335 GLN A N 1
ATOM 2575 C CA . GLN A 1 335 ? 16.753 -8.774 -0.627 1.00 89.69 335 GLN A CA 1
ATOM 2576 C C . GLN A 1 335 ? 15.712 -9.708 -1.258 1.00 89.69 335 GLN A C 1
ATOM 2578 O O . GLN A 1 335 ? 14.589 -9.801 -0.757 1.00 89.69 335 GLN A O 1
ATOM 2583 N N . LEU A 1 336 ? 16.064 -10.403 -2.343 1.00 89.38 336 LEU A N 1
ATOM 2584 C CA . LEU A 1 336 ? 15.183 -11.385 -2.979 1.00 89.38 336 LEU A CA 1
ATOM 2585 C C . LEU A 1 336 ? 14.962 -12.617 -2.093 1.00 89.38 336 LEU A C 1
ATOM 2587 O O . LEU A 1 336 ? 13.842 -13.123 -2.049 1.00 89.38 336 LEU A O 1
ATOM 2591 N N . GLU A 1 337 ? 15.980 -13.066 -1.357 1.00 91.50 337 GLU A N 1
ATOM 2592 C CA . GLU A 1 337 ? 15.845 -14.144 -0.369 1.00 91.50 337 GLU A CA 1
ATOM 2593 C C . GLU A 1 337 ? 14.923 -13.735 0.787 1.00 91.50 337 GLU A C 1
ATOM 2595 O O . GLU A 1 337 ? 14.011 -14.482 1.142 1.00 91.50 337 GLU A O 1
ATOM 2600 N N . HIS A 1 338 ? 15.073 -12.514 1.314 1.00 89.94 338 HIS A N 1
ATOM 2601 C CA . HIS A 1 338 ? 14.174 -11.998 2.348 1.00 89.94 338 HIS A CA 1
ATOM 2602 C C . HIS A 1 338 ? 12.717 -11.914 1.864 1.00 89.94 338 HIS A C 1
ATOM 2604 O O . HIS A 1 338 ? 11.802 -12.308 2.586 1.00 89.94 338 HIS A O 1
ATOM 2610 N N . LEU A 1 339 ? 12.490 -11.455 0.627 1.00 88.31 339 LEU A N 1
ATOM 2611 C CA . LEU A 1 339 ? 11.158 -11.466 0.013 1.00 88.31 339 LEU A CA 1
ATOM 2612 C C . LEU A 1 339 ? 10.611 -12.887 -0.170 1.00 88.31 339 LEU A C 1
ATOM 2614 O O . LEU A 1 339 ? 9.408 -13.086 -0.014 1.00 88.31 339 LEU A O 1
ATOM 2618 N N . GLY A 1 340 ? 11.472 -13.863 -0.470 1.00 91.00 340 GLY A N 1
ATOM 2619 C CA . GLY A 1 340 ? 11.114 -15.280 -0.511 1.00 91.00 340 GLY A CA 1
ATOM 2620 C C . GLY A 1 340 ? 10.534 -15.761 0.818 1.00 91.00 340 GLY A C 1
ATOM 2621 O O . GLY A 1 340 ? 9.414 -16.265 0.838 1.00 91.00 340 GLY A O 1
ATOM 2622 N N . ASN A 1 341 ? 11.229 -15.498 1.927 1.00 90.19 341 ASN A N 1
ATOM 2623 C CA . ASN A 1 341 ? 10.770 -15.879 3.268 1.00 90.19 341 ASN A CA 1
ATOM 2624 C C . ASN A 1 341 ? 9.420 -15.230 3.626 1.00 90.19 341 ASN A C 1
ATOM 2626 O O . ASN A 1 341 ? 8.531 -15.892 4.150 1.00 90.19 341 ASN A O 1
ATOM 2630 N N . VAL A 1 342 ? 9.223 -13.951 3.286 1.00 87.31 342 VAL A N 1
ATOM 2631 C CA . VAL A 1 342 ? 7.946 -13.250 3.532 1.00 87.31 342 VAL A CA 1
ATOM 2632 C C . VAL A 1 342 ? 6.795 -13.847 2.710 1.00 87.31 342 VAL A C 1
ATOM 2634 O O . VAL A 1 342 ? 5.654 -13.881 3.172 1.00 87.31 342 VAL A O 1
ATOM 2637 N N . ILE A 1 343 ? 7.063 -14.311 1.484 1.00 87.56 343 ILE A N 1
ATOM 2638 C CA . ILE A 1 343 ? 6.056 -14.995 0.661 1.00 87.56 343 ILE A CA 1
ATOM 2639 C C . ILE A 1 343 ? 5.688 -16.347 1.278 1.00 87.56 343 ILE A C 1
ATOM 2641 O O . ILE A 1 343 ? 4.500 -16.656 1.345 1.00 87.56 343 ILE A O 1
ATOM 2645 N N . GLU A 1 344 ? 6.669 -17.112 1.761 1.00 89.62 344 GLU A N 1
ATOM 2646 C CA . GLU A 1 344 ? 6.427 -18.383 2.458 1.00 89.62 344 GLU A CA 1
ATOM 2647 C C . GLU A 1 344 ? 5.587 -18.173 3.729 1.00 89.62 344 GLU A C 1
ATOM 2649 O O . GLU A 1 344 ? 4.558 -18.823 3.891 1.00 89.62 344 GLU A O 1
ATOM 2654 N N . GLU A 1 345 ? 5.926 -17.186 4.568 1.00 89.25 345 GLU A N 1
ATOM 2655 C CA . GLU A 1 345 ? 5.136 -16.837 5.761 1.00 89.25 345 GLU A CA 1
ATOM 2656 C C . GLU A 1 345 ? 3.697 -16.422 5.415 1.00 89.25 345 GLU A C 1
ATOM 2658 O O . GLU A 1 345 ? 2.743 -16.809 6.096 1.00 89.25 345 GLU A O 1
ATOM 2663 N N . ARG A 1 346 ? 3.511 -15.640 4.344 1.00 90.81 346 ARG A N 1
ATOM 2664 C CA . ARG A 1 346 ? 2.177 -15.252 3.867 1.00 90.81 346 ARG A CA 1
ATOM 2665 C C . ARG A 1 346 ? 1.368 -16.473 3.438 1.00 90.81 346 ARG A C 1
ATOM 2667 O O . ARG A 1 346 ? 0.180 -16.543 3.748 1.00 90.81 346 ARG A O 1
ATOM 2674 N N . ASP A 1 347 ? 1.980 -17.392 2.700 1.00 88.31 347 ASP A N 1
ATOM 2675 C CA . ASP A 1 347 ? 1.303 -18.583 2.190 1.00 88.31 347 ASP A CA 1
ATOM 2676 C C . ASP A 1 347 ? 0.952 -19.550 3.336 1.00 88.31 347 ASP A C 1
ATOM 2678 O O . ASP A 1 347 ? -0.165 -20.073 3.368 1.00 88.31 347 ASP A O 1
ATOM 2682 N N . ASP A 1 348 ? 1.819 -19.677 4.345 1.00 90.94 348 ASP A N 1
ATOM 2683 C CA . ASP A 1 348 ? 1.538 -20.404 5.588 1.00 90.94 348 ASP A CA 1
ATOM 2684 C C . ASP A 1 348 ? 0.366 -19.788 6.367 1.00 90.94 348 ASP A C 1
ATOM 2686 O O . ASP A 1 348 ? -0.526 -20.500 6.841 1.00 90.94 348 ASP A O 1
ATOM 2690 N N . LEU A 1 349 ? 0.324 -18.458 6.489 1.00 85.81 349 LEU A N 1
ATOM 2691 C CA . LEU A 1 349 ? -0.790 -17.757 7.132 1.00 85.81 349 LEU A CA 1
ATOM 2692 C C . LEU A 1 349 ? -2.093 -17.909 6.343 1.00 85.81 349 LEU A C 1
ATOM 2694 O O . LEU A 1 349 ? -3.144 -18.130 6.944 1.00 85.81 349 LEU A O 1
ATOM 2698 N N . ALA A 1 350 ? -2.039 -17.838 5.012 1.00 87.50 350 ALA A N 1
ATOM 2699 C CA . ALA A 1 350 ? -3.199 -18.059 4.154 1.00 87.50 350 ALA A CA 1
ATOM 2700 C C . ALA A 1 350 ? -3.735 -19.492 4.292 1.00 87.50 350 ALA A C 1
ATOM 2702 O O . ALA A 1 350 ? -4.948 -19.689 4.381 1.00 87.50 350 ALA A O 1
ATOM 2703 N N . TYR A 1 351 ? -2.844 -20.484 4.383 1.00 93.50 351 TYR A N 1
ATOM 2704 C CA . TYR A 1 351 ? -3.215 -21.871 4.649 1.00 93.50 351 TYR A CA 1
ATOM 2705 C C . TYR A 1 351 ? -3.885 -22.030 6.022 1.00 93.50 351 TYR A C 1
ATOM 2707 O O . TYR A 1 351 ? -4.958 -22.628 6.115 1.00 93.50 351 TYR A O 1
ATOM 2715 N N . ARG A 1 352 ? -3.314 -21.437 7.082 1.00 86.19 352 ARG A N 1
ATOM 2716 C CA . ARG A 1 352 ? -3.909 -21.456 8.433 1.00 86.19 352 ARG A CA 1
ATOM 2717 C C . ARG A 1 352 ? -5.274 -20.771 8.479 1.00 86.19 352 ARG A C 1
ATOM 2719 O O . ARG A 1 352 ? -6.177 -21.282 9.136 1.00 86.19 352 ARG A O 1
ATOM 2726 N N . LEU A 1 353 ? -5.437 -19.651 7.775 1.00 84.81 353 LEU A N 1
ATOM 2727 C CA . LEU A 1 353 ? -6.710 -18.934 7.683 1.00 84.81 353 LEU A CA 1
ATOM 2728 C C . LEU A 1 353 ? -7.773 -19.762 6.951 1.00 84.81 353 LEU A C 1
ATOM 2730 O O . LEU A 1 353 ? -8.915 -19.835 7.389 1.00 84.81 353 LEU A O 1
ATOM 2734 N N . HIS A 1 354 ? -7.403 -20.420 5.854 1.00 88.12 354 HIS A N 1
ATOM 2735 C CA . HIS A 1 354 ? -8.320 -21.304 5.141 1.00 88.12 354 HIS A CA 1
ATOM 2736 C C . HIS A 1 354 ? -8.724 -22.513 6.000 1.00 88.12 354 HIS A C 1
ATOM 2738 O O . HIS A 1 354 ? -9.898 -22.878 6.039 1.00 88.12 354 HIS A O 1
ATOM 2744 N N . ALA A 1 355 ? -7.777 -23.109 6.733 1.00 88.19 355 ALA A N 1
ATOM 2745 C CA . ALA A 1 355 ? -8.058 -24.206 7.656 1.00 88.19 355 ALA A CA 1
ATOM 2746 C C . ALA A 1 355 ? -9.001 -23.780 8.797 1.00 88.19 355 ALA A C 1
ATOM 2748 O O . ALA A 1 355 ? -9.958 -24.493 9.102 1.00 88.19 355 ALA A O 1
ATOM 2749 N N . SER A 1 356 ? -8.789 -22.600 9.393 1.00 80.25 356 SER A N 1
ATOM 2750 C CA . SER A 1 356 ? -9.689 -22.080 10.429 1.00 80.25 356 SER A CA 1
ATOM 2751 C C . SER A 1 356 ? -11.072 -21.743 9.869 1.00 80.25 356 SER A C 1
ATOM 2753 O O . SER A 1 356 ? -12.077 -22.034 10.514 1.00 80.25 356 SER A O 1
ATOM 2755 N N . GLN A 1 357 ? -11.152 -21.217 8.645 1.00 84.12 357 GLN A N 1
ATOM 2756 C CA . GLN A 1 357 ? -12.422 -20.950 7.975 1.00 84.12 357 GLN A CA 1
ATOM 2757 C C . GLN A 1 357 ? -13.212 -22.238 7.701 1.00 84.12 357 GLN A C 1
ATOM 2759 O O . GLN A 1 357 ? -14.403 -22.286 8.000 1.00 84.12 357 GLN A O 1
ATOM 2764 N N . GLN A 1 358 ? -12.559 -23.313 7.244 1.00 89.25 358 GLN A N 1
ATOM 2765 C CA . GLN A 1 358 ? -13.202 -24.626 7.101 1.00 89.25 358 GLN A CA 1
ATOM 2766 C C . GLN A 1 358 ? -13.686 -25.199 8.440 1.00 89.25 358 GLN A C 1
ATOM 2768 O O . GLN A 1 358 ? -14.755 -25.811 8.506 1.00 89.25 358 GLN A O 1
ATOM 2773 N N . MET A 1 359 ? -12.929 -24.993 9.520 1.00 82.81 359 MET A N 1
ATOM 2774 C CA . MET A 1 359 ? -13.345 -25.408 10.860 1.00 82.81 359 MET A CA 1
ATOM 2775 C C . MET A 1 359 ? -14.584 -24.630 11.325 1.00 82.81 359 MET A C 1
ATOM 2777 O O . MET A 1 359 ? -15.529 -25.238 11.826 1.00 82.81 359 MET A O 1
ATOM 2781 N N . ILE A 1 360 ? -14.628 -23.313 11.088 1.00 78.19 360 ILE A N 1
ATOM 2782 C CA . ILE A 1 360 ? -15.802 -22.474 11.367 1.00 78.19 360 ILE A CA 1
ATOM 2783 C C . ILE A 1 360 ? -17.004 -22.929 10.537 1.00 78.19 360 ILE A C 1
ATOM 2785 O O . ILE A 1 360 ? -18.088 -23.062 11.091 1.00 78.19 360 ILE A O 1
ATOM 2789 N N . GLU A 1 361 ? -16.836 -23.209 9.244 1.00 80.44 361 GLU A N 1
ATOM 2790 C CA . GLU A 1 361 ? -17.917 -23.719 8.388 1.00 80.44 361 GLU A CA 1
ATOM 2791 C C . GLU A 1 361 ? -18.431 -25.084 8.861 1.00 80.44 361 GLU A C 1
ATOM 2793 O O . GLU A 1 361 ? -19.638 -25.324 8.863 1.00 80.44 361 GLU A O 1
ATOM 2798 N N . THR A 1 362 ? -17.541 -25.962 9.330 1.00 83.12 362 THR A N 1
ATOM 2799 C CA . THR A 1 362 ? -17.916 -27.270 9.885 1.00 83.12 362 THR A CA 1
ATOM 2800 C C . THR A 1 362 ? -18.698 -27.116 11.191 1.00 83.12 362 THR A C 1
ATOM 2802 O O . THR A 1 362 ? -19.758 -27.725 11.343 1.00 83.12 362 THR A O 1
ATOM 2805 N N . LEU A 1 363 ? -18.229 -26.265 12.111 1.00 78.81 363 LEU A N 1
ATOM 2806 C CA . LEU A 1 363 ? -18.934 -25.947 13.359 1.00 78.81 363 LEU A CA 1
ATOM 2807 C C . LEU A 1 363 ? -20.276 -25.260 13.084 1.00 78.81 363 LEU A C 1
ATOM 2809 O O . LEU A 1 363 ? -21.287 -25.610 13.690 1.00 78.81 363 LEU A O 1
ATOM 2813 N N . ALA A 1 364 ? -20.316 -24.332 12.127 1.00 78.25 364 ALA A N 1
ATOM 2814 C CA . ALA A 1 364 ? -21.540 -23.685 11.679 1.00 78.25 364 ALA A CA 1
ATOM 2815 C C . ALA A 1 364 ? -22.514 -24.704 11.081 1.00 78.25 364 ALA A C 1
ATOM 2817 O O . ALA A 1 364 ? -23.694 -24.647 11.393 1.00 78.25 364 ALA A O 1
ATOM 2818 N N . GLY A 1 365 ? -22.042 -25.677 10.297 1.00 78.38 365 GLY A N 1
ATOM 2819 C CA . GLY A 1 365 ? -22.858 -26.778 9.780 1.00 78.38 365 GLY A CA 1
ATOM 2820 C C . GLY A 1 365 ? -23.417 -27.685 10.882 1.00 78.38 365 GLY A C 1
ATOM 2821 O O . GLY A 1 365 ? -24.581 -28.076 10.823 1.00 78.38 365 GLY A O 1
ATOM 2822 N N . GLN A 1 366 ? -22.626 -27.975 11.920 1.00 75.25 366 GLN A N 1
ATOM 2823 C CA . GLN A 1 366 ? -23.079 -28.732 13.094 1.00 75.25 366 GLN A CA 1
ATOM 2824 C C . GLN A 1 366 ? -24.113 -27.958 13.929 1.00 75.25 366 GLN A C 1
ATOM 2826 O O . GLN A 1 366 ? -25.044 -28.562 14.464 1.00 75.25 366 GLN A O 1
ATOM 2831 N N . LEU A 1 367 ? -23.976 -26.631 14.013 1.00 67.06 367 LEU A N 1
ATOM 2832 C CA . LEU A 1 367 ? -24.925 -25.729 14.674 1.00 67.06 367 LEU A CA 1
ATOM 2833 C C . LEU A 1 367 ? -26.170 -25.436 13.816 1.00 67.06 367 LEU A C 1
ATOM 2835 O O . LEU A 1 367 ? -27.241 -25.193 14.363 1.00 67.06 367 LEU A O 1
ATOM 2839 N N . ALA A 1 368 ? -26.053 -25.505 12.486 1.00 64.69 368 ALA A N 1
ATOM 2840 C CA . ALA A 1 368 ? -27.129 -25.274 11.520 1.00 64.69 368 ALA A CA 1
ATOM 2841 C C . ALA A 1 368 ? -28.131 -26.435 11.414 1.00 64.69 368 ALA A C 1
ATOM 2843 O O . ALA A 1 368 ? -29.114 -26.331 10.675 1.00 64.69 368 ALA A O 1
ATOM 2844 N N . GLY A 1 369 ? -27.947 -27.516 12.183 1.00 66.81 369 GLY A N 1
ATOM 2845 C CA . GLY A 1 369 ? -29.061 -28.359 12.619 1.00 66.81 369 GLY A CA 1
ATOM 2846 C C . GLY A 1 369 ? -29.954 -27.544 13.550 1.00 66.81 369 GLY A C 1
ATOM 2847 O O . GLY A 1 369 ? -29.925 -27.757 14.754 1.00 66.81 369 GLY A O 1
ATOM 2848 N N . ASP A 1 370 ? -30.635 -26.550 12.977 1.00 66.00 370 ASP A N 1
ATOM 2849 C CA . ASP A 1 370 ? -31.175 -25.385 13.661 1.00 66.00 370 ASP A CA 1
ATOM 2850 C C . ASP A 1 370 ? -32.305 -25.819 14.601 1.00 66.00 370 ASP A C 1
ATOM 2852 O O . ASP A 1 370 ? -33.420 -26.091 14.138 1.00 66.00 370 ASP A O 1
ATOM 2856 N N . PRO A 1 371 ? -32.054 -25.897 15.919 1.00 75.00 371 PRO A N 1
ATOM 2857 C CA . PRO A 1 371 ? -33.109 -26.226 16.861 1.00 75.00 371 PRO A CA 1
ATOM 2858 C C . PRO A 1 371 ? -34.215 -25.171 16.811 1.00 75.00 371 PRO A C 1
ATOM 2860 O O . PRO A 1 371 ? -35.358 -25.503 17.104 1.00 75.00 371 PRO A O 1
ATOM 2863 N N . ASN A 1 372 ? -33.918 -23.943 16.355 1.00 79.44 372 ASN A N 1
ATOM 2864 C CA . ASN A 1 372 ? -34.936 -22.923 16.120 1.00 79.44 372 ASN A CA 1
ATOM 2865 C C . ASN A 1 372 ? -35.861 -23.298 14.964 1.00 79.44 372 ASN A C 1
ATOM 2867 O O . ASN A 1 372 ? -37.039 -22.985 15.019 1.00 79.44 372 ASN A O 1
ATOM 2871 N N . ARG A 1 373 ? -35.388 -24.009 13.933 1.00 83.44 373 ARG A N 1
ATOM 2872 C CA . ARG A 1 373 ? -36.255 -24.467 12.840 1.00 83.44 373 ARG A CA 1
ATOM 2873 C C . ARG A 1 373 ? -37.240 -25.530 13.316 1.00 83.44 373 ARG A C 1
ATOM 2875 O O . ARG A 1 373 ? -38.399 -25.493 12.917 1.00 83.44 373 ARG A O 1
ATOM 2882 N N . GLU A 1 374 ? -36.797 -26.457 14.164 1.00 86.44 374 GLU A N 1
ATOM 2883 C CA . GLU A 1 374 ? -37.690 -27.446 14.781 1.00 86.44 374 GLU A CA 1
ATOM 2884 C C . GLU A 1 374 ? -38.636 -26.796 15.803 1.00 86.44 374 GLU A C 1
ATOM 2886 O O . GLU A 1 374 ? -39.811 -27.155 15.857 1.00 86.44 374 GLU A O 1
ATOM 2891 N N . PHE A 1 375 ? -38.164 -25.796 16.557 1.00 86.38 375 PHE A N 1
ATOM 2892 C CA . PHE A 1 375 ? -39.002 -24.983 17.443 1.00 86.38 375 PHE A CA 1
ATOM 2893 C C . PHE A 1 375 ? -40.093 -24.241 16.678 1.00 86.38 375 PHE A C 1
ATOM 2895 O O . PHE A 1 375 ? -41.268 -24.403 17.001 1.00 86.38 375 PHE A O 1
ATOM 2902 N N . ASN A 1 376 ? -39.710 -23.508 15.633 1.00 87.81 376 ASN A N 1
ATOM 2903 C CA . ASN A 1 376 ? -40.620 -22.744 14.788 1.00 87.81 376 ASN A CA 1
ATOM 2904 C C . ASN A 1 376 ? -41.619 -23.670 14.087 1.00 87.81 376 ASN A C 1
ATOM 2906 O O . ASN A 1 376 ? -42.794 -23.348 14.023 1.00 87.81 376 ASN A O 1
ATOM 2910 N N . ALA A 1 377 ? -41.196 -24.859 13.639 1.00 90.19 377 ALA A N 1
ATOM 2911 C CA . ALA A 1 377 ? -42.112 -25.838 13.054 1.00 90.19 377 ALA A CA 1
ATOM 2912 C C . ALA A 1 377 ? -43.176 -26.324 14.054 1.00 90.19 377 ALA A C 1
ATOM 2914 O O . ALA A 1 377 ? -44.323 -26.538 13.666 1.00 90.19 377 ALA A O 1
ATOM 2915 N N . ILE A 1 378 ? -42.821 -26.483 15.335 1.00 92.88 378 ILE A N 1
ATOM 2916 C CA . ILE A 1 378 ? -43.795 -26.836 16.377 1.00 92.88 378 ILE A CA 1
ATOM 2917 C C . ILE A 1 378 ? -44.679 -25.635 16.734 1.00 92.88 378 ILE A C 1
ATOM 2919 O O . ILE A 1 378 ? -45.872 -25.819 16.960 1.00 92.88 378 ILE A O 1
ATOM 2923 N N . GLU A 1 379 ? -44.137 -24.416 16.776 1.00 92.81 379 GLU A N 1
ATOM 2924 C CA . GLU A 1 379 ? -44.935 -23.199 16.983 1.00 92.81 379 GLU A CA 1
ATOM 2925 C C . GLU A 1 379 ? -45.955 -22.998 15.856 1.00 92.81 379 GLU A C 1
ATOM 2927 O O . GLU A 1 379 ? -47.136 -22.787 16.136 1.00 92.81 379 GLU A O 1
ATOM 2932 N N . ASP A 1 380 ? -45.535 -23.184 14.604 1.00 94.12 380 ASP A N 1
ATOM 2933 C CA . ASP A 1 380 ? -46.400 -23.162 13.425 1.00 94.12 380 ASP A CA 1
ATOM 2934 C C . ASP A 1 380 ? -47.484 -24.254 13.510 1.00 94.12 380 ASP A C 1
ATOM 2936 O O . ASP A 1 380 ? -48.656 -23.988 13.231 1.00 94.12 380 ASP A O 1
ATOM 2940 N N . GLU A 1 381 ? -47.135 -25.472 13.953 1.00 96.19 381 GLU A N 1
ATOM 2941 C CA . GLU A 1 381 ? -48.090 -26.575 14.157 1.00 96.19 381 GLU A CA 1
ATOM 2942 C C . GLU A 1 381 ? -49.115 -26.249 15.262 1.00 96.19 381 GLU A C 1
ATOM 2944 O O . GLU A 1 381 ? -50.317 -26.491 15.092 1.00 96.19 381 GLU A O 1
ATOM 2949 N N . ILE A 1 382 ? -48.675 -25.651 16.378 1.00 93.12 382 ILE A N 1
ATOM 2950 C CA . ILE A 1 382 ? -49.556 -25.177 17.459 1.00 93.12 382 ILE A CA 1
ATOM 2951 C C . ILE A 1 382 ? -50.509 -24.107 16.923 1.00 93.12 382 ILE A C 1
ATOM 2953 O O . ILE A 1 382 ? -51.718 -24.169 17.175 1.00 93.12 382 ILE A O 1
ATOM 2957 N N . GLU A 1 383 ? -49.993 -23.131 16.178 1.00 95.31 383 GLU A N 1
ATOM 2958 C CA . GLU A 1 383 ? -50.794 -22.029 15.661 1.00 95.31 383 GLU A CA 1
ATOM 2959 C C . GLU A 1 383 ? -51.800 -22.505 14.605 1.00 95.31 383 GLU A C 1
ATOM 2961 O O . GLU A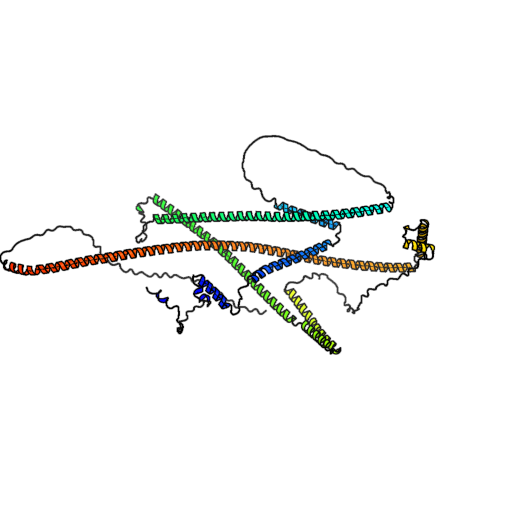 1 383 ? -52.964 -22.091 14.617 1.00 95.31 383 GLU A O 1
ATOM 2966 N N . GLU A 1 384 ? -51.410 -23.446 13.743 1.00 96.69 384 GLU A N 1
ATOM 2967 C CA . GLU A 1 384 ? -52.297 -24.057 12.756 1.00 96.69 384 GLU A CA 1
ATOM 2968 C C . GLU A 1 384 ? -53.430 -24.859 13.418 1.00 96.69 384 GLU A C 1
ATOM 2970 O O . GLU A 1 384 ? -54.599 -24.728 13.030 1.00 96.69 384 GLU A O 1
ATOM 2975 N N . LEU A 1 385 ? -53.129 -25.649 14.453 1.00 95.00 385 LEU A N 1
ATOM 2976 C CA . LEU A 1 385 ? -54.142 -26.378 15.223 1.00 95.00 385 LEU A CA 1
ATOM 2977 C C . LEU A 1 385 ? -55.080 -25.435 15.982 1.00 95.00 385 LEU A C 1
ATOM 2979 O O . LEU A 1 385 ? -56.287 -25.700 16.054 1.00 95.00 385 LEU A O 1
ATOM 2983 N N . ARG A 1 386 ? -54.550 -24.320 16.502 1.00 95.38 386 ARG A N 1
ATOM 2984 C CA . ARG A 1 386 ? -55.333 -23.275 17.172 1.00 95.38 386 ARG A CA 1
ATOM 2985 C C . ARG A 1 386 ? -56.283 -22.587 16.188 1.00 95.38 386 ARG A C 1
ATOM 2987 O O . ARG A 1 386 ? -57.465 -22.455 16.497 1.00 95.38 386 ARG A O 1
ATOM 2994 N N . ARG A 1 387 ? -55.826 -22.248 14.973 1.00 96.06 387 ARG A N 1
ATOM 2995 C CA . ARG A 1 387 ? -56.680 -21.687 13.902 1.00 96.06 387 ARG A CA 1
ATOM 2996 C C . ARG A 1 387 ? -57.791 -22.643 13.467 1.00 96.06 387 ARG A C 1
ATOM 2998 O O . ARG A 1 387 ? -58.894 -22.194 13.173 1.00 96.06 387 ARG A O 1
ATOM 3005 N N . LYS A 1 388 ? -57.524 -23.952 13.435 1.00 96.19 388 LYS A N 1
ATOM 3006 C CA . LYS A 1 388 ? -58.518 -24.978 13.065 1.00 96.19 388 LYS A CA 1
ATOM 3007 C C . LYS A 1 388 ? -59.496 -25.327 14.195 1.00 96.19 388 LYS A C 1
ATOM 3009 O O . LYS A 1 388 ? -60.423 -26.095 13.955 1.00 96.19 388 LYS A O 1
ATOM 3014 N N . GLY A 1 389 ? -59.293 -24.818 15.416 1.00 95.56 389 GLY A N 1
ATOM 3015 C CA . GLY A 1 389 ? -60.089 -25.195 16.591 1.00 95.56 389 GLY A CA 1
ATOM 3016 C C . GLY A 1 389 ? -59.915 -26.662 17.009 1.00 95.56 389 GLY A C 1
ATOM 3017 O O . GLY A 1 389 ? -60.771 -27.213 17.692 1.00 95.56 389 GLY A O 1
ATOM 3018 N N . LEU A 1 390 ? -58.824 -27.309 16.577 1.00 96.06 390 LEU A N 1
ATOM 3019 C CA . LEU A 1 390 ? -58.517 -28.725 16.835 1.00 96.06 390 LEU A CA 1
ATOM 3020 C C . LEU A 1 390 ? -57.465 -28.919 17.936 1.00 96.06 390 LEU A C 1
ATOM 3022 O O . LEU A 1 390 ? -57.032 -30.050 18.186 1.00 96.06 390 LEU A O 1
ATOM 3026 N N . LEU A 1 391 ? -57.024 -27.827 18.561 1.00 96.56 391 LEU A N 1
ATOM 3027 C CA . LEU A 1 391 ? -56.064 -27.848 19.654 1.00 96.56 391 LEU A CA 1
ATOM 3028 C C . LEU A 1 391 ? -56.778 -28.274 20.942 1.00 96.56 391 LEU A C 1
ATOM 3030 O O . LEU A 1 391 ? -57.354 -27.453 21.652 1.00 96.56 391 LEU A O 1
ATOM 3034 N N . THR A 1 392 ? -56.777 -29.577 21.219 1.00 96.69 392 THR A N 1
ATOM 3035 C CA . THR A 1 392 ? -57.192 -30.078 22.532 1.00 96.69 392 THR A CA 1
ATOM 3036 C C . THR A 1 392 ? -56.054 -29.883 23.538 1.00 96.69 392 THR A C 1
ATOM 3038 O O . THR A 1 392 ? -54.884 -29.876 23.134 1.00 96.69 392 THR A O 1
ATOM 3041 N N . PRO A 1 393 ? -56.356 -29.771 24.844 1.00 95.38 393 PRO A N 1
ATOM 3042 C CA . PRO A 1 393 ? -55.329 -29.652 25.876 1.00 95.38 393 PRO A CA 1
ATOM 3043 C C . PRO A 1 393 ? -54.310 -30.797 25.821 1.00 95.38 393 PRO A C 1
ATOM 3045 O O . PRO A 1 393 ? -53.124 -30.576 26.047 1.00 95.38 393 PRO A O 1
ATOM 3048 N N . GLU A 1 394 ? -54.735 -32.019 25.466 1.00 94.50 394 GLU A N 1
ATOM 3049 C CA . GLU A 1 394 ? -53.810 -33.151 25.354 1.00 94.50 394 GLU A CA 1
ATOM 3050 C C . GLU A 1 394 ? -52.806 -32.978 24.206 1.00 94.50 394 GLU A C 1
ATOM 3052 O O . GLU A 1 394 ? -51.626 -33.279 24.385 1.00 94.50 394 GLU A O 1
ATOM 3057 N N . LYS A 1 395 ? -53.245 -32.453 23.052 1.00 94.06 395 LYS A N 1
ATOM 3058 C CA . LYS A 1 395 ? -52.361 -32.180 21.906 1.00 94.06 395 LYS A CA 1
ATOM 3059 C C . LYS A 1 395 ? -51.401 -31.028 22.176 1.00 94.06 395 LYS A C 1
ATOM 3061 O O . LYS A 1 395 ? -50.239 -31.111 21.792 1.00 94.06 395 LYS A O 1
ATOM 3066 N N . GLU A 1 396 ? -51.860 -29.976 22.851 1.00 94.44 396 GLU A N 1
ATOM 3067 C CA . GLU A 1 396 ? -50.989 -28.867 23.253 1.00 94.44 396 GLU A CA 1
ATOM 3068 C C . GLU A 1 396 ? -49.897 -29.358 24.215 1.00 94.44 396 GLU A C 1
ATOM 3070 O O . GLU A 1 396 ? -48.718 -29.078 24.007 1.00 94.44 396 GLU A O 1
ATOM 3075 N N . ILE A 1 397 ? -50.251 -30.198 25.197 1.00 93.62 397 ILE A N 1
ATOM 3076 C CA . ILE A 1 397 ? -49.277 -30.835 26.097 1.00 93.62 397 ILE A CA 1
ATOM 3077 C C . ILE A 1 397 ? -48.296 -31.731 25.323 1.00 93.62 397 ILE A C 1
ATOM 3079 O O . ILE A 1 397 ? -47.111 -31.768 25.656 1.00 93.62 397 ILE A O 1
ATOM 3083 N N . GLU A 1 398 ? -48.748 -32.461 24.301 1.00 95.62 398 GLU A N 1
ATOM 3084 C CA . GLU A 1 398 ? -47.876 -33.302 23.471 1.00 95.62 398 GLU A CA 1
ATOM 3085 C C . GLU A 1 398 ? -46.862 -32.474 22.661 1.00 95.62 398 GLU A C 1
ATOM 3087 O O . GLU A 1 398 ? -45.674 -32.804 22.646 1.00 95.62 398 GLU A O 1
ATOM 3092 N N . LEU A 1 399 ? -47.292 -31.363 22.058 1.00 94.06 399 LEU A N 1
ATOM 3093 C CA . LEU A 1 399 ? -46.417 -30.445 21.317 1.00 94.06 399 LEU A CA 1
ATOM 3094 C C . LEU A 1 399 ? -45.433 -29.719 22.245 1.00 94.06 399 LEU A C 1
ATOM 3096 O O . LEU A 1 399 ? -44.241 -29.648 21.943 1.00 94.06 399 LEU A O 1
ATOM 3100 N N . LEU A 1 400 ? -45.881 -29.296 23.431 1.00 92.81 400 LEU A N 1
ATOM 3101 C CA . LEU A 1 400 ? -45.001 -28.736 24.461 1.00 92.81 400 LEU A CA 1
ATOM 3102 C C . LEU A 1 400 ? -43.974 -29.766 24.956 1.00 92.81 400 LEU A C 1
ATOM 3104 O O . LEU A 1 400 ? -42.811 -29.429 25.173 1.00 92.81 400 LEU A O 1
ATOM 3108 N N . ARG A 1 401 ? -44.347 -31.047 25.086 1.00 94.00 401 ARG A N 1
ATOM 3109 C CA . ARG A 1 401 ? -43.385 -32.121 25.397 1.00 94.00 401 ARG A CA 1
ATOM 3110 C C . ARG A 1 401 ? -42.349 -32.303 24.289 1.00 94.00 401 ARG A C 1
ATOM 3112 O O . ARG A 1 401 ? -41.188 -32.547 24.620 1.00 94.00 401 ARG A O 1
ATOM 3119 N N . LYS A 1 402 ? -42.726 -32.160 23.011 1.00 93.44 402 LYS A N 1
ATOM 3120 C CA . LYS A 1 402 ? -41.770 -32.166 21.888 1.00 93.44 402 LYS A CA 1
ATOM 3121 C C . LYS A 1 402 ? -40.805 -30.976 21.966 1.00 93.44 402 LYS A C 1
ATOM 3123 O O . LYS A 1 402 ? -39.599 -31.203 21.898 1.00 93.44 402 LYS A O 1
ATOM 3128 N N . GLN A 1 403 ? -41.294 -29.757 22.219 1.00 91.12 403 GLN A N 1
ATOM 3129 C CA . GLN A 1 403 ? -40.438 -28.575 22.435 1.00 91.12 403 GLN A CA 1
ATOM 3130 C C . GLN A 1 403 ? -39.472 -28.764 23.613 1.00 91.12 403 GLN A C 1
ATOM 3132 O O . GLN A 1 403 ? -38.273 -28.520 23.487 1.00 91.12 403 GLN A O 1
ATOM 3137 N N . ILE A 1 404 ? -39.963 -29.272 24.748 1.00 91.88 404 ILE A N 1
ATOM 3138 C CA . ILE A 1 404 ? -39.122 -29.590 25.912 1.00 91.88 404 ILE A CA 1
ATOM 3139 C C . ILE A 1 404 ? -38.080 -30.662 25.560 1.00 91.88 404 ILE A C 1
ATOM 3141 O O . ILE A 1 404 ? -36.950 -30.598 26.043 1.00 91.88 404 ILE A O 1
ATOM 3145 N N . GLY A 1 405 ? -38.428 -31.644 24.724 1.00 92.25 405 GLY A N 1
ATOM 3146 C CA . GLY A 1 405 ? -37.496 -32.654 24.220 1.00 92.25 405 GLY A CA 1
ATOM 3147 C C . GLY A 1 405 ? -36.348 -32.048 23.407 1.00 92.25 405 GLY A C 1
ATOM 3148 O O . GLY A 1 405 ? -35.187 -32.376 23.654 1.00 92.25 405 GLY A O 1
ATOM 3149 N N . ILE A 1 406 ? -36.656 -31.115 22.502 1.00 88.25 406 ILE A N 1
ATOM 3150 C CA . ILE A 1 406 ? -35.654 -30.390 21.705 1.00 88.25 406 ILE A CA 1
ATOM 3151 C C . ILE A 1 406 ? -34.761 -29.539 22.616 1.00 88.25 406 ILE A C 1
ATOM 3153 O O . ILE A 1 406 ? -33.538 -29.647 22.542 1.00 88.25 406 ILE A O 1
ATOM 3157 N N . LEU A 1 407 ? -35.347 -28.783 23.555 1.00 87.81 407 LEU A N 1
ATOM 3158 C CA . LEU A 1 407 ? -34.601 -28.007 24.557 1.00 87.81 407 LEU A CA 1
ATOM 3159 C C . LEU A 1 407 ? -33.655 -28.883 25.383 1.00 87.81 407 LEU A C 1
ATOM 3161 O O . LEU A 1 407 ? -32.492 -28.532 25.559 1.00 87.81 407 LEU A O 1
ATOM 3165 N N . LYS A 1 408 ? -34.117 -30.048 25.855 1.00 90.19 408 LYS A N 1
ATOM 3166 C CA . LYS A 1 408 ? -33.272 -30.996 26.596 1.00 90.19 408 LYS A CA 1
ATOM 3167 C C . LYS A 1 408 ? -32.098 -31.488 25.754 1.00 90.19 408 LYS A C 1
ATOM 3169 O O . LYS A 1 408 ? -30.985 -31.559 26.270 1.00 90.19 408 LYS A O 1
ATOM 3174 N N . ASN A 1 409 ? -32.320 -31.774 24.473 1.00 87.19 409 ASN A N 1
ATOM 3175 C CA . ASN A 1 409 ? -31.249 -32.159 23.555 1.00 87.19 409 ASN A CA 1
ATOM 3176 C C . ASN A 1 409 ? -30.248 -31.014 23.322 1.00 87.19 409 ASN A C 1
ATOM 3178 O O . ASN A 1 409 ? -29.044 -31.264 23.289 1.00 87.19 409 ASN A O 1
ATOM 3182 N N . CYS A 1 410 ? -30.705 -29.762 23.218 1.00 84.94 410 CYS A N 1
ATOM 3183 C CA . CYS A 1 410 ? -29.828 -28.588 23.139 1.00 84.94 410 CYS A CA 1
ATOM 3184 C C . CYS A 1 410 ? -29.009 -28.398 24.421 1.00 84.94 410 CYS A C 1
ATOM 3186 O O . CYS A 1 410 ? -27.788 -28.255 24.360 1.00 84.94 410 CYS A O 1
ATOM 3188 N N . CYS A 1 411 ? -29.655 -28.465 25.588 1.00 84.75 411 CYS A N 1
ATOM 3189 C CA . CYS A 1 411 ? -28.983 -28.363 26.881 1.00 84.75 411 CYS A CA 1
ATOM 3190 C C . CYS A 1 411 ? -27.970 -29.494 27.101 1.00 84.75 411 CYS A C 1
ATOM 3192 O O . CYS A 1 411 ? -26.927 -29.247 27.691 1.00 84.75 411 CYS A O 1
ATOM 3194 N N . ALA A 1 412 ? -28.228 -30.706 26.599 1.00 87.81 412 ALA A N 1
ATOM 3195 C CA . ALA A 1 412 ? -27.282 -31.820 26.682 1.00 87.81 412 ALA A CA 1
ATOM 3196 C C . ALA A 1 412 ? -26.025 -31.614 25.814 1.00 87.81 412 ALA A C 1
ATOM 3198 O O . ALA A 1 412 ? -24.958 -32.114 26.164 1.00 87.81 412 ALA A O 1
ATOM 3199 N N . LYS A 1 413 ? -26.125 -30.866 24.705 1.00 84.81 413 LYS A N 1
ATOM 3200 C CA . LYS A 1 413 ? -24.984 -30.527 23.833 1.00 84.81 413 LYS A CA 1
ATOM 3201 C C . LYS A 1 413 ? -24.180 -29.321 24.332 1.00 84.81 413 LYS A C 1
ATOM 3203 O O . LYS A 1 413 ? -23.004 -29.201 24.000 1.00 84.81 413 LYS A O 1
ATOM 3208 N N . LEU A 1 414 ? -24.785 -28.445 25.138 1.00 84.69 414 LEU A N 1
ATOM 3209 C CA . LEU A 1 414 ? -24.156 -27.210 25.616 1.00 84.69 414 LEU A CA 1
ATOM 3210 C C . LEU A 1 414 ? -22.818 -27.437 26.358 1.00 84.69 414 LEU A C 1
ATOM 3212 O O . LEU A 1 414 ? -21.870 -26.718 26.053 1.00 84.69 414 LEU A O 1
ATOM 3216 N N . PRO A 1 415 ? -22.669 -28.431 27.260 1.00 88.06 415 PRO A N 1
ATOM 3217 C CA . PRO A 1 415 ? -21.393 -28.694 27.926 1.00 88.06 415 PRO A CA 1
ATOM 3218 C C . PRO A 1 415 ? -20.274 -29.086 26.959 1.00 88.06 415 PRO A C 1
ATOM 3220 O O . PRO A 1 415 ? -19.142 -28.658 27.150 1.00 88.06 415 PRO A O 1
ATOM 3223 N N . ALA A 1 416 ? -20.584 -29.858 25.910 1.00 83.12 416 ALA A N 1
ATOM 3224 C CA . ALA A 1 416 ? -19.600 -30.243 24.898 1.00 83.12 416 ALA A CA 1
ATOM 3225 C C . ALA A 1 416 ? -19.125 -29.020 24.100 1.00 83.12 416 ALA A C 1
ATOM 3227 O O . ALA A 1 416 ? -17.928 -28.799 23.972 1.00 83.12 416 ALA A O 1
ATOM 3228 N N . VAL A 1 417 ? -20.054 -28.155 23.678 1.00 80.19 417 VAL A N 1
ATOM 3229 C CA . VAL A 1 417 ? -19.721 -26.895 22.987 1.00 80.19 417 VAL A CA 1
ATOM 3230 C C . VAL A 1 417 ? -18.908 -25.951 23.882 1.00 80.19 417 VAL A C 1
ATOM 3232 O O . VAL A 1 417 ? -18.009 -25.258 23.410 1.00 80.19 417 VAL A O 1
ATOM 3235 N N . LEU A 1 418 ? -19.205 -25.902 25.184 1.00 82.50 418 LEU A N 1
ATOM 3236 C CA . LEU A 1 418 ? -18.424 -25.120 26.146 1.00 82.50 418 LEU A CA 1
ATOM 3237 C C . LEU A 1 418 ? -17.007 -25.680 26.316 1.00 82.50 418 LEU A C 1
ATOM 3239 O O . LEU A 1 418 ? -16.060 -24.897 26.313 1.00 82.50 418 LEU A O 1
ATOM 3243 N N . ALA A 1 419 ? -16.860 -27.004 26.394 1.00 87.06 419 ALA A N 1
ATOM 3244 C CA . ALA A 1 419 ? -15.559 -27.662 26.452 1.00 87.06 419 ALA A CA 1
ATOM 3245 C C . ALA A 1 419 ? -14.735 -27.416 25.176 1.00 87.06 419 ALA A C 1
ATOM 3247 O O . ALA A 1 419 ? -13.556 -27.078 25.270 1.00 87.06 419 ALA A O 1
ATOM 3248 N N . ASP A 1 420 ? -15.355 -27.492 23.996 1.00 81.00 420 ASP A N 1
ATOM 3249 C CA . ASP A 1 420 ? -14.697 -27.199 22.717 1.00 81.00 420 ASP A CA 1
ATOM 3250 C C . ASP A 1 420 ? -14.261 -25.729 22.629 1.00 81.00 420 ASP A C 1
ATOM 3252 O O . ASP A 1 420 ? -13.148 -25.428 22.199 1.00 81.00 420 ASP A O 1
ATOM 3256 N N . ASN A 1 421 ? -15.093 -24.796 23.102 1.00 77.50 421 ASN A N 1
ATOM 3257 C CA . ASN A 1 421 ? -14.727 -23.380 23.193 1.00 77.50 421 ASN A CA 1
ATOM 3258 C C . ASN A 1 421 ? -13.563 -23.140 24.160 1.00 77.50 421 ASN A C 1
ATOM 3260 O O . ASN A 1 421 ? -12.701 -22.302 23.894 1.00 77.50 421 ASN A O 1
ATOM 3264 N N . GLU A 1 422 ? -13.522 -23.849 25.286 1.00 86.06 422 GLU A N 1
ATOM 3265 C CA . GLU A 1 422 ? -12.415 -23.767 26.237 1.00 86.06 422 GLU A CA 1
ATOM 3266 C C . GLU A 1 422 ? -11.122 -24.350 25.642 1.00 86.06 422 GLU A C 1
ATOM 3268 O O . GLU A 1 422 ? -10.055 -23.745 25.764 1.00 86.06 422 GLU A O 1
ATOM 3273 N N . ALA A 1 423 ? -11.218 -25.465 24.911 1.00 83.56 423 ALA A N 1
ATOM 3274 C CA . ALA A 1 423 ? -10.104 -26.050 24.172 1.00 83.56 423 ALA A CA 1
ATOM 3275 C C . ALA A 1 423 ? -9.585 -25.108 23.070 1.00 83.56 423 ALA A C 1
ATOM 3277 O O . ALA A 1 423 ? -8.373 -24.910 22.956 1.00 83.56 423 ALA A O 1
ATOM 3278 N N . MET A 1 424 ? -10.476 -24.461 22.308 1.00 77.31 424 MET A N 1
ATOM 3279 C CA . MET A 1 424 ? -10.093 -23.463 21.302 1.00 77.31 424 MET A CA 1
ATOM 3280 C C . MET A 1 424 ? -9.456 -22.218 21.930 1.00 77.31 424 MET A C 1
ATOM 3282 O O . MET A 1 424 ? -8.463 -21.712 21.409 1.00 77.31 424 MET A O 1
ATOM 3286 N N . LYS A 1 425 ? -9.954 -21.744 23.081 1.00 81.06 425 LYS A N 1
ATOM 3287 C CA . LYS A 1 425 ? -9.313 -20.647 23.829 1.00 81.06 425 LYS A CA 1
ATOM 3288 C C . LYS A 1 425 ? -7.889 -21.000 24.257 1.00 81.06 425 LYS A C 1
ATOM 3290 O O . LYS A 1 425 ? -6.998 -20.167 24.090 1.00 81.06 425 LYS A O 1
ATOM 3295 N N . LYS A 1 426 ? -7.663 -22.230 24.737 1.00 84.31 426 LYS A N 1
ATOM 3296 C CA . LYS A 1 426 ? -6.319 -22.736 25.065 1.00 84.31 426 LYS A CA 1
ATOM 3297 C C . LYS A 1 426 ? -5.411 -22.782 23.835 1.00 84.31 426 LYS A C 1
ATOM 3299 O O . LYS A 1 426 ? -4.282 -22.307 23.901 1.00 84.31 426 LYS A O 1
ATOM 3304 N N . GLN A 1 427 ? -5.901 -23.281 22.696 1.00 77.25 427 GLN A N 1
ATOM 3305 C CA . GLN A 1 427 ? -5.122 -23.327 21.448 1.00 77.25 427 GLN A CA 1
ATOM 3306 C C . GLN A 1 427 ? -4.743 -21.938 20.916 1.00 77.25 427 GLN A C 1
ATOM 3308 O O . GLN A 1 427 ? -3.652 -21.765 20.380 1.00 77.25 427 GLN A O 1
ATOM 3313 N N . LEU A 1 428 ? -5.615 -20.941 21.082 1.00 76.25 428 LEU A N 1
ATOM 3314 C CA . LEU A 1 428 ? -5.359 -19.561 20.660 1.00 76.25 428 LEU A CA 1
ATOM 3315 C C . LEU A 1 428 ? -4.438 -18.784 21.615 1.00 76.25 428 LEU A C 1
ATOM 3317 O O . LEU A 1 428 ? -4.177 -17.607 21.372 1.00 76.25 428 LEU A O 1
ATOM 3321 N N . GLY A 1 429 ? -3.965 -19.398 22.706 1.00 75.94 429 GLY A N 1
ATOM 3322 C CA . GLY A 1 429 ? -3.171 -18.703 23.724 1.00 75.94 429 GLY A CA 1
ATOM 3323 C C . GLY A 1 429 ? -3.952 -17.605 24.454 1.00 75.94 429 GLY A C 1
ATOM 3324 O O . GLY A 1 429 ? -3.360 -16.773 25.133 1.00 75.94 429 GLY A O 1
ATOM 3325 N N . LEU A 1 430 ? -5.285 -17.608 24.340 1.00 65.25 430 LEU A N 1
ATOM 3326 C CA . LEU A 1 430 ? -6.200 -16.747 25.089 1.00 65.25 430 LEU A CA 1
ATOM 3327 C C . LEU A 1 430 ? -6.512 -17.385 26.447 1.00 65.25 430 LEU A C 1
ATOM 3329 O O . LEU A 1 430 ? -7.669 -17.423 26.879 1.00 65.25 430 LEU A O 1
ATOM 3333 N N . GLU A 1 431 ? -5.486 -17.907 27.124 1.00 56.97 431 GLU A N 1
ATOM 3334 C CA . GLU A 1 431 ? -5.591 -18.186 28.550 1.00 56.97 431 GLU A CA 1
ATOM 3335 C C . GLU A 1 431 ? -5.712 -16.837 29.248 1.00 56.97 431 GLU A C 1
ATOM 3337 O O . GLU A 1 431 ? -4.742 -16.140 29.537 1.00 56.97 431 GLU A O 1
ATOM 3342 N N . TYR A 1 432 ? -6.964 -16.439 29.451 1.00 51.34 432 TYR A N 1
ATOM 3343 C CA . TYR A 1 432 ? -7.325 -15.398 30.385 1.00 51.34 432 TYR A CA 1
ATOM 3344 C C . TYR A 1 432 ? -6.657 -15.771 31.707 1.00 51.34 432 TYR A C 1
ATOM 3346 O O . TYR A 1 432 ? -7.003 -16.788 32.310 1.00 51.34 432 TYR A O 1
ATOM 3354 N N . VAL A 1 433 ? -5.650 -14.998 32.108 1.00 48.16 433 VAL A N 1
ATOM 3355 C CA . VAL A 1 433 ? -4.947 -15.186 33.373 1.00 48.16 433 VAL A CA 1
ATOM 3356 C C . VAL A 1 433 ? -5.942 -14.848 34.483 1.00 48.16 433 VAL A C 1
ATOM 3358 O O . VAL A 1 433 ? -5.975 -13.726 34.986 1.00 48.16 433 VAL A O 1
ATOM 3361 N N . SER A 1 434 ? -6.795 -15.809 34.846 1.00 48.12 434 SER A N 1
ATOM 3362 C CA . SER A 1 434 ? -7.595 -15.774 36.067 1.00 48.12 434 SER A CA 1
ATOM 3363 C C . SER A 1 434 ? -6.629 -15.859 37.239 1.00 48.12 434 SER A C 1
ATOM 3365 O O . SER A 1 434 ? -6.334 -16.921 37.780 1.00 48.12 434 SER A O 1
ATOM 3367 N N . SER A 1 435 ? -6.079 -14.701 37.585 1.00 44.16 435 SER A N 1
ATOM 3368 C CA . SER A 1 435 ? -5.210 -14.494 38.732 1.00 44.16 435 SER A 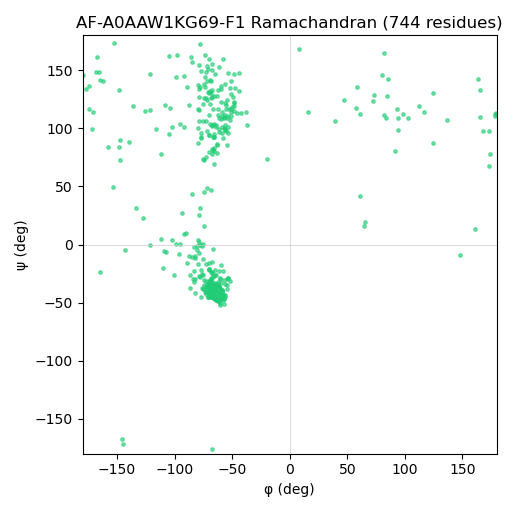CA 1
ATOM 3369 C C . SER A 1 435 ? -6.068 -14.504 39.994 1.00 44.16 435 SER A C 1
ATOM 3371 O O . SER A 1 435 ? -6.329 -13.453 40.571 1.00 44.16 435 SER A O 1
ATOM 3373 N N . SER A 1 436 ? -6.566 -15.668 40.410 1.00 45.31 436 SER A N 1
ATOM 3374 C CA . SER A 1 436 ? -7.244 -15.785 41.704 1.00 45.31 436 SER A CA 1
ATOM 3375 C C . SER A 1 436 ? -7.184 -17.185 42.312 1.00 45.31 436 SER A C 1
ATOM 3377 O O . SER A 1 436 ? -8.202 -17.682 42.769 1.00 45.31 436 SER A O 1
ATOM 3379 N N . GLU A 1 437 ? -6.014 -17.816 42.382 1.00 44.34 437 GLU A N 1
ATOM 3380 C CA . GLU A 1 437 ? -5.808 -18.919 43.333 1.00 44.34 437 GLU A CA 1
ATOM 3381 C C . GLU A 1 437 ? -4.415 -18.818 43.961 1.00 44.34 437 GLU A C 1
ATOM 3383 O O . GLU A 1 437 ? -3.437 -19.359 43.462 1.00 44.34 437 GLU A O 1
ATOM 3388 N N . ASN A 1 438 ? -4.334 -18.071 45.066 1.00 45.47 438 ASN A N 1
ATOM 3389 C CA . ASN A 1 438 ? -3.270 -18.180 46.063 1.00 45.47 438 ASN A CA 1
ATOM 3390 C C . ASN A 1 438 ? -3.833 -17.828 47.452 1.00 45.47 438 ASN A C 1
ATOM 3392 O O . ASN A 1 438 ? -3.711 -16.699 47.917 1.00 45.47 438 ASN A O 1
ATOM 3396 N N . SER A 1 439 ? -4.446 -18.815 48.108 1.00 38.97 439 SER A N 1
ATOM 3397 C CA . SER A 1 439 ? -4.491 -18.982 49.573 1.00 38.97 439 SER A CA 1
ATOM 3398 C C . SER A 1 439 ? -5.121 -20.354 49.851 1.00 38.97 439 SER A C 1
ATOM 3400 O O . SER A 1 439 ? -6.294 -20.562 49.572 1.00 38.97 439 SER A O 1
ATOM 3402 N N . SER A 1 440 ? -4.339 -21.392 50.138 1.00 46.47 440 SER A N 1
ATOM 3403 C CA . SER A 1 440 ? -3.863 -21.745 51.483 1.00 46.47 440 SER A CA 1
ATOM 3404 C C . SER A 1 440 ? -4.980 -22.056 52.492 1.00 46.47 440 SER A C 1
ATOM 3406 O O . SER A 1 440 ? -5.649 -21.151 52.978 1.00 46.47 440 SER A O 1
ATOM 3408 N N . SER A 1 441 ? -4.989 -23.342 52.862 1.00 48.25 441 SER A N 1
ATOM 3409 C CA . SER A 1 441 ? -5.322 -23.983 54.147 1.00 48.25 441 SER A CA 1
ATOM 3410 C C . SER A 1 441 ? -6.773 -24.317 54.531 1.00 48.25 441 SER A C 1
ATOM 3412 O O . SER A 1 441 ? -7.636 -23.458 54.659 1.00 48.25 441 SER A O 1
ATOM 3414 N N . ASP A 1 442 ? -6.884 -25.601 54.888 1.00 37.69 442 ASP A N 1
ATOM 3415 C CA . ASP A 1 442 ? -7.716 -26.232 55.914 1.00 37.69 442 ASP A CA 1
ATOM 3416 C C . ASP A 1 442 ? -9.086 -26.819 55.554 1.00 37.69 442 ASP A C 1
ATOM 3418 O O . ASP A 1 442 ? -10.095 -26.162 55.320 1.00 37.69 442 ASP A O 1
ATOM 3422 N N . ALA A 1 443 ? -9.075 -28.153 55.594 1.00 48.34 443 ALA A N 1
ATOM 3423 C CA . ALA A 1 443 ? -10.196 -29.060 55.523 1.00 48.34 443 ALA A CA 1
ATOM 3424 C C . ALA A 1 443 ? -11.020 -29.037 56.820 1.00 48.34 443 ALA A C 1
ATOM 3426 O O . ALA A 1 443 ? -10.483 -29.318 57.887 1.00 48.34 443 ALA A O 1
ATOM 3427 N N . LEU A 1 444 ? -12.333 -28.807 56.713 1.00 36.28 444 LEU A N 1
ATOM 3428 C CA . LEU A 1 444 ? -13.386 -29.272 57.636 1.00 36.28 444 LEU A CA 1
ATOM 3429 C C . LEU A 1 444 ? -14.773 -29.066 56.967 1.00 36.28 444 LEU A C 1
ATOM 3431 O O . LEU A 1 444 ? -14.856 -28.399 55.939 1.00 36.28 444 LEU A O 1
ATOM 3435 N N . PRO A 1 445 ? -15.845 -29.740 57.424 1.00 48.78 445 PRO A N 1
ATOM 3436 C CA . PRO A 1 445 ? -16.463 -30.853 56.723 1.00 48.78 445 PRO A CA 1
ATOM 3437 C C . PRO A 1 445 ? -17.791 -30.504 56.036 1.00 48.78 445 PRO A C 1
ATOM 3439 O O . PRO A 1 445 ? -18.478 -29.538 56.359 1.00 48.78 445 PRO A O 1
ATOM 3442 N N . THR A 1 446 ? -18.153 -31.387 55.112 1.00 48.88 446 THR A N 1
ATOM 3443 C CA . THR A 1 446 ? -19.385 -31.476 54.327 1.00 48.88 446 THR A CA 1
ATOM 3444 C C . THR A 1 446 ? -20.654 -31.113 55.112 1.00 48.88 446 THR A C 1
ATOM 3446 O O . THR A 1 446 ? -21.073 -31.851 56.005 1.00 48.88 446 THR A O 1
ATOM 3449 N N . LEU A 1 447 ? -21.307 -30.014 54.721 1.00 36.97 447 LEU A N 1
ATOM 3450 C CA . LEU A 1 447 ? -22.707 -29.722 55.044 1.00 36.97 447 LEU A CA 1
ATOM 3451 C C . LEU A 1 447 ? -23.610 -30.098 53.848 1.00 36.97 447 LEU A C 1
ATOM 3453 O O . LEU A 1 447 ? -23.178 -29.962 52.700 1.00 36.97 447 LEU A O 1
ATOM 3457 N N . PRO A 1 448 ? -24.835 -30.601 54.096 1.00 51.78 448 PRO A N 1
ATOM 3458 C CA . PRO A 1 448 ? -25.758 -31.073 53.063 1.00 51.78 448 PRO A CA 1
ATOM 3459 C C . PRO A 1 448 ? -26.384 -29.904 52.272 1.00 51.78 448 PRO A C 1
ATOM 3461 O O . PRO A 1 448 ? -26.316 -28.757 52.720 1.00 51.78 448 PRO A O 1
ATOM 3464 N N . PRO A 1 449 ? -26.965 -30.169 51.083 1.00 47.91 449 PRO A N 1
ATOM 3465 C CA . PRO A 1 449 ? -27.355 -29.128 50.134 1.00 47.91 449 PRO A CA 1
ATOM 3466 C C . PRO A 1 449 ? -28.511 -28.263 50.661 1.00 47.91 449 PRO A C 1
ATOM 3468 O O . PRO A 1 449 ? -29.357 -28.763 51.405 1.00 47.91 449 PRO A O 1
ATOM 3471 N N . PRO A 1 450 ? -28.582 -26.978 50.265 1.00 42.72 450 PRO A N 1
ATOM 3472 C CA . PRO A 1 450 ? -29.648 -26.094 50.701 1.00 42.72 450 PRO A CA 1
ATOM 3473 C C . PRO A 1 450 ? -30.957 -26.478 50.012 1.00 42.72 450 PRO A C 1
ATOM 3475 O O . PRO A 1 450 ? -31.056 -26.520 48.784 1.00 42.72 450 PRO A O 1
ATOM 3478 N N . GLU A 1 451 ? -31.973 -26.737 50.828 1.00 36.88 451 GLU A N 1
ATOM 3479 C CA . GLU A 1 451 ? -33.354 -26.793 50.383 1.00 36.88 451 GLU A CA 1
ATOM 3480 C C . GLU A 1 451 ? -33.756 -25.442 49.785 1.00 36.88 451 GLU A C 1
ATOM 3482 O O . GLU A 1 451 ? -33.501 -24.364 50.330 1.00 36.88 451 GLU A O 1
ATOM 3487 N N . THR A 1 452 ? -34.394 -25.531 48.627 1.00 45.69 452 THR A N 1
ATOM 3488 C CA . THR A 1 452 ? -34.993 -24.441 47.871 1.00 45.69 452 THR A CA 1
ATOM 3489 C C . THR A 1 452 ? -36.133 -23.806 48.665 1.00 45.69 452 THR A C 1
ATOM 3491 O O . THR A 1 452 ? -37.296 -24.152 48.470 1.00 45.69 452 THR A O 1
ATOM 3494 N N . ASN A 1 453 ? -35.823 -22.857 49.547 1.00 38.97 453 ASN A N 1
ATOM 3495 C CA . ASN A 1 453 ? -36.829 -21.959 50.099 1.00 38.97 453 ASN A CA 1
ATOM 3496 C C . ASN A 1 453 ? -36.912 -20.699 49.242 1.00 38.97 453 ASN A C 1
ATOM 3498 O O . ASN A 1 453 ? -36.092 -19.786 49.321 1.00 38.97 453 ASN A O 1
ATOM 3502 N N . SER A 1 454 ? -37.945 -20.711 48.403 1.00 43.94 454 SER A N 1
ATOM 3503 C CA . SER A 1 454 ? -38.509 -19.586 47.672 1.00 43.94 454 SER A CA 1
ATOM 3504 C C . SER A 1 454 ? -38.880 -18.457 48.641 1.00 43.94 454 SER A C 1
ATOM 3506 O O . SER A 1 454 ? -40.017 -18.359 49.096 1.00 43.94 454 SER A O 1
ATOM 3508 N N . LEU A 1 455 ? -37.917 -17.597 48.970 1.00 39.00 455 LEU A N 1
ATOM 3509 C CA . LEU A 1 455 ? -38.188 -16.301 49.580 1.00 39.00 455 LEU A CA 1
ATOM 3510 C C . LEU A 1 455 ? -38.687 -15.364 48.481 1.00 39.00 455 LEU A C 1
ATOM 3512 O O . LEU A 1 455 ? -37.917 -14.719 47.772 1.00 39.00 455 LEU A O 1
ATOM 3516 N N . ASN A 1 456 ? -40.011 -15.323 48.345 1.00 36.09 456 ASN A N 1
ATOM 3517 C CA . ASN A 1 456 ? -40.694 -14.178 47.772 1.00 36.09 456 ASN A CA 1
ATOM 3518 C C . ASN A 1 456 ? -40.232 -12.934 48.541 1.00 36.09 456 ASN A C 1
ATOM 3520 O O . ASN A 1 456 ? -40.466 -12.823 49.745 1.00 36.09 456 ASN A O 1
ATOM 3524 N N . ASN A 1 457 ? -39.570 -12.016 47.840 1.00 42.44 457 ASN A N 1
ATOM 3525 C CA . ASN A 1 457 ? -39.367 -10.648 48.294 1.00 42.44 457 ASN A CA 1
ATOM 3526 C C . ASN A 1 457 ? -40.728 -9.944 48.309 1.00 42.44 457 ASN A C 1
ATOM 3528 O O . ASN A 1 457 ? -41.060 -9.187 47.400 1.00 42.44 457 ASN A O 1
ATOM 3532 N N . ASP A 1 458 ? -41.523 -10.224 49.337 1.00 38.94 458 ASP A N 1
ATOM 3533 C CA . ASP A 1 458 ? -42.642 -9.381 49.728 1.00 38.94 458 ASP A CA 1
ATOM 3534 C C . ASP A 1 458 ? -42.034 -8.225 50.530 1.00 38.94 458 ASP A C 1
ATOM 3536 O O . ASP A 1 458 ? -41.803 -8.307 51.739 1.00 38.94 458 ASP A O 1
ATOM 3540 N N . LEU A 1 459 ? -41.630 -7.182 49.799 1.00 43.44 459 LEU A N 1
ATOM 3541 C CA . LEU A 1 459 ? -41.295 -5.886 50.370 1.00 43.44 459 LEU A CA 1
ATOM 3542 C C . LEU A 1 459 ? -42.526 -5.427 51.143 1.00 43.44 459 LEU A C 1
ATOM 3544 O O . LEU A 1 459 ? -43.486 -4.930 50.557 1.00 43.44 459 LEU A O 1
ATOM 3548 N N . GLY A 1 460 ? -42.491 -5.634 52.458 1.00 39.97 460 GLY A N 1
ATOM 3549 C CA . GLY A 1 460 ? -43.490 -5.139 53.383 1.00 39.97 460 GLY A CA 1
ATOM 3550 C C . GLY A 1 460 ? -43.647 -3.637 53.198 1.00 39.97 460 GLY A C 1
ATOM 3551 O O . GLY A 1 460 ? -42.896 -2.845 53.762 1.00 39.97 460 GLY A O 1
ATOM 3552 N N . HIS A 1 461 ? -44.643 -3.250 52.406 1.00 41.38 461 HIS A N 1
ATOM 3553 C CA . HIS A 1 461 ? -45.276 -1.955 52.515 1.00 41.38 461 HIS A CA 1
ATOM 3554 C C . HIS A 1 461 ? -45.822 -1.875 53.940 1.00 41.38 461 HIS A C 1
ATOM 3556 O O . HIS A 1 461 ? -46.902 -2.390 54.239 1.00 41.38 461 HIS A O 1
ATOM 3562 N N . GLU A 1 462 ? -45.050 -1.261 54.840 1.00 43.94 462 GLU A N 1
ATOM 3563 C CA . GLU A 1 462 ? -45.587 -0.741 56.086 1.00 43.94 462 GLU A CA 1
ATOM 3564 C C . GLU A 1 462 ? -46.773 0.143 55.702 1.00 43.94 462 GLU A C 1
ATOM 3566 O O . GLU A 1 462 ? -46.619 1.203 55.090 1.00 43.94 462 GLU A O 1
ATOM 3571 N N . LYS A 1 463 ? -47.985 -0.350 55.982 1.00 41.84 463 LYS A N 1
ATOM 3572 C CA . LYS A 1 463 ? -49.201 0.443 55.849 1.00 41.84 463 LYS A CA 1
ATOM 3573 C C . LYS A 1 463 ? -48.959 1.752 56.603 1.00 41.84 463 LYS A C 1
ATOM 3575 O O . LYS A 1 463 ? -48.536 1.683 57.761 1.00 41.84 463 LYS A O 1
ATOM 3580 N N . PRO A 1 464 ? -49.210 2.919 55.986 1.00 41.78 464 PRO A N 1
ATOM 3581 C CA . PRO A 1 464 ? -49.092 4.180 56.689 1.00 41.78 464 PRO A CA 1
ATOM 3582 C C . PRO A 1 464 ? -49.982 4.084 57.923 1.00 41.78 464 PRO A C 1
ATOM 3584 O O . PRO A 1 464 ? -51.174 3.798 57.823 1.00 41.78 464 PRO A O 1
ATOM 3587 N N . ILE A 1 465 ? -49.375 4.234 59.097 1.00 46.47 465 ILE A N 1
ATOM 3588 C CA . ILE A 1 465 ? -50.106 4.369 60.349 1.00 46.47 465 ILE A CA 1
ATOM 3589 C C . ILE A 1 465 ? -50.938 5.638 60.174 1.00 46.47 465 ILE A C 1
ATOM 3591 O O . ILE A 1 465 ? -50.406 6.742 60.286 1.00 46.47 465 ILE A O 1
ATOM 3595 N N . GLU A 1 466 ? -52.218 5.475 59.833 1.00 46.56 466 GLU A N 1
ATOM 3596 C CA . GLU A 1 466 ? -53.223 6.529 59.890 1.00 46.56 466 GLU A CA 1
ATOM 3597 C C . GLU A 1 466 ? -53.254 7.023 61.336 1.00 46.56 466 GLU A C 1
ATOM 3599 O O . GLU A 1 466 ? -53.927 6.473 62.212 1.00 46.56 466 GLU A O 1
ATOM 3604 N N . LYS A 1 467 ? -52.449 8.048 61.617 1.00 50.72 467 LYS A N 1
ATOM 3605 C CA . LYS A 1 467 ? -52.605 8.852 62.817 1.00 50.72 467 LYS A CA 1
ATOM 3606 C C . LYS A 1 467 ? -53.962 9.514 62.647 1.00 50.72 467 LYS A C 1
ATOM 3608 O O . LYS A 1 467 ? -54.099 10.417 61.834 1.00 50.72 467 LYS A O 1
ATOM 3613 N N . LYS A 1 468 ? -54.975 9.007 63.352 1.00 50.41 468 LYS A N 1
ATOM 3614 C CA . LYS A 1 468 ? -56.244 9.716 63.506 1.00 50.41 468 LYS A CA 1
ATOM 3615 C C . LYS A 1 468 ? -55.894 11.119 63.984 1.00 50.41 468 LYS A C 1
ATOM 3617 O O . LYS A 1 468 ? -55.345 11.252 65.077 1.00 50.41 468 LYS A O 1
ATOM 3622 N N . ASP A 1 469 ? -56.161 12.120 63.155 1.00 51.81 469 ASP A N 1
ATOM 3623 C CA . ASP A 1 469 ? -56.032 13.517 63.538 1.00 51.81 469 ASP A CA 1
ATOM 3624 C C . ASP A 1 469 ? -56.951 13.738 64.740 1.00 51.81 469 ASP A C 1
ATOM 3626 O O . ASP A 1 469 ? -58.178 13.787 64.620 1.00 51.81 469 ASP A O 1
ATOM 3630 N N . GLU A 1 470 ? -56.368 13.764 65.938 1.00 60.75 470 GLU A N 1
ATOM 3631 C CA . GLU A 1 470 ? -57.084 14.158 67.139 1.00 60.75 470 GLU A CA 1
ATOM 3632 C C . GLU A 1 470 ? -57.571 15.586 66.901 1.00 60.75 470 GLU A C 1
ATOM 3634 O O . GLU A 1 470 ? -56.771 16.521 66.845 1.00 60.75 470 GLU A O 1
ATOM 3639 N N . ALA A 1 471 ? -58.883 15.736 66.693 1.00 59.47 471 ALA A N 1
ATOM 3640 C CA . ALA A 1 471 ? -59.504 17.013 66.381 1.00 59.47 471 ALA A CA 1
ATOM 3641 C C . ALA A 1 471 ? -59.025 18.085 67.371 1.00 59.47 471 ALA A C 1
ATOM 3643 O O . ALA A 1 471 ? -59.176 17.935 68.590 1.00 59.47 471 ALA A O 1
ATOM 3644 N N . CYS A 1 472 ? -58.426 19.157 66.846 1.00 62.50 472 CYS A N 1
ATOM 3645 C CA . CYS A 1 472 ? -57.980 20.280 67.657 1.00 62.50 472 CYS A CA 1
ATOM 3646 C C . CYS A 1 472 ? -59.156 20.794 68.491 1.00 62.50 472 CYS A C 1
ATOM 3648 O O . CYS A 1 472 ? -60.200 21.163 67.957 1.00 62.50 472 CYS A O 1
ATOM 3650 N N . LEU A 1 473 ? -58.985 20.859 69.813 1.00 63.00 473 LEU A N 1
ATOM 3651 C CA . LEU A 1 473 ? -60.010 21.382 70.726 1.00 63.00 473 LEU A CA 1
ATOM 3652 C C . LEU A 1 473 ? -60.264 22.891 70.543 1.00 63.00 473 LEU A C 1
ATOM 3654 O O . LEU A 1 473 ? -61.161 23.432 71.185 1.00 63.00 473 LEU A O 1
ATOM 3658 N N . CYS A 1 474 ? -59.495 23.552 69.672 1.00 63.62 474 CYS A N 1
ATOM 3659 C CA . CYS A 1 474 ? -59.654 24.952 69.303 1.00 63.62 474 CYS A CA 1
ATOM 3660 C C . CYS A 1 474 ? -60.953 25.239 68.520 1.00 63.62 474 CYS A C 1
ATOM 3662 O O . CYS A 1 474 ? -61.512 26.318 68.679 1.00 63.62 474 CYS A O 1
ATOM 3664 N N . GLY A 1 475 ? -61.494 24.268 67.769 1.00 60.09 475 GLY A N 1
ATOM 3665 C CA . GLY A 1 475 ? -62.701 24.432 66.933 1.00 60.09 475 GLY A CA 1
ATOM 3666 C C . GLY A 1 475 ? -64.043 24.391 67.681 1.00 60.09 475 GLY A C 1
ATOM 3667 O O . GLY A 1 475 ? -65.047 23.953 67.133 1.00 60.09 475 GLY A O 1
ATOM 3668 N N . LYS A 1 476 ? -64.067 24.731 68.976 1.00 70.25 476 LYS A N 1
ATOM 3669 C CA . LYS A 1 476 ? -65.320 24.897 69.745 1.00 70.25 476 LYS A CA 1
ATOM 3670 C C . LYS A 1 476 ? -65.629 26.358 70.058 1.00 70.25 476 LYS A C 1
ATOM 3672 O O . LYS A 1 476 ? -66.684 26.643 70.623 1.00 70.25 476 LYS A O 1
ATOM 3677 N N . ASP A 1 477 ? -64.712 27.263 69.735 1.00 80.38 477 ASP A N 1
ATOM 3678 C CA . ASP A 1 477 ? -64.886 28.689 69.954 1.00 80.38 477 ASP A CA 1
ATOM 3679 C C . ASP A 1 477 ? -65.413 29.332 68.667 1.00 80.38 477 ASP A C 1
ATOM 3681 O O . ASP A 1 477 ? -64.680 29.518 67.699 1.00 80.38 477 ASP A O 1
ATOM 3685 N N . VAL A 1 478 ? -66.711 29.646 68.654 1.00 82.62 478 VAL A N 1
ATOM 3686 C CA . VAL A 1 478 ? -67.417 30.197 67.482 1.00 82.62 478 VAL A CA 1
ATOM 3687 C C . VAL A 1 478 ? -66.765 31.498 66.997 1.00 82.62 478 VAL A C 1
ATOM 3689 O O . VAL A 1 478 ? -66.779 31.791 65.802 1.00 82.62 478 VAL A O 1
ATOM 3692 N N . ALA A 1 479 ? -66.160 32.265 67.912 1.00 83.75 479 ALA A N 1
ATOM 3693 C CA . ALA A 1 479 ? -65.432 33.478 67.567 1.00 83.75 479 ALA A CA 1
ATOM 3694 C C . ALA A 1 479 ? -64.139 33.169 66.799 1.00 83.75 479 ALA A C 1
ATOM 3696 O O . ALA A 1 479 ? -63.826 33.868 65.841 1.00 83.75 479 ALA A O 1
ATOM 3697 N N . PHE A 1 480 ? -63.425 32.102 67.167 1.00 86.94 480 PHE A N 1
ATOM 3698 C CA . PHE A 1 480 ? -62.189 31.681 66.504 1.00 86.94 480 PHE A CA 1
ATOM 3699 C C . PHE A 1 480 ? -62.448 31.128 65.096 1.00 86.94 480 PHE A C 1
ATOM 3701 O O . PHE A 1 480 ? -61.722 31.471 64.166 1.00 86.94 480 PHE A O 1
ATOM 3708 N N . ASP A 1 481 ? -63.521 30.353 64.910 1.00 86.56 481 ASP A N 1
ATOM 3709 C CA . ASP A 1 481 ? -63.905 29.831 63.590 1.00 86.56 481 ASP A CA 1
ATOM 3710 C C . ASP A 1 481 ? -64.325 30.953 62.628 1.00 86.56 481 ASP A C 1
ATOM 3712 O O . ASP A 1 481 ? -63.922 30.961 61.464 1.00 86.56 481 ASP A O 1
ATOM 3716 N N . ALA A 1 482 ? -65.069 31.953 63.115 1.00 88.12 482 ALA A N 1
ATOM 3717 C CA . ALA A 1 482 ? -65.423 33.130 62.320 1.00 88.12 482 ALA A CA 1
ATOM 3718 C C . ALA A 1 482 ? -64.183 33.943 61.898 1.00 88.12 482 ALA A C 1
ATOM 3720 O O . ALA A 1 482 ? -64.142 34.501 60.798 1.00 88.12 482 ALA A O 1
ATOM 3721 N N . LEU A 1 483 ? -63.167 33.986 62.761 1.00 90.25 483 LEU A N 1
ATOM 3722 C CA . LEU A 1 483 ? -61.886 34.648 62.518 1.00 90.25 483 LEU A CA 1
ATOM 3723 C C . LEU A 1 483 ? -61.064 33.877 61.473 1.00 90.25 483 LEU A C 1
ATOM 3725 O O . LEU A 1 483 ? -60.584 34.473 60.513 1.00 90.25 483 LEU A O 1
ATOM 3729 N N . LEU A 1 484 ? -60.993 32.545 61.582 1.00 88.19 484 LEU A N 1
ATOM 3730 C CA . LEU A 1 484 ? -60.362 31.673 60.585 1.00 88.19 484 LEU A CA 1
ATOM 3731 C C . LEU A 1 484 ? -61.038 31.772 59.215 1.00 88.19 484 LEU A C 1
ATOM 3733 O O . LEU A 1 484 ? -60.350 31.883 58.202 1.00 88.19 484 LEU A O 1
ATOM 3737 N N . GLU A 1 485 ? -62.371 31.786 59.160 1.00 90.75 485 GLU A N 1
ATOM 3738 C CA . GLU A 1 485 ? -63.093 31.999 57.903 1.00 90.75 485 GLU A CA 1
ATOM 3739 C C . GLU A 1 485 ? -62.776 33.359 57.276 1.00 90.75 485 GLU A C 1
ATOM 3741 O O . GLU A 1 485 ? -62.677 33.463 56.051 1.00 90.75 485 GLU A O 1
ATOM 3746 N N . ARG A 1 486 ? -62.614 34.402 58.096 1.00 90.06 486 ARG A N 1
ATOM 3747 C CA . ARG A 1 486 ? -62.264 35.740 57.614 1.00 90.06 486 ARG A CA 1
ATOM 3748 C C . ARG A 1 486 ? -60.841 35.780 57.066 1.00 90.06 486 ARG A C 1
ATOM 3750 O O . ARG A 1 486 ? -60.652 36.297 55.969 1.00 90.06 486 ARG A O 1
ATOM 3757 N N . ILE A 1 487 ? -59.885 35.149 57.752 1.00 91.06 487 ILE A N 1
ATOM 3758 C CA . ILE A 1 487 ? -58.510 34.972 57.259 1.00 91.06 487 ILE A CA 1
ATOM 3759 C C . ILE A 1 487 ? -58.511 34.209 55.929 1.00 91.06 487 ILE A C 1
ATOM 3761 O O . ILE A 1 487 ? -57.830 34.614 54.991 1.00 91.06 487 ILE A O 1
ATOM 3765 N N . LEU A 1 488 ? -59.292 33.129 55.818 1.00 90.81 488 LEU A N 1
ATOM 3766 C CA . LEU A 1 488 ? -59.374 32.325 54.595 1.00 90.81 488 LEU A CA 1
ATOM 3767 C C . LEU A 1 488 ? -60.003 33.088 53.422 1.00 90.81 488 LEU A C 1
ATOM 3769 O O . LEU A 1 488 ? -59.602 32.878 52.280 1.00 90.81 488 LEU A O 1
ATOM 3773 N N . LYS A 1 489 ? -60.987 33.957 53.685 1.00 92.88 489 LYS A N 1
ATOM 3774 C CA . LYS A 1 489 ? -61.681 34.733 52.644 1.00 92.88 489 LYS A CA 1
ATOM 3775 C C . LYS A 1 489 ? -60.912 35.986 52.220 1.00 92.88 489 LYS A C 1
ATOM 3777 O O . LYS A 1 489 ? -60.863 36.279 51.030 1.00 92.88 489 LYS A O 1
ATOM 3782 N N . ASN A 1 490 ? -60.332 36.713 53.173 1.00 92.62 490 ASN A N 1
ATOM 3783 C CA . ASN A 1 490 ? -59.833 38.076 52.963 1.00 92.62 490 ASN A CA 1
ATOM 3784 C C . ASN A 1 490 ? -58.332 38.243 53.265 1.00 92.62 490 ASN A C 1
ATOM 3786 O O . ASN A 1 490 ? -57.805 39.341 53.110 1.00 92.62 490 ASN A O 1
ATOM 3790 N N . GLY A 1 491 ? -57.638 37.183 53.687 1.00 89.06 491 GLY A N 1
ATOM 3791 C CA . GLY A 1 491 ? -56.231 37.231 54.080 1.00 89.06 491 GLY A CA 1
ATOM 3792 C C . GLY A 1 491 ? -56.013 37.725 55.514 1.00 89.06 491 GLY A C 1
ATOM 3793 O O . GLY A 1 491 ? -56.899 38.295 56.152 1.00 89.06 491 GLY A O 1
ATOM 3794 N N . LEU A 1 492 ? -54.804 37.495 56.034 1.00 87.38 492 LEU A N 1
ATOM 3795 C CA . LEU A 1 492 ? -54.400 37.848 57.406 1.00 87.38 492 LEU A CA 1
ATOM 3796 C C . LEU A 1 492 ? -54.406 39.365 57.663 1.00 87.38 492 LEU A C 1
ATOM 3798 O O . LEU A 1 492 ? -54.625 39.795 58.788 1.00 87.38 492 LEU A O 1
ATOM 3802 N N . GLU A 1 493 ? -54.226 40.159 56.607 1.00 90.31 493 GLU A N 1
ATOM 3803 C CA . GLU A 1 493 ? -54.235 41.630 56.628 1.00 90.31 493 GLU A CA 1
ATOM 3804 C C . GLU A 1 493 ? -55.618 42.222 56.943 1.00 90.31 493 GLU A C 1
ATOM 3806 O O . GLU A 1 493 ? -55.730 43.401 57.261 1.00 90.31 493 GLU A O 1
ATOM 3811 N N . SER A 1 494 ? -56.677 41.411 56.855 1.00 90.38 494 SER A N 1
ATOM 3812 C CA . SER A 1 494 ? -58.054 41.840 57.119 1.00 90.38 494 SER A CA 1
ATOM 3813 C C . SER A 1 494 ? -58.445 41.839 58.600 1.00 90.38 494 SER A C 1
ATOM 3815 O O . SER A 1 494 ? -59.581 42.188 58.921 1.00 90.38 494 SER A O 1
ATOM 3817 N N . LEU A 1 495 ? -57.537 41.419 59.485 1.00 92.19 495 LEU A N 1
ATOM 3818 C CA . LEU A 1 495 ? -57.772 41.364 60.923 1.00 92.19 495 LEU A CA 1
ATOM 3819 C C . LEU A 1 495 ? -57.394 42.679 61.597 1.00 92.19 495 LEU A C 1
ATOM 3821 O O . LEU A 1 495 ? -56.320 43.231 61.356 1.00 92.19 495 LEU A O 1
ATOM 3825 N N . GLU A 1 496 ? -58.257 43.137 62.499 1.00 93.50 496 GLU A N 1
ATOM 3826 C CA . GLU A 1 496 ? -57.906 44.205 63.434 1.00 93.50 496 GLU A CA 1
ATOM 3827 C C . GLU A 1 496 ? -56.887 43.691 64.465 1.00 93.50 496 GLU A C 1
ATOM 3829 O O . GLU A 1 496 ? -56.731 42.484 64.679 1.00 93.50 496 GLU A O 1
ATOM 3834 N N . PHE A 1 497 ? -56.155 44.605 65.103 1.00 90.44 497 PHE A N 1
ATOM 3835 C CA . PHE A 1 497 ? -55.075 44.244 66.024 1.00 90.44 497 PHE A CA 1
ATOM 3836 C C . PHE A 1 497 ? -55.575 43.369 67.185 1.00 90.44 497 PHE A C 1
ATOM 3838 O O . PHE A 1 497 ? -54.928 42.386 67.546 1.00 90.44 497 PHE A O 1
ATOM 3845 N N . GLU A 1 498 ? -56.766 43.663 67.707 1.00 92.50 498 GLU A N 1
ATOM 3846 C CA . GLU A 1 498 ? -57.424 42.897 68.765 1.00 92.50 498 GLU A CA 1
ATOM 3847 C C . GLU A 1 498 ? -57.760 41.461 68.324 1.00 92.50 498 GLU A C 1
ATOM 3849 O O . GLU A 1 498 ? -57.657 40.513 69.108 1.00 92.50 498 GLU A O 1
ATOM 3854 N N . GLU A 1 499 ? -58.126 41.272 67.053 1.00 92.12 499 GLU A N 1
ATOM 3855 C CA . GLU A 1 499 ? -58.422 39.957 66.476 1.00 92.12 499 GLU A CA 1
ATOM 3856 C C . GLU A 1 499 ? -57.144 39.134 66.272 1.00 92.12 499 GLU A C 1
ATOM 3858 O O . GLU A 1 499 ? -57.138 37.919 66.493 1.00 92.12 499 GLU A O 1
ATOM 3863 N N . LEU A 1 500 ? -56.044 39.799 65.907 1.00 90.50 500 LEU A N 1
ATOM 3864 C CA . LEU A 1 500 ? -54.728 39.180 65.778 1.00 90.50 500 LEU A CA 1
ATOM 3865 C C . LEU A 1 500 ? -54.171 38.737 67.142 1.00 90.50 500 LEU A C 1
ATOM 3867 O O . LEU A 1 500 ? -53.636 37.633 67.264 1.00 90.50 500 LEU A O 1
ATOM 3871 N N . GLU A 1 501 ? -54.332 39.561 68.181 1.00 89.88 501 GLU A N 1
ATOM 3872 C CA . GLU A 1 501 ? -53.928 39.229 69.552 1.00 89.88 501 GLU A CA 1
ATOM 3873 C C . GLU A 1 501 ? -54.727 38.034 70.095 1.00 89.88 501 GLU A C 1
ATOM 3875 O O . GLU A 1 501 ? -54.159 37.097 70.666 1.00 89.88 501 GLU A O 1
ATOM 3880 N N . TYR A 1 502 ? -56.036 38.006 69.829 1.00 91.56 502 TYR A N 1
ATOM 3881 C CA . TYR A 1 502 ? -56.897 36.882 70.185 1.00 91.56 502 TYR A CA 1
ATOM 3882 C C . TYR A 1 502 ? -56.509 35.588 69.446 1.00 91.56 502 TYR A C 1
ATOM 3884 O O . TYR A 1 502 ? -56.396 34.529 70.075 1.00 91.56 502 TYR A O 1
ATOM 3892 N N . LEU A 1 503 ? -56.239 35.659 68.135 1.00 90.12 503 LEU A N 1
ATOM 3893 C CA . LEU A 1 503 ? -55.749 34.527 67.340 1.00 90.12 503 LEU A CA 1
ATOM 3894 C C . LEU A 1 503 ? -54.437 33.976 67.916 1.00 90.12 503 LEU A C 1
ATOM 3896 O O . LEU A 1 503 ? -54.306 32.766 68.118 1.00 90.12 503 LEU A O 1
ATOM 3900 N N . HIS A 1 504 ? -53.485 34.858 68.225 1.00 89.00 504 HIS A N 1
ATOM 3901 C CA . HIS A 1 504 ? -52.203 34.485 68.813 1.00 89.00 504 HIS A CA 1
ATOM 3902 C C . HIS A 1 504 ? -52.379 33.806 70.177 1.00 89.00 504 HIS A C 1
ATOM 3904 O O . HIS A 1 504 ? -51.836 32.721 70.383 1.00 89.00 504 HIS A O 1
ATOM 3910 N N . SER A 1 505 ? -53.205 34.363 71.070 1.00 90.19 505 SER A N 1
ATOM 3911 C CA . SER A 1 505 ? -53.484 33.756 72.378 1.00 90.19 505 SER A CA 1
ATOM 3912 C C . SER A 1 505 ? -54.060 32.345 72.244 1.00 90.19 505 SER A C 1
ATOM 3914 O O . SER A 1 505 ? -53.612 31.428 72.930 1.00 90.19 505 SER A O 1
ATOM 3916 N N . LYS A 1 506 ? -55.006 32.129 71.323 1.00 88.94 506 LYS A N 1
ATOM 3917 C CA . LYS A 1 506 ? -55.600 30.804 71.089 1.00 88.94 506 LYS A CA 1
ATOM 3918 C C . LYS A 1 506 ? -54.610 29.804 70.503 1.00 88.94 506 LYS A C 1
ATOM 3920 O O . LYS A 1 506 ? -54.638 28.633 70.885 1.00 88.94 506 LYS A O 1
ATOM 3925 N N . ILE A 1 507 ? -53.719 30.246 69.616 1.00 85.06 507 ILE A N 1
ATOM 3926 C CA . ILE A 1 507 ? -52.634 29.407 69.092 1.00 85.06 507 ILE A CA 1
ATOM 3927 C C . ILE A 1 507 ? -51.655 29.048 70.215 1.00 85.06 507 ILE A C 1
ATOM 3929 O O . ILE A 1 507 ? -51.278 27.880 70.335 1.00 85.06 507 ILE A O 1
ATOM 3933 N N . CYS A 1 508 ? -51.279 30.002 71.068 1.00 86.31 508 CYS A N 1
ATOM 3934 C CA . CYS A 1 508 ? -50.429 29.753 72.231 1.00 86.31 508 CYS A CA 1
ATOM 3935 C C . CYS A 1 508 ? -51.076 28.762 73.205 1.00 86.31 508 CYS A C 1
ATOM 3937 O O . CYS A 1 508 ? -50.418 27.803 73.602 1.00 86.31 508 CYS A O 1
ATOM 3939 N N . ASP A 1 509 ? -52.364 28.914 73.517 1.00 85.56 509 ASP A N 1
ATOM 3940 C CA . ASP A 1 509 ? -53.102 27.997 74.392 1.00 85.56 509 ASP A CA 1
ATOM 3941 C C . ASP A 1 509 ? -53.223 26.595 73.786 1.00 85.56 509 ASP A C 1
ATOM 3943 O O . ASP A 1 509 ? -53.047 25.587 74.475 1.00 85.56 509 ASP A O 1
ATOM 3947 N N . ALA A 1 510 ? -53.506 26.496 72.485 1.00 81.56 510 ALA A N 1
ATOM 3948 C CA . ALA A 1 510 ? -53.559 25.219 71.779 1.00 81.56 510 ALA A CA 1
ATOM 3949 C C . ALA A 1 510 ? -52.185 24.533 71.764 1.00 81.56 510 ALA A C 1
ATOM 3951 O O . ALA A 1 510 ? -52.086 23.328 72.008 1.00 81.56 510 ALA A O 1
ATOM 3952 N N . THR A 1 511 ? -51.120 25.305 71.547 1.00 79.38 511 THR A N 1
ATOM 3953 C CA . THR A 1 511 ? -49.736 24.818 71.539 1.00 79.38 511 THR A CA 1
ATOM 3954 C C . THR A 1 511 ? -49.301 24.381 72.936 1.00 79.38 511 THR A C 1
ATOM 3956 O O . THR A 1 511 ? -48.769 23.283 73.091 1.00 79.38 511 THR A O 1
ATOM 3959 N N . ALA A 1 512 ? -49.600 25.166 73.973 1.00 80.88 512 ALA A N 1
ATOM 3960 C CA . ALA A 1 512 ? -49.340 24.812 75.365 1.00 80.88 512 ALA A CA 1
ATOM 3961 C C . ALA A 1 512 ? -50.097 23.538 75.766 1.00 80.88 512 ALA A C 1
ATOM 3963 O O . ALA A 1 512 ? -49.521 22.636 76.372 1.00 80.88 512 ALA A O 1
ATOM 3964 N N . ASN A 1 513 ? -51.360 23.399 75.353 1.00 78.75 513 ASN A N 1
ATOM 3965 C CA . ASN A 1 513 ? -52.138 22.182 75.579 1.00 78.75 513 ASN A CA 1
ATOM 3966 C C . ASN A 1 513 ? -51.579 20.966 74.825 1.00 78.75 513 ASN A C 1
ATOM 3968 O O . ASN A 1 513 ? -51.583 19.867 75.376 1.00 78.75 513 ASN A O 1
ATOM 3972 N N . LEU A 1 514 ? -51.074 21.131 73.598 1.00 74.38 514 LEU A N 1
ATOM 3973 C CA . LEU A 1 514 ? -50.409 20.056 72.851 1.00 74.38 514 LEU A CA 1
ATOM 3974 C C . LEU A 1 514 ? -49.087 19.637 73.499 1.00 74.38 514 LEU A C 1
ATOM 3976 O O . LEU A 1 514 ? -48.810 18.442 73.580 1.00 74.38 514 LEU A O 1
ATOM 3980 N N . ILE A 1 515 ? -48.296 20.591 73.990 1.00 71.31 515 ILE A N 1
ATOM 3981 C CA . ILE A 1 515 ? -47.045 20.326 74.712 1.00 71.31 515 ILE A CA 1
ATOM 3982 C C . ILE A 1 515 ? -47.335 19.605 76.036 1.00 71.31 515 ILE A C 1
ATOM 3984 O O . ILE A 1 515 ? -46.688 18.601 76.342 1.00 71.31 515 ILE A O 1
ATOM 3988 N N . ASN A 1 516 ? -48.359 20.049 76.772 1.00 73.38 516 ASN A N 1
ATOM 3989 C CA . ASN A 1 516 ? -48.798 19.419 78.019 1.00 73.38 516 ASN A CA 1
ATOM 3990 C C . ASN A 1 516 ? -49.365 18.008 77.785 1.00 73.38 516 ASN A C 1
ATOM 3992 O O . ASN A 1 516 ? -49.054 17.094 78.542 1.00 73.38 516 ASN A O 1
ATOM 3996 N N . LYS A 1 517 ? -50.138 17.787 76.711 1.00 70.50 517 LYS A N 1
ATOM 3997 C CA . LYS A 1 517 ? -50.645 16.452 76.339 1.00 70.50 517 LYS A CA 1
ATOM 3998 C C . LYS A 1 517 ? -49.562 15.512 75.810 1.00 70.50 517 LYS A C 1
ATOM 4000 O O . LYS A 1 517 ? -49.639 14.315 76.061 1.00 70.50 517 LYS A O 1
ATOM 4005 N N . ARG A 1 518 ? -48.558 16.026 75.090 1.00 62.53 518 ARG A N 1
ATOM 4006 C CA . ARG A 1 518 ? -47.393 15.239 74.643 1.00 62.53 518 ARG A CA 1
ATOM 4007 C C . ARG A 1 518 ? -46.378 14.972 75.756 1.00 62.53 518 ARG A C 1
ATOM 4009 O O . ARG A 1 518 ? -45.402 14.280 75.493 1.00 62.53 518 ARG A O 1
ATOM 4016 N N . GLY A 1 519 ? -46.605 15.476 76.971 1.00 55.88 519 GLY A N 1
ATOM 4017 C CA . GLY A 1 519 ? -45.783 15.145 78.132 1.00 55.88 519 GLY A CA 1
ATOM 4018 C C . GLY A 1 519 ? -44.319 15.554 77.973 1.00 55.88 519 GLY A C 1
ATOM 4019 O O . GLY A 1 519 ? -43.435 14.789 78.335 1.00 55.88 519 GLY A O 1
ATOM 4020 N N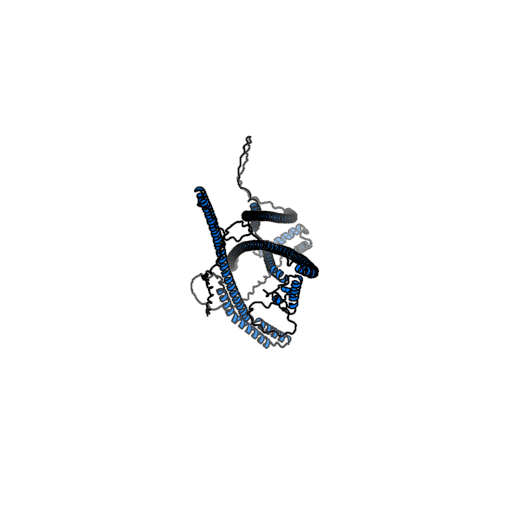 . VAL A 1 520 ? -44.043 16.742 77.418 1.00 56.12 520 VAL A N 1
ATOM 4021 C CA . VAL A 1 520 ? -42.662 17.275 77.331 1.00 56.12 520 VAL A CA 1
ATOM 4022 C C . VAL A 1 520 ? -42.313 18.150 78.553 1.00 56.12 520 VAL A C 1
ATOM 4024 O O . VAL A 1 520 ? -41.272 18.795 78.601 1.00 56.12 520 VAL A O 1
ATOM 4027 N N . GLY A 1 521 ? -43.169 18.173 79.578 1.00 48.41 521 GLY A N 1
ATOM 4028 C CA . GLY A 1 521 ? -42.925 18.888 80.828 1.00 48.41 521 GLY A CA 1
ATOM 4029 C C . GLY A 1 521 ? -42.528 17.946 81.961 1.00 48.41 521 GLY A C 1
ATOM 4030 O O . GLY A 1 521 ? -43.360 17.159 82.396 1.00 48.41 521 GLY A O 1
ATOM 4031 N N . VAL A 1 522 ? -41.303 18.138 82.471 1.00 47.38 522 VAL A N 1
ATOM 4032 C CA . VAL A 1 522 ? -40.710 17.531 83.682 1.00 47.38 522 VAL A CA 1
ATOM 4033 C C . VAL A 1 522 ? -40.368 16.054 83.514 1.00 47.38 522 VAL A C 1
ATOM 4035 O O . VAL A 1 522 ? -41.247 15.279 83.187 1.00 47.38 522 VAL A O 1
ATOM 4038 N N . GLU A 1 523 ? -39.095 15.693 83.739 1.00 51.41 523 GLU A N 1
ATOM 4039 C CA . GLU A 1 523 ? -38.528 14.341 83.923 1.00 51.41 523 GLU A CA 1
ATOM 4040 C C . GLU A 1 523 ? -39.549 13.253 84.318 1.00 51.41 523 GLU A C 1
ATOM 4042 O O . GLU A 1 523 ? -39.578 12.759 85.446 1.00 51.41 523 GLU A O 1
ATOM 4047 N N . VAL A 1 524 ? -40.377 12.816 83.373 1.00 50.00 524 VAL A N 1
ATOM 4048 C CA . VAL A 1 524 ? -41.094 11.561 83.503 1.00 50.00 524 VAL A CA 1
ATOM 4049 C C . VAL A 1 524 ? -40.025 10.543 83.190 1.00 50.00 524 VAL A C 1
ATOM 4051 O O . VAL A 1 524 ? -39.697 10.309 82.025 1.00 50.00 524 VAL A O 1
ATOM 4054 N N . GLN A 1 525 ? -39.405 10.002 84.242 1.00 51.62 525 GLN A N 1
ATOM 4055 C CA . GLN A 1 525 ? -38.621 8.792 84.083 1.00 51.62 525 GLN A CA 1
ATOM 4056 C C . GLN A 1 525 ? -39.504 7.814 83.303 1.00 51.62 525 GLN A C 1
ATOM 4058 O O . GLN A 1 525 ? -40.614 7.524 83.764 1.00 51.62 525 GLN A O 1
ATOM 4063 N N . PRO A 1 526 ? -39.074 7.369 82.107 1.00 56.81 526 PRO A N 1
ATOM 4064 C CA . PRO A 1 526 ? -39.822 6.371 81.368 1.00 56.81 526 PRO A CA 1
ATOM 4065 C C . PRO A 1 526 ? -40.077 5.215 82.327 1.00 56.81 526 PRO A C 1
ATOM 4067 O O . PRO A 1 526 ? -39.169 4.833 83.074 1.00 56.81 526 PRO A O 1
ATOM 4070 N N . SER A 1 527 ? -41.308 4.699 82.346 1.00 64.69 527 SER A N 1
ATOM 4071 C CA . SER A 1 527 ? -41.632 3.537 83.172 1.00 64.69 527 SER A CA 1
ATOM 4072 C C . SER A 1 527 ? -40.564 2.455 82.943 1.00 64.69 527 SER A C 1
ATOM 4074 O O . SER A 1 527 ? -40.015 2.362 81.841 1.00 64.69 527 SER A O 1
ATOM 4076 N N . GLU A 1 528 ? -40.203 1.648 83.949 1.00 70.25 528 GLU A N 1
ATOM 4077 C CA . GLU A 1 528 ? -39.146 0.626 83.776 1.00 70.25 528 GLU A CA 1
ATOM 4078 C C . GLU A 1 528 ? -39.398 -0.268 82.544 1.00 70.25 528 GLU A C 1
ATOM 4080 O O . GLU A 1 528 ? -38.465 -0.666 81.841 1.00 70.25 528 GLU A O 1
ATOM 4085 N N . THR A 1 529 ? -40.673 -0.484 82.221 1.00 75.56 529 THR A N 1
ATOM 4086 C CA . THR A 1 529 ? -41.162 -1.106 80.988 1.00 75.56 529 THR A CA 1
ATOM 4087 C C . THR A 1 529 ? -40.784 -0.350 79.707 1.00 75.56 529 THR A C 1
ATOM 4089 O O . THR A 1 529 ? -40.274 -0.969 78.771 1.00 75.56 529 THR A O 1
ATOM 4092 N N . ASP A 1 530 ? -40.955 0.971 79.648 1.00 76.69 530 ASP A N 1
ATOM 4093 C CA . ASP A 1 530 ? -40.576 1.790 78.485 1.00 76.69 530 ASP A CA 1
ATOM 4094 C C . ASP A 1 530 ? -39.059 1.869 78.311 1.00 76.69 530 ASP A C 1
ATOM 4096 O O . ASP A 1 530 ? -38.557 1.829 77.186 1.00 76.69 530 ASP A O 1
ATOM 4100 N N . LYS A 1 531 ? -38.303 1.911 79.416 1.00 78.44 531 LYS A N 1
ATOM 4101 C CA . LYS A 1 531 ? -36.834 1.894 79.380 1.00 78.44 531 LYS A CA 1
ATOM 4102 C C . LYS A 1 531 ? -36.308 0.600 78.755 1.00 78.44 531 LYS A C 1
ATOM 4104 O O . LYS A 1 531 ? -35.393 0.644 77.931 1.00 78.44 531 LYS A O 1
ATOM 4109 N N . TYR A 1 532 ? -36.917 -0.540 79.086 1.00 85.19 532 TYR A N 1
ATOM 4110 C CA . TYR A 1 532 ? -36.589 -1.825 78.468 1.00 85.19 532 TYR A CA 1
ATOM 4111 C C . TYR A 1 532 ? -36.936 -1.857 76.970 1.00 85.19 532 TYR A C 1
ATOM 4113 O O . TYR A 1 532 ? -36.120 -2.298 76.156 1.00 85.19 532 TYR A O 1
ATOM 4121 N N . LEU A 1 533 ? -38.111 -1.351 76.578 1.00 85.75 533 LEU A N 1
ATOM 4122 C CA . LEU A 1 533 ? -38.519 -1.292 75.169 1.00 85.75 533 LEU A CA 1
ATOM 4123 C C . LEU A 1 533 ? -37.613 -0.371 74.338 1.00 85.75 533 LEU A C 1
ATOM 4125 O O . LEU A 1 533 ? -37.213 -0.744 73.234 1.00 85.75 533 LEU A O 1
ATOM 4129 N N . LEU A 1 534 ? -37.232 0.789 74.879 1.00 84.56 534 LEU A N 1
ATOM 4130 C CA . LEU A 1 534 ? -36.285 1.715 74.252 1.00 84.56 534 LEU A CA 1
ATOM 4131 C C . LEU A 1 534 ? -34.893 1.094 74.112 1.00 84.56 534 LEU A C 1
ATOM 4133 O O . LEU A 1 534 ? -34.302 1.170 73.039 1.00 84.56 534 LEU A O 1
ATOM 4137 N N . MET A 1 535 ? -34.394 0.415 75.148 1.00 88.19 535 MET A N 1
ATOM 4138 C CA . MET A 1 535 ? -33.108 -0.286 75.090 1.00 88.19 535 MET A CA 1
ATOM 4139 C C . MET A 1 535 ? -33.119 -1.402 74.036 1.00 88.19 535 MET A C 1
ATOM 4141 O O . MET A 1 535 ? -32.187 -1.511 73.240 1.00 88.19 535 MET A O 1
ATOM 4145 N N . LYS A 1 536 ? -34.202 -2.188 73.957 1.00 92.06 536 LYS A N 1
ATOM 4146 C CA . LYS A 1 536 ? -34.372 -3.228 72.930 1.00 92.06 536 LYS A CA 1
ATOM 4147 C C . LYS A 1 536 ? -34.450 -2.638 71.518 1.00 92.06 536 LYS A C 1
ATOM 4149 O O . LYS A 1 536 ? -33.876 -3.206 70.584 1.00 92.06 536 LYS A O 1
ATOM 4154 N N . ARG A 1 537 ? -35.134 -1.501 71.351 1.00 92.38 537 ARG A N 1
ATOM 4155 C CA . ARG A 1 537 ? -35.206 -0.774 70.076 1.00 92.38 537 ARG A CA 1
ATOM 4156 C C . ARG A 1 537 ? -33.838 -0.227 69.671 1.00 92.38 537 ARG A C 1
ATOM 4158 O O . ARG A 1 537 ? -33.434 -0.464 68.539 1.00 92.38 537 ARG A O 1
ATOM 4165 N N . ASN A 1 538 ? -33.100 0.398 70.587 1.00 91.25 538 ASN A N 1
ATOM 4166 C CA . ASN A 1 538 ? -31.746 0.894 70.328 1.00 91.25 538 ASN A CA 1
ATOM 4167 C C . ASN A 1 538 ? -30.795 -0.240 69.937 1.00 91.25 538 ASN A C 1
ATOM 4169 O O . ASN A 1 538 ? -30.157 -0.139 68.900 1.00 91.25 538 ASN A O 1
ATOM 4173 N N . MET A 1 539 ? -30.796 -1.369 70.655 1.00 94.19 539 MET A N 1
ATOM 4174 C CA . MET A 1 539 ? -29.991 -2.540 70.269 1.00 94.19 539 MET A CA 1
ATOM 4175 C C . MET A 1 539 ? -30.354 -3.102 68.887 1.00 94.19 539 MET A C 1
ATOM 4177 O O . MET A 1 539 ? -29.530 -3.749 68.240 1.00 94.19 539 MET A O 1
ATOM 4181 N N . THR A 1 540 ? -31.605 -2.937 68.453 1.00 94.50 540 THR A N 1
ATOM 4182 C CA . THR A 1 540 ? -32.047 -3.373 67.122 1.00 94.50 540 THR A CA 1
ATOM 4183 C C . THR A 1 540 ? -31.574 -2.388 66.057 1.00 94.50 540 THR A C 1
ATOM 4185 O O . THR A 1 540 ? -30.976 -2.818 65.076 1.00 94.50 540 THR A O 1
ATOM 4188 N N . LEU A 1 541 ? -31.725 -1.082 66.299 1.00 93.75 541 LEU A N 1
ATOM 4189 C CA . LEU A 1 541 ? -31.218 -0.026 65.420 1.00 93.75 541 LEU A CA 1
ATOM 4190 C C . LEU A 1 541 ? -29.688 -0.058 65.296 1.00 93.75 541 LEU A C 1
ATOM 4192 O O . LEU A 1 541 ? -29.172 0.075 64.196 1.00 93.75 541 LEU A O 1
ATOM 4196 N N . GLU A 1 542 ? -28.955 -0.303 66.382 1.00 94.56 542 GLU A N 1
ATOM 4197 C CA . GLU A 1 542 ? -27.495 -0.467 66.358 1.00 94.56 542 GLU A CA 1
ATOM 4198 C C . GLU A 1 542 ? -27.077 -1.663 65.496 1.00 94.56 542 GLU A C 1
ATOM 4200 O O . GLU A 1 542 ? -26.159 -1.549 64.683 1.00 94.56 542 GLU A O 1
ATOM 4205 N N . ARG A 1 543 ? -27.784 -2.799 65.606 1.00 96.06 543 ARG A N 1
ATOM 4206 C CA . ARG A 1 543 ? -27.554 -3.966 64.738 1.00 96.06 543 ARG A CA 1
ATOM 4207 C C . ARG A 1 543 ? -27.880 -3.676 63.275 1.00 96.06 543 ARG A C 1
ATOM 4209 O O . ARG A 1 543 ? -27.139 -4.119 62.402 1.00 96.06 543 ARG A O 1
ATOM 4216 N N . GLU A 1 544 ? -28.953 -2.942 62.996 1.00 94.50 544 GLU A N 1
ATOM 4217 C CA . GLU A 1 544 ? -29.311 -2.538 61.632 1.00 94.50 544 GLU A CA 1
ATOM 4218 C C . GLU A 1 544 ? -28.288 -1.571 61.031 1.00 94.50 544 GLU A C 1
ATOM 4220 O O . GLU A 1 544 ? -27.875 -1.761 59.888 1.00 94.50 544 GLU A O 1
ATOM 4225 N N . VAL A 1 545 ? -27.835 -0.573 61.795 1.00 95.31 545 VAL A N 1
ATOM 4226 C CA . VAL A 1 545 ? -26.797 0.375 61.368 1.00 95.31 545 VAL A CA 1
ATOM 4227 C C . VAL A 1 545 ? -25.479 -0.355 61.120 1.00 95.31 545 VAL A C 1
ATOM 4229 O O . VAL A 1 545 ? -24.898 -0.180 60.053 1.00 95.31 545 VAL A O 1
ATOM 4232 N N . ALA A 1 546 ? -25.050 -1.241 62.024 1.00 94.81 546 ALA A N 1
ATOM 4233 C CA . ALA A 1 546 ? -23.854 -2.060 61.826 1.00 94.81 546 ALA A CA 1
ATOM 4234 C C . ALA A 1 546 ? -23.983 -2.993 60.606 1.00 94.81 546 ALA A C 1
ATOM 4236 O O . ALA A 1 546 ? -23.033 -3.165 59.842 1.00 94.81 546 ALA A O 1
ATOM 4237 N N . GLY A 1 547 ? -25.170 -3.564 60.379 1.00 96.38 547 GLY A N 1
ATOM 4238 C CA . GLY A 1 547 ? -25.467 -4.375 59.198 1.00 96.38 547 GLY A CA 1
ATOM 4239 C C . GLY A 1 547 ? -25.367 -3.576 57.897 1.00 96.38 547 GLY A C 1
ATOM 4240 O O . GLY A 1 547 ? -24.707 -4.021 56.957 1.00 96.38 547 GLY A O 1
ATOM 4241 N N . ARG A 1 548 ? -25.961 -2.376 57.851 1.00 93.94 548 ARG A N 1
ATOM 4242 C CA . ARG A 1 548 ? -25.870 -1.461 56.699 1.00 93.94 548 ARG A CA 1
ATOM 4243 C C . ARG A 1 548 ? -24.444 -0.970 56.473 1.00 93.94 548 ARG A C 1
ATOM 4245 O O . ARG A 1 548 ? -24.006 -0.918 55.328 1.00 93.94 548 ARG A O 1
ATOM 4252 N N . GLN A 1 549 ? -23.707 -0.676 57.542 1.00 96.06 549 GLN A N 1
ATOM 4253 C CA . GLN A 1 549 ? -22.302 -0.292 57.460 1.00 96.06 549 GLN A CA 1
ATOM 4254 C C . GLN A 1 549 ? -21.472 -1.416 56.830 1.00 96.06 549 GLN A C 1
ATOM 4256 O O . GLN A 1 549 ? -20.808 -1.182 55.824 1.00 96.06 549 GLN A O 1
ATOM 4261 N N . LYS A 1 550 ? -21.604 -2.657 57.310 1.00 97.00 550 LYS A N 1
ATOM 4262 C CA . LYS A 1 550 ? -20.911 -3.817 56.727 1.00 97.00 550 LYS A CA 1
ATOM 4263 C C . LYS A 1 550 ? -21.294 -4.062 55.261 1.00 97.00 550 LYS A C 1
ATOM 4265 O O . LYS A 1 550 ? -20.444 -4.405 54.445 1.00 97.00 550 LYS A O 1
ATOM 4270 N N . GLN A 1 551 ? -22.567 -3.879 54.902 1.00 94.88 551 GLN A N 1
ATOM 4271 C CA . GLN A 1 551 ? -23.007 -3.956 53.503 1.00 94.88 551 GLN A CA 1
ATOM 4272 C C . GLN A 1 551 ? -22.357 -2.867 52.641 1.00 94.88 551 GLN A C 1
ATOM 4274 O O . GLN A 1 551 ? -21.925 -3.160 51.528 1.00 94.88 551 GLN A O 1
ATOM 4279 N N . SER A 1 552 ? -22.250 -1.637 53.153 1.00 93.81 552 SER A N 1
ATOM 4280 C CA . SER A 1 552 ? -21.582 -0.541 52.448 1.00 93.81 552 SER A CA 1
ATOM 4281 C C . SER A 1 552 ? -20.074 -0.769 52.304 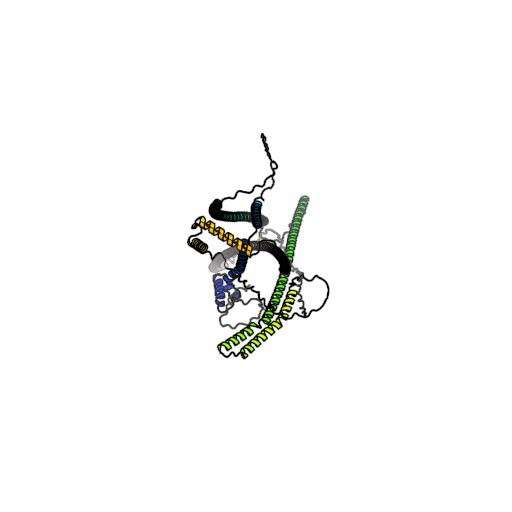1.00 93.81 552 SER A C 1
ATOM 4283 O O . SER A 1 552 ? -19.546 -0.561 51.219 1.00 93.81 552 SER A O 1
ATOM 4285 N N . GLU A 1 553 ? -19.398 -1.293 53.331 1.00 95.50 553 GLU A N 1
ATOM 4286 C CA . GLU A 1 553 ? -17.973 -1.653 53.286 1.00 95.50 553 GLU A CA 1
ATOM 4287 C C . GLU A 1 553 ? -17.709 -2.746 52.239 1.00 95.50 553 GLU A C 1
ATOM 4289 O O . GLU A 1 553 ? -16.810 -2.610 51.412 1.00 95.50 553 GLU A O 1
ATOM 4294 N N . ASN A 1 554 ? -18.554 -3.782 52.187 1.00 96.06 554 ASN A N 1
ATOM 4295 C CA . ASN A 1 554 ? -18.472 -4.816 51.151 1.00 96.06 554 ASN A CA 1
ATOM 4296 C C . ASN A 1 554 ? -18.718 -4.253 49.739 1.00 96.06 554 ASN A C 1
ATOM 4298 O O . ASN A 1 554 ? -18.078 -4.685 48.780 1.00 96.06 554 ASN A O 1
ATOM 4302 N N . ALA A 1 555 ? -19.646 -3.301 49.591 1.00 95.44 555 ALA A N 1
ATOM 4303 C CA . ALA A 1 555 ? -19.913 -2.649 48.310 1.00 95.44 555 ALA A CA 1
ATOM 4304 C C . ALA A 1 555 ? -18.730 -1.778 47.856 1.00 95.44 555 ALA A C 1
ATOM 4306 O O . ALA A 1 555 ? -18.376 -1.808 46.678 1.00 95.44 555 ALA A O 1
ATOM 4307 N N . VAL A 1 556 ? -18.089 -1.058 48.782 1.00 95.94 556 VAL A N 1
ATOM 4308 C CA . VAL A 1 556 ? -16.866 -0.287 48.515 1.00 95.94 556 VAL A CA 1
ATOM 4309 C C . VAL A 1 556 ? -15.732 -1.216 48.090 1.00 95.94 556 VAL A C 1
ATOM 4311 O O . VAL A 1 556 ? -15.150 -0.993 47.035 1.00 95.94 556 VAL A O 1
ATOM 4314 N N . MET A 1 557 ? -15.488 -2.307 48.822 1.00 97.06 557 MET A N 1
ATOM 4315 C CA . MET A 1 557 ? -14.445 -3.282 48.476 1.00 97.06 557 MET A CA 1
ATOM 4316 C C . MET A 1 557 ? -14.664 -3.900 47.084 1.00 97.06 557 MET A C 1
ATOM 4318 O O . MET A 1 557 ? -13.716 -4.079 46.320 1.00 97.06 557 MET A O 1
ATOM 4322 N N . LYS A 1 558 ? -15.920 -4.185 46.713 1.00 97.00 558 LYS A N 1
ATOM 4323 C CA . LYS A 1 558 ? -16.261 -4.658 45.364 1.00 97.00 558 LYS A CA 1
ATOM 4324 C C . LYS A 1 558 ? -15.939 -3.609 44.294 1.00 97.00 558 LYS A C 1
ATOM 4326 O O . LYS A 1 558 ? -15.314 -3.943 43.293 1.00 97.00 558 LYS A O 1
ATOM 4331 N N . LEU A 1 559 ? -16.328 -2.351 44.513 1.00 96.75 559 LEU A N 1
ATOM 4332 C CA . LEU A 1 559 ? -16.023 -1.258 43.584 1.00 96.75 559 LEU A CA 1
ATOM 4333 C C . LEU A 1 559 ? -14.515 -1.013 43.457 1.00 96.75 559 LEU A C 1
ATOM 4335 O O . LEU A 1 559 ? -14.038 -0.726 42.364 1.00 96.75 559 LEU A O 1
ATOM 4339 N N . GLU A 1 560 ? -13.752 -1.149 44.541 1.00 97.19 560 GLU A N 1
ATOM 4340 C CA . GLU A 1 560 ? -12.290 -1.048 44.510 1.00 97.19 560 GLU A CA 1
ATOM 4341 C C . GLU A 1 560 ? -11.662 -2.141 43.637 1.00 97.19 560 GLU A C 1
ATOM 4343 O O . GLU A 1 560 ? -10.790 -1.844 42.817 1.00 97.19 560 GLU A O 1
ATOM 4348 N N . MET A 1 561 ? -12.150 -3.381 43.749 1.00 96.31 561 MET A N 1
ATOM 4349 C CA . MET A 1 561 ? -11.717 -4.492 42.900 1.00 96.31 561 MET A CA 1
ATOM 4350 C C . MET A 1 561 ? -12.079 -4.256 41.423 1.00 96.31 561 MET A C 1
ATOM 4352 O O . MET A 1 561 ? -11.230 -4.440 40.548 1.00 96.31 561 MET A O 1
ATOM 4356 N N . ASP A 1 562 ? -13.293 -3.774 41.135 1.00 94.31 562 ASP A N 1
ATOM 4357 C CA . ASP A 1 562 ? -13.729 -3.441 39.770 1.00 94.31 562 ASP A CA 1
ATOM 4358 C C . ASP A 1 562 ? -12.875 -2.304 39.164 1.00 94.31 562 ASP A C 1
ATOM 4360 O O . ASP A 1 562 ? -12.430 -2.391 38.017 1.00 94.31 562 ASP A O 1
ATOM 4364 N N . ILE A 1 563 ? -12.563 -1.261 39.946 1.00 97.19 563 ILE A N 1
ATOM 4365 C CA . ILE A 1 563 ? -11.670 -0.164 39.531 1.00 97.19 563 ILE A CA 1
ATOM 4366 C C . ILE A 1 563 ? -10.259 -0.685 39.238 1.00 97.19 563 ILE A C 1
ATOM 4368 O O . ILE A 1 563 ? -9.623 -0.232 38.283 1.00 97.19 563 ILE A O 1
ATOM 4372 N N . GLN A 1 564 ? -9.743 -1.616 40.043 1.00 97.62 564 GLN A N 1
ATOM 4373 C CA . GLN A 1 564 ? -8.424 -2.208 39.823 1.00 97.62 564 GLN A CA 1
ATOM 4374 C C . GLN A 1 564 ? -8.372 -3.004 38.512 1.00 97.62 564 GLN A C 1
ATOM 4376 O O . GLN A 1 564 ? -7.431 -2.829 37.733 1.00 97.62 564 GLN A O 1
ATOM 4381 N N . MET A 1 565 ? -9.395 -3.816 38.237 1.00 93.31 565 MET A N 1
ATOM 4382 C CA . MET A 1 565 ? -9.512 -4.569 36.985 1.00 93.31 565 MET A CA 1
ATOM 4383 C C . MET A 1 565 ? -9.593 -3.638 35.770 1.00 93.31 565 MET A C 1
ATOM 4385 O O . MET A 1 565 ? -8.894 -3.850 34.777 1.00 93.31 565 MET A O 1
ATOM 4389 N N . GLU A 1 566 ? -10.376 -2.560 35.853 1.00 95.38 566 GLU A N 1
ATOM 4390 C CA . GLU A 1 566 ? -10.496 -1.607 34.746 1.00 95.38 566 GLU A CA 1
ATOM 4391 C C . GLU A 1 566 ? -9.196 -0.812 34.528 1.00 95.38 566 GLU A C 1
ATOM 4393 O O . GLU A 1 566 ? -8.809 -0.552 33.388 1.00 95.38 566 GLU A O 1
ATOM 4398 N N . ARG A 1 567 ? -8.445 -0.491 35.592 1.00 96.31 567 ARG A N 1
ATOM 4399 C CA . ARG A 1 567 ? -7.096 0.097 35.466 1.00 96.31 567 ARG A CA 1
ATOM 4400 C C . ARG A 1 567 ? -6.137 -0.830 34.726 1.00 96.31 567 ARG A C 1
ATOM 4402 O O . ARG A 1 567 ? -5.391 -0.355 33.872 1.00 96.31 567 ARG A O 1
ATOM 4409 N N . GLN A 1 568 ? -6.159 -2.125 35.036 1.00 96.75 568 GLN A N 1
ATOM 4410 C CA . GLN A 1 568 ? -5.326 -3.111 34.349 1.00 96.75 568 GLN A CA 1
ATOM 4411 C C . GLN A 1 568 ? -5.707 -3.220 32.870 1.00 96.75 568 GLN A C 1
ATOM 4413 O O . GLN A 1 568 ? -4.841 -3.123 32.003 1.00 96.75 568 GLN A O 1
ATOM 4418 N N . ARG A 1 569 ? -7.008 -3.292 32.572 1.00 96.75 569 ARG A N 1
ATOM 4419 C CA . ARG A 1 569 ? -7.521 -3.291 31.197 1.00 96.75 569 ARG A CA 1
ATOM 4420 C C . ARG A 1 569 ? -7.085 -2.052 30.408 1.00 96.75 569 ARG A C 1
ATOM 4422 O O . ARG A 1 569 ? -6.684 -2.170 29.252 1.00 96.75 569 ARG A O 1
ATOM 4429 N N . LEU A 1 570 ? -7.147 -0.865 31.016 1.00 95.81 570 LEU A N 1
ATOM 4430 C CA . LEU A 1 570 ? -6.691 0.379 30.387 1.00 95.81 570 LEU A CA 1
ATOM 4431 C C . LEU A 1 570 ? -5.181 0.379 30.122 1.00 95.81 570 LEU A C 1
ATOM 4433 O O . LEU A 1 570 ? -4.744 0.913 29.103 1.00 95.81 570 LEU A O 1
ATOM 4437 N N . GLU A 1 571 ? -4.384 -0.216 31.006 1.00 97.00 571 GLU A N 1
ATOM 4438 C CA . GLU A 1 571 ? -2.939 -0.342 30.814 1.00 97.00 571 GLU A CA 1
ATOM 4439 C C . GLU A 1 571 ? -2.597 -1.305 29.667 1.00 97.00 571 GLU A C 1
ATOM 4441 O O . GLU A 1 571 ? -1.743 -1.000 28.834 1.00 97.00 571 GLU A O 1
ATOM 4446 N N . ASP A 1 572 ? -3.316 -2.420 29.545 1.00 93.31 572 ASP A N 1
ATOM 4447 C CA . ASP A 1 572 ? -3.138 -3.353 28.428 1.00 93.31 572 ASP A CA 1
ATOM 4448 C C . ASP A 1 572 ? -3.557 -2.723 27.090 1.00 93.31 572 ASP A C 1
ATOM 4450 O O . ASP A 1 572 ? -2.835 -2.829 26.095 1.00 93.31 572 ASP A O 1
ATOM 4454 N N . LEU A 1 573 ? -4.654 -1.955 27.066 1.00 94.88 573 LEU A N 1
ATOM 4455 C CA . LEU A 1 573 ? -5.044 -1.167 25.889 1.00 94.88 573 LEU A CA 1
ATOM 4456 C C . LEU A 1 573 ? -3.988 -0.120 25.507 1.00 94.88 573 LEU A C 1
ATOM 4458 O O . LEU A 1 573 ? -3.731 0.083 24.319 1.00 94.88 573 LEU A O 1
ATOM 4462 N N . ARG A 1 574 ? -3.339 0.529 26.483 1.00 96.12 574 ARG A N 1
ATOM 4463 C CA . ARG A 1 574 ? -2.228 1.461 26.220 1.00 96.12 574 ARG A CA 1
ATOM 4464 C C . ARG A 1 574 ? -1.024 0.756 25.607 1.00 96.12 574 ARG A C 1
ATOM 4466 O O . ARG A 1 574 ? -0.455 1.284 24.654 1.00 96.12 574 ARG A O 1
ATOM 4473 N N . LYS A 1 575 ? -0.660 -0.431 26.101 1.00 96.19 575 LYS A N 1
ATOM 4474 C CA . LYS A 1 575 ? 0.425 -1.239 25.520 1.00 96.19 575 LYS A CA 1
ATOM 4475 C C . LYS A 1 575 ? 0.119 -1.640 24.080 1.00 96.19 575 LYS A C 1
ATOM 4477 O O . LYS A 1 575 ? 0.979 -1.473 23.219 1.00 96.19 575 LYS A O 1
ATOM 4482 N N . HIS A 1 576 ? -1.105 -2.091 23.800 1.00 91.94 576 HIS A N 1
ATOM 4483 C CA . HIS A 1 576 ? -1.532 -2.404 22.434 1.00 91.94 576 HIS A CA 1
ATOM 4484 C C . HIS A 1 576 ? -1.488 -1.178 21.517 1.00 91.94 576 HIS A C 1
ATOM 4486 O O . HIS A 1 576 ? -0.981 -1.267 20.402 1.00 91.94 576 HIS A O 1
ATOM 4492 N N . LEU A 1 577 ? -1.953 -0.018 21.991 1.00 95.00 577 LEU A N 1
ATOM 4493 C CA . LEU A 1 577 ? -1.880 1.228 21.228 1.00 95.00 577 LEU A CA 1
ATOM 4494 C C . LEU A 1 577 ? -0.428 1.609 20.896 1.00 95.00 577 LEU A C 1
ATOM 4496 O O . LEU A 1 577 ? -0.144 2.051 19.785 1.00 95.00 577 LEU A O 1
ATOM 4500 N N . GLU A 1 578 ? 0.493 1.447 21.844 1.00 95.06 578 GLU A N 1
ATOM 4501 C CA . GLU A 1 578 ? 1.908 1.757 21.636 1.00 95.06 578 GLU A CA 1
ATOM 4502 C C . GLU A 1 578 ? 2.576 0.772 20.666 1.00 95.06 578 GLU A C 1
ATOM 4504 O O . GLU A 1 578 ? 3.338 1.178 19.787 1.00 95.06 578 GLU A O 1
ATOM 4509 N N . GLN A 1 579 ? 2.231 -0.514 20.754 1.00 92.44 579 GLN A N 1
ATOM 4510 C CA . GLN A 1 579 ? 2.666 -1.520 19.789 1.00 92.44 579 GLN A CA 1
ATOM 4511 C C . GLN A 1 579 ? 2.175 -1.188 18.373 1.00 92.44 579 GLN A C 1
ATOM 4513 O O . GLN A 1 579 ? 2.966 -1.198 17.432 1.00 92.44 579 GLN A O 1
ATOM 4518 N N . GLU A 1 580 ? 0.909 -0.800 18.220 1.00 91.44 580 GLU A N 1
ATOM 4519 C CA . GLU A 1 580 ? 0.349 -0.383 16.931 1.00 91.44 580 GLU A CA 1
ATOM 4520 C C . GLU A 1 580 ? 1.005 0.891 16.381 1.00 91.44 580 GLU A C 1
ATOM 4522 O O . GLU A 1 580 ? 1.241 1.005 15.176 1.00 91.44 580 GLU A O 1
ATOM 4527 N N . LYS A 1 581 ? 1.374 1.853 17.235 1.00 94.81 581 LYS A N 1
ATOM 4528 C CA . LYS A 1 581 ? 2.172 3.013 16.802 1.00 94.81 581 LYS A CA 1
ATOM 4529 C C . LYS A 1 581 ? 3.547 2.596 16.289 1.00 94.81 581 LYS A C 1
ATOM 4531 O O . LYS A 1 581 ? 3.990 3.112 15.262 1.00 94.81 581 LYS A O 1
ATOM 4536 N N . ASN A 1 582 ? 4.212 1.662 16.965 1.00 94.12 582 ASN A N 1
ATOM 4537 C CA . ASN A 1 582 ? 5.506 1.142 16.528 1.00 94.12 582 ASN A CA 1
ATOM 4538 C C . ASN A 1 582 ? 5.392 0.399 15.189 1.00 94.12 582 ASN A C 1
ATOM 4540 O O . ASN A 1 582 ? 6.154 0.705 14.270 1.00 94.12 582 ASN A O 1
ATOM 4544 N N . ASN A 1 583 ? 4.379 -0.456 15.028 1.00 91.19 583 ASN A N 1
ATOM 4545 C CA . ASN A 1 583 ? 4.069 -1.132 13.764 1.00 91.19 583 ASN A CA 1
ATOM 4546 C C . ASN A 1 583 ? 3.832 -0.119 12.628 1.00 91.19 583 ASN A C 1
ATOM 4548 O O . ASN A 1 583 ? 4.419 -0.228 11.550 1.00 91.19 583 ASN A O 1
ATOM 4552 N N . ASN A 1 584 ? 3.033 0.923 12.877 1.00 92.25 584 ASN A N 1
ATOM 4553 C CA . ASN A 1 584 ? 2.776 1.982 11.898 1.00 92.25 584 ASN A CA 1
ATOM 4554 C C . ASN A 1 584 ? 4.044 2.771 11.531 1.00 92.25 584 ASN A C 1
ATOM 4556 O O . ASN A 1 584 ? 4.263 3.092 10.360 1.00 92.25 584 ASN A O 1
ATOM 4560 N N . ASN A 1 585 ? 4.920 3.043 12.500 1.00 93.94 585 ASN A N 1
ATOM 4561 C CA . ASN A 1 585 ? 6.209 3.686 12.249 1.00 93.94 585 ASN A CA 1
ATOM 4562 C C . ASN A 1 585 ? 7.133 2.813 11.383 1.00 93.94 585 ASN A C 1
ATOM 4564 O O . ASN A 1 585 ? 7.825 3.332 10.502 1.00 93.94 585 ASN A O 1
ATOM 4568 N N . GLU A 1 586 ? 7.147 1.496 11.591 1.00 93.62 586 GLU A N 1
ATOM 4569 C CA . GLU A 1 586 ? 7.886 0.560 10.739 1.00 93.62 586 GLU A CA 1
ATOM 4570 C C . GLU A 1 586 ? 7.317 0.490 9.321 1.00 93.62 586 GLU A C 1
ATOM 4572 O O . GLU A 1 586 ? 8.079 0.558 8.351 1.00 93.62 586 GLU A O 1
ATOM 4577 N N . LEU A 1 587 ? 5.991 0.433 9.179 1.00 93.00 587 LEU A N 1
ATOM 4578 C CA . LEU A 1 587 ? 5.324 0.473 7.877 1.00 93.00 587 LEU A CA 1
ATOM 4579 C C . LEU A 1 587 ? 5.651 1.762 7.116 1.00 93.00 587 LEU A C 1
ATOM 4581 O O . LEU A 1 587 ? 5.988 1.704 5.934 1.00 93.00 587 LEU A O 1
ATOM 4585 N N . LEU A 1 588 ? 5.660 2.916 7.789 1.00 92.69 588 LEU A N 1
ATOM 4586 C CA . LEU A 1 588 ? 6.078 4.186 7.187 1.00 92.69 588 LEU A CA 1
ATOM 4587 C C . LEU A 1 588 ? 7.543 4.168 6.729 1.00 92.69 588 LEU A C 1
ATOM 4589 O O . LEU A 1 588 ? 7.858 4.707 5.665 1.00 92.69 588 LEU A O 1
ATOM 4593 N N . LYS A 1 589 ? 8.451 3.540 7.489 1.00 94.19 589 LYS A N 1
ATOM 4594 C CA . LYS A 1 589 ? 9.853 3.360 7.068 1.00 94.19 589 LYS A CA 1
ATOM 4595 C C . LYS A 1 589 ? 9.953 2.476 5.822 1.00 94.19 589 LYS A C 1
ATOM 4597 O O . LYS A 1 589 ? 10.654 2.849 4.879 1.00 94.19 589 LYS A O 1
ATOM 4602 N N . ARG A 1 590 ? 9.221 1.355 5.781 1.00 92.38 590 ARG A N 1
ATOM 4603 C CA . ARG A 1 590 ? 9.163 0.462 4.608 1.00 92.38 590 ARG A CA 1
ATOM 4604 C C . ARG A 1 590 ? 8.597 1.181 3.387 1.00 92.38 590 ARG A C 1
ATOM 4606 O O . ARG A 1 590 ? 9.185 1.096 2.313 1.00 92.38 590 ARG A O 1
ATOM 4613 N N . LEU A 1 591 ? 7.527 1.956 3.559 1.00 91.06 591 LEU A N 1
ATOM 4614 C CA . LEU A 1 591 ? 6.918 2.742 2.486 1.00 91.06 591 LEU A CA 1
ATOM 4615 C C . LEU A 1 591 ? 7.898 3.787 1.940 1.00 91.06 591 LEU A C 1
ATOM 4617 O O . LEU A 1 591 ? 8.081 3.871 0.731 1.00 91.06 591 LEU A O 1
ATOM 4621 N N . LYS A 1 592 ? 8.620 4.515 2.804 1.00 92.75 592 LYS A N 1
ATOM 4622 C CA . LYS A 1 592 ? 9.681 5.445 2.369 1.00 92.75 592 LYS A CA 1
ATOM 4623 C C . LYS A 1 592 ? 10.779 4.744 1.564 1.00 92.75 592 LYS A C 1
ATOM 4625 O O . LYS A 1 592 ? 11.265 5.308 0.585 1.00 92.75 592 LYS A O 1
ATOM 4630 N N . MET A 1 593 ? 11.175 3.534 1.957 1.00 91.69 593 MET A N 1
ATOM 4631 C CA . MET A 1 593 ? 12.164 2.746 1.217 1.00 91.69 593 MET A CA 1
ATOM 4632 C C . MET A 1 593 ? 11.624 2.299 -0.147 1.00 91.69 593 MET A C 1
ATOM 4634 O O . MET A 1 593 ? 12.306 2.477 -1.153 1.00 91.69 593 MET A O 1
ATOM 4638 N N . GLN A 1 594 ? 10.385 1.807 -0.207 1.00 90.94 594 GLN A N 1
ATOM 4639 C CA . GLN A 1 594 ? 9.730 1.434 -1.464 1.00 90.94 594 GLN A CA 1
ATOM 4640 C C . GLN A 1 594 ? 9.580 2.630 -2.411 1.00 90.94 594 GLN A C 1
ATOM 4642 O O . GLN A 1 594 ? 9.895 2.506 -3.591 1.00 90.94 594 GLN A O 1
ATOM 4647 N N . THR A 1 595 ? 9.195 3.805 -1.907 1.00 92.44 595 THR A N 1
ATOM 4648 C CA . THR A 1 595 ? 9.118 5.033 -2.712 1.00 92.44 595 THR A CA 1
ATOM 4649 C C . THR A 1 595 ? 10.474 5.395 -3.324 1.00 92.44 595 THR A C 1
ATOM 4651 O O . THR A 1 595 ? 10.535 5.746 -4.501 1.00 92.44 595 THR A O 1
ATOM 4654 N N . LYS A 1 596 ? 11.577 5.248 -2.573 1.00 93.44 596 LYS A N 1
ATOM 4655 C CA . LYS A 1 596 ? 12.936 5.449 -3.110 1.00 93.44 596 LYS A CA 1
ATOM 4656 C C . LYS A 1 596 ? 13.277 4.440 -4.207 1.00 93.44 596 LYS A C 1
ATOM 4658 O O . LYS A 1 596 ? 13.785 4.835 -5.249 1.00 93.44 596 LYS A O 1
ATOM 4663 N N . VAL A 1 597 ? 12.964 3.158 -4.004 1.00 92.88 597 VAL A N 1
ATOM 4664 C CA . VAL A 1 597 ? 13.189 2.111 -5.017 1.00 92.88 597 VAL A CA 1
ATOM 4665 C C . VAL A 1 597 ? 12.403 2.407 -6.296 1.00 92.88 597 VAL A C 1
ATOM 4667 O O . VAL A 1 597 ? 12.966 2.340 -7.384 1.00 92.88 597 VAL A O 1
ATOM 4670 N N . VAL A 1 598 ? 11.130 2.796 -6.185 1.00 91.69 598 VAL A N 1
ATOM 4671 C CA . VAL A 1 598 ? 10.300 3.162 -7.345 1.00 91.69 598 VAL A CA 1
ATOM 4672 C C . VAL A 1 598 ? 10.873 4.377 -8.077 1.00 91.69 598 VAL A C 1
ATOM 4674 O O . VAL A 1 598 ? 10.943 4.359 -9.304 1.00 91.69 598 VAL A O 1
ATOM 4677 N N . SER A 1 599 ? 11.339 5.393 -7.344 1.00 93.31 599 SER A N 1
ATOM 4678 C CA . SER A 1 599 ? 12.000 6.566 -7.929 1.00 93.31 599 SER A CA 1
ATOM 4679 C C . SER A 1 599 ? 13.274 6.188 -8.694 1.00 93.31 599 SER A C 1
ATOM 4681 O O . SER A 1 599 ? 13.475 6.655 -9.814 1.00 93.31 599 SER A O 1
ATOM 4683 N N . ASN A 1 600 ? 14.106 5.302 -8.137 1.00 91.31 600 ASN A N 1
ATOM 4684 C CA . ASN A 1 600 ? 15.323 4.822 -8.799 1.00 91.31 600 ASN A CA 1
ATOM 4685 C C . ASN A 1 600 ? 14.999 4.025 -10.071 1.00 91.31 600 ASN A C 1
ATOM 4687 O O . ASN A 1 600 ? 15.573 4.285 -11.125 1.00 91.31 600 ASN A O 1
ATOM 4691 N N . LEU A 1 601 ? 14.028 3.108 -10.008 1.00 91.69 601 LEU A N 1
ATOM 4692 C CA . LEU A 1 601 ? 13.583 2.338 -11.176 1.00 91.69 601 LEU A CA 1
ATOM 4693 C C . LEU A 1 601 ? 12.993 3.234 -12.274 1.00 91.69 601 LEU A C 1
ATOM 4695 O O . LEU A 1 601 ? 13.104 2.924 -13.462 1.00 91.69 601 LEU A O 1
ATOM 4699 N N . GLN A 1 602 ? 12.350 4.340 -11.899 1.00 93.94 602 GLN A N 1
ATOM 4700 C CA . GLN A 1 602 ? 11.847 5.321 -12.854 1.00 93.94 602 GLN A CA 1
ATOM 4701 C C . GLN A 1 602 ? 12.994 6.063 -13.550 1.00 93.94 602 GLN A C 1
ATOM 4703 O O . GLN A 1 602 ? 12.998 6.137 -14.778 1.00 93.94 602 GLN A O 1
ATOM 4708 N N . MET A 1 603 ? 14.006 6.502 -12.798 1.00 93.94 603 MET A N 1
ATOM 4709 C CA . MET A 1 603 ? 15.219 7.104 -13.360 1.00 93.94 603 MET A CA 1
ATOM 4710 C C . MET A 1 603 ? 15.956 6.135 -14.302 1.00 93.94 603 MET A C 1
ATOM 4712 O O . 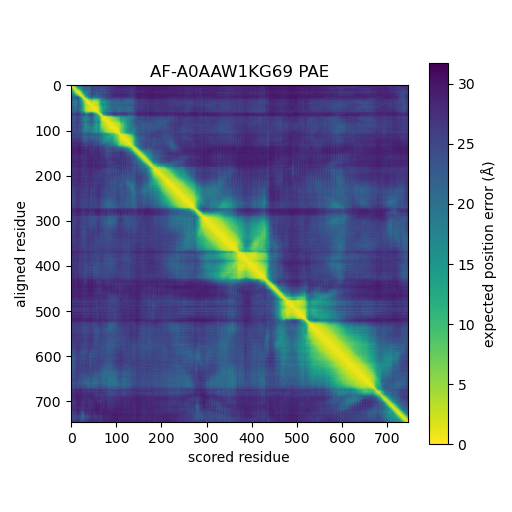MET A 1 603 ? 16.329 6.511 -15.414 1.00 93.94 603 MET A O 1
ATOM 4716 N N . GLU A 1 604 ? 16.105 4.862 -13.923 1.00 92.50 604 GLU A N 1
ATOM 4717 C CA . GLU A 1 604 ? 16.702 3.832 -14.786 1.00 92.50 604 GLU A CA 1
ATOM 4718 C C . GLU A 1 604 ? 15.896 3.604 -16.070 1.00 92.50 604 GLU A C 1
ATOM 4720 O O . GLU A 1 604 ? 16.471 3.504 -17.159 1.00 92.50 604 GLU A O 1
ATOM 4725 N N . ARG A 1 605 ? 14.561 3.557 -15.975 1.00 95.38 605 ARG A N 1
ATOM 4726 C CA . ARG A 1 605 ? 13.677 3.451 -17.144 1.00 95.38 605 ARG A CA 1
ATOM 4727 C C . ARG A 1 605 ? 13.896 4.620 -18.104 1.00 95.38 605 ARG A C 1
ATOM 4729 O O . ARG A 1 605 ? 14.000 4.395 -19.312 1.00 95.38 605 ARG A O 1
ATOM 4736 N N . ASP A 1 606 ? 13.974 5.840 -17.587 1.00 95.12 606 ASP A N 1
ATOM 4737 C CA . ASP A 1 606 ? 14.150 7.044 -18.401 1.00 95.12 606 ASP A CA 1
ATOM 4738 C C . ASP A 1 606 ? 15.544 7.088 -19.048 1.00 95.12 606 ASP A C 1
ATOM 4740 O O . ASP A 1 606 ? 15.668 7.393 -20.239 1.00 95.12 606 ASP A O 1
ATOM 4744 N N . LEU A 1 607 ? 16.586 6.656 -18.328 1.00 95.31 607 LEU A N 1
ATOM 4745 C CA . LEU A 1 607 ? 17.929 6.461 -18.885 1.00 95.31 607 LEU A CA 1
ATOM 4746 C C . LEU A 1 607 ? 17.941 5.424 -20.014 1.00 95.31 607 LEU A C 1
ATOM 4748 O O . LEU A 1 607 ? 18.538 5.659 -21.068 1.00 95.31 607 LEU A O 1
ATOM 4752 N N . MET A 1 608 ? 17.264 4.289 -19.832 1.00 92.19 608 MET A N 1
ATOM 4753 C CA . MET A 1 608 ? 17.153 3.254 -20.863 1.00 92.19 608 MET A CA 1
ATOM 4754 C C . MET A 1 608 ? 16.382 3.751 -22.087 1.00 92.19 608 MET A C 1
ATOM 4756 O O . MET A 1 608 ? 16.783 3.483 -23.222 1.00 92.19 608 MET A O 1
ATOM 4760 N N . LYS A 1 609 ? 15.321 4.536 -21.883 1.00 95.81 609 LYS A N 1
ATOM 4761 C CA . LYS A 1 609 ? 14.573 5.179 -22.969 1.00 95.81 609 LYS A CA 1
ATOM 4762 C C . LYS A 1 609 ? 15.451 6.157 -23.753 1.00 95.81 609 LYS A C 1
ATOM 4764 O O . LYS A 1 609 ? 15.451 6.113 -24.981 1.00 95.81 609 LYS A O 1
ATOM 4769 N N . LYS A 1 610 ? 16.263 6.969 -23.066 1.00 96.56 610 LYS A N 1
ATOM 4770 C CA . LYS A 1 610 ? 17.226 7.883 -23.701 1.00 96.56 610 LYS A CA 1
ATOM 4771 C C . LYS A 1 610 ? 18.284 7.125 -24.510 1.00 96.56 610 LYS A C 1
ATOM 4773 O O . LYS A 1 610 ? 18.532 7.476 -25.659 1.00 96.56 610 LYS A O 1
ATOM 4778 N N . LYS A 1 611 ? 18.863 6.050 -23.956 1.00 93.81 611 LYS A N 1
ATOM 4779 C CA . LYS A 1 611 ? 19.819 5.184 -24.676 1.00 93.81 611 LYS A CA 1
ATOM 4780 C C . LYS A 1 611 ? 19.193 4.563 -25.926 1.00 93.81 611 LYS A C 1
ATOM 4782 O O . LYS A 1 611 ? 19.812 4.566 -26.986 1.00 93.81 611 LYS A O 1
ATOM 4787 N N . THR A 1 612 ? 17.959 4.074 -25.809 1.00 92.75 612 THR A N 1
ATOM 4788 C CA . THR A 1 612 ? 17.219 3.489 -26.936 1.00 92.75 612 THR A CA 1
ATOM 4789 C C . THR A 1 612 ? 16.988 4.528 -28.032 1.00 92.75 612 THR A C 1
ATOM 4791 O O . THR A 1 612 ? 17.290 4.245 -29.186 1.00 92.75 612 THR A O 1
ATOM 4794 N N . GLY A 1 613 ? 16.594 5.754 -27.671 1.00 94.25 613 GLY A N 1
ATOM 4795 C CA . GLY A 1 613 ? 16.448 6.859 -28.623 1.00 94.25 613 GLY A CA 1
ATOM 4796 C C . GLY A 1 613 ? 17.748 7.202 -29.364 1.00 94.25 613 GLY A C 1
ATOM 4797 O O . GLY A 1 613 ? 17.742 7.340 -30.582 1.00 94.25 613 GLY A O 1
ATOM 4798 N N . ILE A 1 614 ? 18.895 7.239 -28.673 1.00 94.81 614 ILE A N 1
ATOM 4799 C CA . ILE A 1 614 ? 20.206 7.472 -29.318 1.00 94.81 614 ILE A CA 1
ATOM 4800 C C . ILE A 1 614 ? 20.540 6.356 -30.322 1.00 94.81 614 ILE A C 1
ATOM 4802 O O . ILE A 1 614 ? 21.069 6.618 -31.406 1.00 94.81 614 ILE A O 1
ATOM 4806 N N . HIS A 1 615 ? 20.246 5.098 -29.981 1.00 93.81 615 HIS A N 1
ATOM 4807 C CA . HIS A 1 615 ? 20.457 3.975 -30.894 1.00 93.81 615 HIS A CA 1
ATOM 4808 C C . HIS A 1 615 ? 19.518 4.028 -32.103 1.00 93.81 615 HIS A C 1
ATOM 4810 O O . HIS A 1 615 ? 19.972 3.772 -33.218 1.00 93.81 615 HIS A O 1
ATOM 4816 N N . GLU A 1 616 ? 18.252 4.396 -31.904 1.00 95.56 616 GLU A N 1
ATOM 4817 C CA . GLU A 1 616 ? 17.279 4.610 -32.980 1.00 95.56 616 GLU A CA 1
ATOM 4818 C C . GLU A 1 616 ? 17.735 5.723 -33.930 1.00 95.56 616 GLU A C 1
ATOM 4820 O O . GLU A 1 616 ? 17.786 5.509 -35.140 1.00 95.56 616 GLU A O 1
ATOM 4825 N N . GLU A 1 617 ? 18.180 6.868 -33.405 1.00 96.38 617 GLU A N 1
ATOM 4826 C CA . GLU A 1 617 ? 18.745 7.950 -34.219 1.00 96.38 617 GLU A CA 1
ATOM 4827 C C . GLU A 1 617 ? 19.977 7.499 -35.008 1.00 96.38 617 GLU A C 1
ATOM 4829 O O . GLU A 1 617 ? 20.124 7.823 -36.188 1.00 96.38 617 GLU A O 1
ATOM 4834 N N . ARG A 1 618 ? 20.880 6.736 -34.380 1.00 96.88 618 ARG A N 1
ATOM 4835 C CA . ARG A 1 618 ? 22.080 6.218 -35.048 1.00 96.88 618 ARG A CA 1
ATOM 4836 C C . ARG A 1 618 ? 21.722 5.235 -36.163 1.00 96.88 618 ARG A C 1
ATOM 4838 O O . ARG A 1 618 ? 22.313 5.305 -37.240 1.00 96.88 618 ARG A O 1
ATOM 4845 N N . LEU A 1 619 ? 20.752 4.351 -35.929 1.00 95.88 619 LEU A N 1
ATOM 4846 C CA . LEU A 1 619 ? 20.222 3.451 -36.954 1.00 95.88 619 LEU A CA 1
ATOM 4847 C C . LEU A 1 619 ? 19.585 4.236 -38.102 1.00 95.88 619 LEU A C 1
ATOM 4849 O O . LEU A 1 619 ? 19.858 3.925 -39.258 1.00 95.88 619 LEU A O 1
ATOM 4853 N N . GLN A 1 620 ? 18.822 5.289 -37.803 1.00 97.62 620 GLN A N 1
ATOM 4854 C CA . GLN A 1 620 ? 18.228 6.147 -38.823 1.00 97.62 620 GLN A CA 1
ATOM 4855 C C . GLN A 1 620 ? 19.296 6.840 -39.679 1.00 97.62 620 GLN A C 1
ATOM 4857 O O . GLN A 1 620 ? 19.181 6.863 -40.901 1.00 97.62 620 GLN A O 1
ATOM 4862 N N . ARG A 1 621 ? 20.384 7.334 -39.069 1.00 96.81 621 ARG A N 1
ATOM 4863 C CA . ARG A 1 621 ? 21.526 7.897 -39.815 1.00 96.81 621 ARG A CA 1
ATOM 4864 C C . ARG A 1 621 ? 22.165 6.864 -40.744 1.00 96.81 621 ARG A C 1
ATOM 4866 O O . ARG A 1 621 ? 22.475 7.195 -41.884 1.00 96.81 621 ARG A O 1
ATOM 4873 N N . TYR A 1 622 ? 22.341 5.619 -40.292 1.00 97.00 622 TYR A N 1
ATOM 4874 C CA . TYR A 1 622 ? 22.868 4.550 -41.147 1.00 97.00 622 TYR A CA 1
ATOM 4875 C C . TYR A 1 622 ? 21.917 4.186 -42.289 1.00 97.00 622 TYR A C 1
ATOM 4877 O O . TYR A 1 622 ? 22.384 3.957 -43.402 1.00 97.00 622 TYR A O 1
ATOM 4885 N N . LEU A 1 623 ? 20.605 4.157 -42.045 1.00 96.50 623 LEU A N 1
ATOM 4886 C CA . LEU A 1 623 ? 19.611 3.924 -43.093 1.00 96.50 623 LEU A CA 1
ATOM 4887 C C . LEU A 1 623 ? 19.656 5.023 -44.156 1.00 96.50 623 LEU A C 1
ATOM 4889 O O . LEU A 1 623 ? 19.779 4.701 -45.336 1.00 96.50 623 LEU A O 1
ATOM 4893 N N . ASN A 1 624 ? 19.664 6.292 -43.740 1.00 97.06 624 ASN A N 1
ATOM 4894 C CA . ASN A 1 624 ? 19.768 7.428 -44.656 1.00 97.06 624 ASN A CA 1
ATOM 4895 C C . ASN A 1 624 ? 21.071 7.366 -45.476 1.00 97.06 624 ASN A C 1
ATOM 4897 O O . ASN A 1 624 ? 21.038 7.505 -46.694 1.00 97.06 624 ASN A O 1
ATOM 4901 N N . ALA A 1 625 ? 22.211 7.062 -44.843 1.00 96.06 625 ALA A N 1
ATOM 4902 C CA . ALA A 1 625 ? 23.488 6.911 -45.546 1.00 96.06 625 ALA A CA 1
ATOM 4903 C C . ALA A 1 625 ? 23.468 5.763 -46.576 1.00 96.06 625 ALA A C 1
ATOM 4905 O O . ALA A 1 625 ? 24.021 5.887 -47.667 1.00 96.06 625 ALA A O 1
ATOM 4906 N N . ILE A 1 626 ? 22.809 4.642 -46.260 1.00 95.00 626 ILE A N 1
ATOM 4907 C CA . ILE A 1 626 ? 22.624 3.532 -47.206 1.00 95.00 626 ILE A CA 1
ATOM 4908 C C . ILE A 1 626 ? 21.731 3.954 -48.383 1.00 95.00 626 ILE A C 1
ATOM 4910 O O . ILE A 1 626 ? 21.969 3.524 -49.511 1.00 95.00 626 ILE A O 1
ATOM 4914 N N . GLU A 1 627 ? 20.694 4.757 -48.150 1.00 97.44 627 GLU A N 1
ATOM 4915 C CA . GLU A 1 627 ? 19.823 5.285 -49.210 1.00 97.44 627 GLU A CA 1
ATOM 4916 C C . GLU A 1 627 ? 20.547 6.282 -50.125 1.00 97.44 627 GLU A C 1
ATOM 4918 O O . GLU A 1 627 ? 20.397 6.211 -51.348 1.00 97.44 627 GLU A O 1
ATOM 4923 N N . GLU A 1 628 ? 21.397 7.142 -49.564 1.00 97.00 628 GLU A N 1
ATOM 4924 C CA . GLU A 1 628 ? 22.276 8.031 -50.330 1.00 97.00 628 GLU A CA 1
ATOM 4925 C C . GLU A 1 628 ? 23.249 7.232 -51.212 1.00 97.00 628 GLU A C 1
ATOM 4927 O O . GLU A 1 628 ? 23.346 7.486 -52.412 1.00 97.00 628 GLU A O 1
ATOM 4932 N N . GLU A 1 629 ? 23.915 6.210 -50.663 1.00 96.00 629 GLU A N 1
ATOM 4933 C CA . GLU A 1 629 ? 24.821 5.340 -51.429 1.00 96.00 629 GLU A CA 1
ATOM 4934 C C . GLU A 1 629 ? 24.092 4.540 -52.518 1.00 96.00 629 GLU A C 1
ATOM 4936 O O . GLU A 1 629 ? 24.620 4.361 -53.616 1.00 96.00 629 GLU A O 1
ATOM 4941 N N . LYS A 1 630 ? 22.852 4.101 -52.270 1.00 95.75 630 LYS A N 1
ATOM 4942 C CA . LYS A 1 630 ? 22.016 3.476 -53.309 1.00 95.75 630 LYS A CA 1
ATOM 4943 C C . LYS A 1 630 ? 21.699 4.449 -54.440 1.00 95.75 630 LYS A C 1
ATOM 4945 O O . LYS A 1 630 ? 21.747 4.044 -55.597 1.00 95.75 630 LYS A O 1
ATOM 4950 N N . SER A 1 631 ? 21.395 5.702 -54.112 1.00 97.19 631 SER A N 1
ATOM 4951 C CA . SER A 1 631 ? 21.117 6.745 -55.106 1.00 97.19 631 SER A CA 1
ATOM 4952 C C . SER A 1 631 ? 22.363 7.033 -55.952 1.00 97.19 631 SER A C 1
ATOM 4954 O O . SER A 1 631 ? 22.282 7.017 -57.176 1.00 97.19 631 SER A O 1
ATOM 4956 N N . ARG A 1 632 ? 23.544 7.137 -55.324 1.00 97.19 632 ARG A N 1
ATOM 4957 C CA . ARG A 1 632 ? 24.836 7.251 -56.032 1.00 97.19 632 ARG A CA 1
ATOM 4958 C C . ARG A 1 632 ? 25.120 6.054 -56.939 1.00 97.19 632 ARG A C 1
ATOM 4960 O O . ARG A 1 632 ? 25.562 6.229 -58.070 1.00 97.19 632 ARG A O 1
ATOM 4967 N N . CYS A 1 633 ? 24.855 4.830 -56.474 1.00 95.81 633 CYS A N 1
ATOM 4968 C CA . CYS A 1 633 ? 24.994 3.634 -57.310 1.00 95.81 633 CYS A CA 1
ATOM 4969 C C . CYS A 1 633 ? 24.086 3.702 -58.547 1.00 95.81 633 CYS A C 1
ATOM 4971 O O . CYS A 1 633 ? 24.535 3.371 -59.639 1.00 95.81 633 CYS A O 1
ATOM 4973 N N . GLN A 1 634 ? 22.838 4.155 -58.393 1.00 97.12 634 GLN A N 1
ATOM 4974 C CA . GLN A 1 634 ? 21.898 4.308 -59.510 1.00 97.12 634 GLN A CA 1
ATOM 4975 C C . GLN A 1 634 ? 22.350 5.377 -60.514 1.00 97.12 634 GLN A C 1
ATOM 4977 O O . GLN A 1 634 ? 22.227 5.166 -61.720 1.00 97.12 634 GLN A O 1
ATOM 4982 N N . GLU A 1 635 ? 22.900 6.498 -60.041 1.00 97.25 635 GLU A N 1
ATOM 4983 C CA . GLU A 1 635 ? 23.487 7.535 -60.901 1.00 97.25 635 GLU A CA 1
ATOM 4984 C C . GLU A 1 635 ? 24.660 6.981 -61.719 1.00 97.25 635 GLU A C 1
ATOM 4986 O O . GLU A 1 635 ? 24.670 7.103 -62.943 1.00 97.25 635 GLU A O 1
ATOM 4991 N N . LEU A 1 636 ? 25.595 6.278 -61.071 1.00 96.38 636 LEU A N 1
ATOM 4992 C CA . LEU A 1 636 ? 26.730 5.639 -61.746 1.00 96.38 636 LEU A CA 1
ATOM 4993 C C . LEU A 1 636 ? 26.286 4.554 -62.739 1.00 96.38 636 LEU A C 1
ATOM 4995 O O . LEU A 1 636 ? 26.869 4.418 -63.814 1.00 96.38 636 LEU A O 1
ATOM 4999 N N . GLU A 1 637 ? 25.252 3.777 -62.411 1.00 96.81 637 GLU A N 1
ATOM 5000 C CA . GLU A 1 637 ? 24.660 2.806 -63.337 1.00 96.81 637 GLU A CA 1
ATOM 5001 C C . GLU A 1 637 ? 24.060 3.493 -64.574 1.00 96.81 637 GLU A C 1
ATOM 5003 O O . GLU A 1 637 ? 24.240 3.002 -65.693 1.00 96.81 637 GLU A O 1
ATOM 5008 N N . ALA A 1 638 ? 23.396 4.640 -64.396 1.00 97.38 638 ALA A N 1
ATOM 5009 C CA . ALA A 1 638 ? 22.848 5.433 -65.493 1.00 97.38 638 ALA A CA 1
ATOM 5010 C C . ALA A 1 638 ? 23.949 6.051 -66.375 1.00 97.38 638 ALA A C 1
ATOM 5012 O O . ALA A 1 638 ? 23.849 5.996 -67.604 1.00 97.38 638 ALA A O 1
ATOM 5013 N N . GLU A 1 639 ? 25.020 6.582 -65.776 1.00 97.38 639 GLU A N 1
ATOM 5014 C CA . GLU A 1 639 ? 26.194 7.088 -66.500 1.00 97.38 639 GLU A CA 1
ATOM 5015 C C . GLU A 1 639 ? 26.865 5.984 -67.325 1.00 97.38 639 GLU A C 1
ATOM 5017 O O . GLU A 1 639 ? 27.111 6.157 -68.522 1.00 97.38 639 GLU A O 1
ATOM 5022 N N . LEU A 1 640 ? 27.087 4.814 -66.718 1.00 96.94 640 LEU A N 1
ATOM 5023 C CA . LEU A 1 640 ? 27.700 3.661 -67.376 1.00 96.94 640 LEU A CA 1
ATOM 5024 C C . LEU A 1 640 ? 26.839 3.167 -68.549 1.00 96.94 640 LEU A C 1
ATOM 5026 O O . LEU A 1 640 ? 27.365 2.813 -69.609 1.00 96.94 640 LEU A O 1
ATOM 5030 N N . GLU A 1 641 ? 25.512 3.171 -68.410 1.00 98.06 641 GLU A N 1
ATOM 5031 C CA . GLU A 1 641 ? 24.611 2.863 -69.523 1.00 98.06 641 GLU A CA 1
ATOM 5032 C C . GLU A 1 641 ? 24.689 3.923 -70.638 1.00 98.06 641 GLU A C 1
ATOM 5034 O O . GLU A 1 641 ? 24.736 3.573 -71.822 1.00 98.06 641 GLU A O 1
ATOM 5039 N N . GLY A 1 642 ? 24.818 5.206 -70.286 1.00 96.56 642 GLY A N 1
ATOM 5040 C CA . GLY A 1 642 ? 25.100 6.286 -71.236 1.00 96.56 642 GLY A CA 1
ATOM 5041 C C . GLY A 1 642 ? 26.395 6.059 -72.029 1.00 96.56 642 GLY A C 1
ATOM 5042 O O . GLY A 1 642 ? 26.402 6.150 -73.264 1.00 96.56 642 GLY A O 1
ATOM 5043 N N . GLU A 1 643 ? 27.480 5.677 -71.352 1.00 97.06 643 GLU A N 1
ATOM 5044 C CA . GLU A 1 643 ? 28.752 5.334 -71.995 1.00 97.06 643 GLU A CA 1
ATOM 5045 C C . GLU A 1 643 ? 28.630 4.108 -72.909 1.00 97.06 643 GLU A C 1
ATOM 5047 O O . GLU A 1 643 ? 29.142 4.113 -74.033 1.00 97.06 643 GLU A O 1
ATOM 5052 N N . ARG A 1 644 ? 27.903 3.062 -72.489 1.00 96.88 644 ARG A N 1
ATOM 5053 C CA . ARG A 1 644 ? 27.640 1.877 -73.327 1.00 96.88 644 ARG A CA 1
ATOM 5054 C C . ARG A 1 644 ? 26.921 2.244 -74.621 1.00 96.88 644 ARG A C 1
ATOM 5056 O O . ARG A 1 644 ? 27.292 1.744 -75.691 1.00 96.88 644 ARG A O 1
ATOM 5063 N N . VAL A 1 645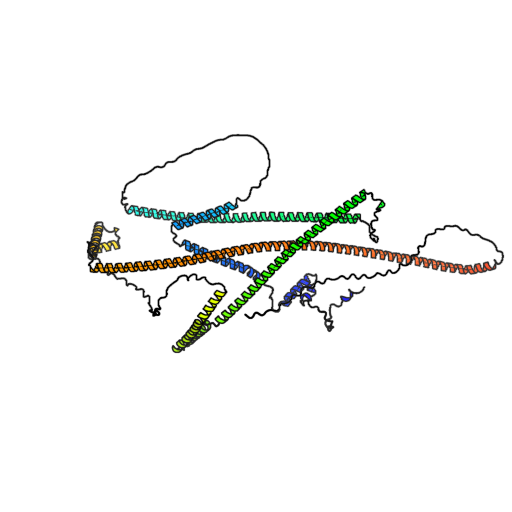 ? 25.923 3.125 -74.554 1.00 97.69 645 VAL A N 1
ATOM 5064 C CA . VAL A 1 645 ? 25.209 3.635 -75.735 1.00 97.69 645 VAL A CA 1
ATOM 5065 C C . VAL A 1 645 ? 26.164 4.397 -76.660 1.00 97.69 645 VAL A C 1
ATOM 5067 O O . VAL A 1 645 ? 26.155 4.172 -77.877 1.00 97.69 645 VAL A O 1
ATOM 5070 N N . LEU A 1 646 ? 27.040 5.239 -76.106 1.00 97.50 646 LEU A N 1
ATOM 5071 C CA . LEU A 1 646 ? 28.040 5.985 -76.872 1.00 97.50 646 LEU A CA 1
ATOM 5072 C C . LEU A 1 646 ? 29.059 5.058 -77.553 1.00 97.50 646 LEU A C 1
ATOM 5074 O O . LEU A 1 646 ? 29.303 5.189 -78.755 1.00 97.50 646 LEU A O 1
ATOM 5078 N N . VAL A 1 647 ? 29.587 4.061 -76.839 1.00 97.38 647 VAL A N 1
ATOM 5079 C CA . VAL A 1 647 ? 30.487 3.040 -77.399 1.00 97.38 647 VAL A CA 1
ATOM 5080 C C . VAL A 1 647 ? 29.801 2.267 -78.526 1.00 97.38 647 VAL A C 1
ATOM 5082 O O . VAL A 1 647 ? 30.400 2.051 -79.584 1.00 97.38 647 VAL A O 1
ATOM 5085 N N . LYS A 1 648 ? 28.529 1.886 -78.356 1.00 97.31 648 LYS A N 1
ATOM 5086 C CA . LYS A 1 648 ? 27.741 1.219 -79.405 1.00 97.31 648 LYS A CA 1
ATOM 5087 C C . LYS A 1 648 ? 27.597 2.104 -80.648 1.00 97.31 648 LYS A C 1
ATOM 5089 O O . LYS A 1 648 ? 27.772 1.615 -81.765 1.00 97.31 648 LYS A O 1
ATOM 5094 N N . ARG A 1 649 ? 27.351 3.407 -80.474 1.00 97.38 649 ARG A N 1
ATOM 5095 C CA . ARG A 1 649 ? 27.292 4.388 -81.573 1.00 97.38 649 ARG A CA 1
ATOM 5096 C C . ARG A 1 649 ? 28.633 4.522 -82.297 1.00 97.38 649 ARG A C 1
ATOM 5098 O O . ARG A 1 649 ? 28.658 4.440 -83.524 1.00 97.38 649 ARG A O 1
ATOM 5105 N N . LEU A 1 650 ? 29.737 4.675 -81.564 1.00 96.50 650 LEU A N 1
ATOM 5106 C CA . LEU A 1 650 ? 31.090 4.735 -82.132 1.00 96.50 650 LEU A CA 1
ATOM 5107 C C . LEU A 1 650 ? 31.423 3.460 -82.917 1.00 96.50 650 LEU A C 1
ATOM 5109 O O . LEU A 1 650 ? 31.929 3.534 -84.036 1.00 96.50 650 LEU A O 1
ATOM 5113 N N . LYS A 1 651 ? 31.079 2.287 -82.372 1.00 97.38 651 LYS A N 1
ATOM 5114 C CA . LYS A 1 651 ? 31.260 0.993 -83.042 1.00 97.38 651 LYS A CA 1
ATOM 5115 C C . LYS A 1 651 ? 30.472 0.910 -84.350 1.00 97.38 651 LYS A C 1
ATOM 5117 O O . LYS A 1 651 ? 31.010 0.428 -85.344 1.00 97.38 651 LYS A O 1
ATOM 5122 N N . ASN A 1 652 ? 29.235 1.407 -84.372 1.00 96.62 652 ASN A N 1
ATOM 5123 C CA . ASN A 1 652 ? 28.428 1.471 -85.591 1.00 96.62 652 ASN A CA 1
ATOM 5124 C C . ASN A 1 652 ? 29.055 2.402 -86.636 1.00 96.62 652 ASN A C 1
ATOM 5126 O O . ASN A 1 652 ? 29.209 1.986 -87.778 1.00 96.62 652 ASN A O 1
ATOM 5130 N N . MET A 1 653 ? 29.500 3.604 -86.248 1.00 95.94 653 MET A N 1
ATOM 5131 C CA . MET A 1 653 ? 30.195 4.520 -87.168 1.00 95.94 653 MET A CA 1
ATOM 5132 C C . MET A 1 653 ? 31.478 3.904 -87.736 1.00 95.94 653 MET A C 1
ATOM 5134 O O . MET A 1 653 ? 31.724 3.988 -88.938 1.00 95.94 653 MET A O 1
ATOM 5138 N N . LEU A 1 654 ? 32.271 3.231 -86.896 1.00 96.31 654 LEU A N 1
ATOM 5139 C CA . LEU A 1 654 ? 33.474 2.523 -87.333 1.00 96.31 654 LEU A CA 1
ATOM 5140 C C . LEU A 1 654 ? 33.141 1.386 -88.310 1.00 96.31 654 LEU A C 1
ATOM 5142 O O . LEU A 1 654 ? 33.863 1.174 -89.282 1.00 96.31 654 LEU A O 1
ATOM 5146 N N . ASN A 1 655 ? 32.054 0.648 -88.074 1.00 95.75 655 ASN A N 1
ATOM 5147 C CA . ASN A 1 655 ? 31.594 -0.396 -88.988 1.00 95.75 655 ASN A CA 1
ATOM 5148 C C . ASN A 1 655 ? 31.128 0.188 -90.328 1.00 95.75 655 ASN A C 1
ATOM 5150 O O . ASN A 1 655 ? 31.556 -0.313 -91.364 1.00 95.75 655 ASN A O 1
ATOM 5154 N N . SER A 1 656 ? 30.362 1.283 -90.325 1.00 94.44 656 SER A N 1
ATOM 5155 C CA . SER A 1 656 ? 29.969 1.991 -91.550 1.00 94.44 656 SER A CA 1
ATOM 5156 C C . SER A 1 656 ? 31.183 2.506 -92.328 1.00 94.44 656 SER A C 1
ATOM 5158 O O . SER A 1 656 ? 31.234 2.366 -93.546 1.00 94.44 656 SER A O 1
ATOM 5160 N N . GLN A 1 657 ? 32.212 3.025 -91.646 1.00 94.62 657 GLN A N 1
ATOM 5161 C CA . GLN A 1 657 ? 33.478 3.385 -92.295 1.00 94.62 657 GLN A CA 1
ATOM 5162 C C . GLN A 1 657 ? 34.185 2.163 -92.893 1.00 94.62 657 GLN A C 1
ATOM 5164 O O . GLN A 1 657 ? 34.650 2.219 -94.030 1.00 94.62 657 GLN A O 1
ATOM 5169 N N . LYS A 1 658 ? 34.246 1.036 -92.172 1.00 94.25 658 LYS A N 1
ATOM 5170 C CA . LYS A 1 658 ? 34.819 -0.214 -92.700 1.00 94.25 658 LYS A CA 1
ATOM 5171 C C . LYS A 1 658 ? 34.063 -0.711 -93.933 1.00 94.25 658 LYS A C 1
ATOM 5173 O O . LYS A 1 658 ? 34.695 -1.183 -94.874 1.00 94.25 658 LYS A O 1
ATOM 5178 N N . GLU A 1 659 ? 32.738 -0.612 -93.950 1.00 94.31 659 GLU A N 1
ATOM 5179 C CA . GLU A 1 659 ? 31.900 -0.962 -95.102 1.00 94.31 659 GLU A CA 1
ATOM 5180 C C . GLU A 1 659 ? 32.106 -0.009 -96.281 1.00 94.31 659 GLU A C 1
ATOM 5182 O O . GLU A 1 659 ? 32.237 -0.473 -97.415 1.00 94.31 659 GLU A O 1
ATOM 5187 N N . ALA A 1 660 ? 32.234 1.296 -96.027 1.00 92.25 660 ALA A N 1
ATOM 5188 C CA . ALA A 1 660 ? 32.585 2.280 -97.047 1.00 92.25 660 ALA A CA 1
ATOM 5189 C C . ALA A 1 660 ? 33.964 1.986 -97.660 1.00 92.25 660 ALA A C 1
ATOM 5191 O O . ALA A 1 660 ? 34.102 1.963 -98.881 1.00 92.25 660 ALA A O 1
ATOM 5192 N N . VAL A 1 661 ? 34.968 1.658 -96.836 1.00 91.69 661 VAL A N 1
ATOM 5193 C CA . VAL A 1 661 ? 36.308 1.257 -97.301 1.00 91.69 661 VAL A CA 1
ATOM 5194 C C . VAL A 1 661 ? 36.260 -0.045 -98.103 1.00 91.69 661 VAL A C 1
ATOM 5196 O O . VAL A 1 661 ? 36.901 -0.138 -99.148 1.00 91.69 661 VAL A O 1
ATOM 5199 N N . ARG A 1 662 ? 35.490 -1.054 -97.668 1.00 92.19 662 ARG A N 1
ATOM 5200 C CA . ARG A 1 662 ? 35.290 -2.297 -98.441 1.00 92.19 662 ARG A CA 1
ATOM 5201 C C . ARG A 1 662 ? 34.624 -2.021 -99.786 1.00 92.19 662 ARG A C 1
ATOM 5203 O O . ARG A 1 662 ? 35.061 -2.565 -100.794 1.00 92.19 662 ARG A O 1
ATOM 5210 N N . SER A 1 663 ? 33.614 -1.157 -99.810 1.00 89.00 663 SER A N 1
ATOM 5211 C CA . SER A 1 663 ? 32.915 -0.754 -101.033 1.00 89.00 663 SER A CA 1
ATOM 5212 C C . SER A 1 663 ? 33.848 0.000 -101.982 1.00 89.00 663 SER A C 1
ATOM 5214 O O . SER A 1 663 ? 33.920 -0.339 -103.159 1.00 89.00 663 SER A O 1
ATOM 5216 N N . ALA A 1 664 ? 34.650 0.937 -101.467 1.00 86.88 664 ALA A N 1
ATOM 5217 C CA . ALA A 1 664 ? 35.680 1.638 -102.231 1.00 86.88 664 ALA A CA 1
ATOM 5218 C C . ALA A 1 664 ? 36.755 0.681 -102.772 1.00 86.88 664 ALA A C 1
ATOM 5220 O O . ALA A 1 664 ? 37.158 0.798 -103.926 1.00 86.88 664 ALA A O 1
ATOM 5221 N N . LYS A 1 665 ? 37.183 -0.313 -101.979 1.00 86.81 665 LYS A N 1
ATOM 5222 C CA . LYS A 1 665 ? 38.112 -1.360 -102.431 1.00 86.81 665 LYS A CA 1
ATOM 5223 C C . LYS A 1 665 ? 37.500 -2.222 -103.539 1.00 86.81 665 LYS A C 1
ATOM 5225 O O . LYS A 1 665 ? 38.188 -2.523 -104.506 1.00 86.81 665 LYS A O 1
ATOM 5230 N N . ASN A 1 666 ? 36.225 -2.592 -103.431 1.00 83.88 666 ASN A N 1
ATOM 5231 C CA . ASN A 1 666 ? 35.524 -3.347 -104.472 1.00 83.88 666 ASN A CA 1
ATOM 5232 C C . ASN A 1 666 ? 35.372 -2.532 -105.766 1.00 83.88 666 ASN A C 1
ATOM 5234 O O . ASN A 1 666 ? 35.594 -3.077 -106.843 1.00 83.88 666 ASN A O 1
ATOM 5238 N N . LEU A 1 667 ? 35.066 -1.233 -105.666 1.00 80.25 667 LEU A N 1
ATOM 5239 C CA . LEU A 1 667 ? 35.062 -0.315 -106.811 1.00 80.25 667 LEU A CA 1
ATOM 5240 C C . LEU A 1 667 ? 36.456 -0.207 -107.442 1.00 80.25 667 LEU A C 1
ATOM 5242 O O . LEU A 1 667 ? 36.580 -0.309 -108.657 1.00 80.25 667 LEU A O 1
ATOM 5246 N N . ARG A 1 668 ? 37.513 -0.095 -106.626 1.00 76.00 668 ARG A N 1
ATOM 5247 C CA . ARG A 1 668 ? 38.904 -0.084 -107.096 1.00 76.00 668 ARG A CA 1
ATOM 5248 C C . ARG A 1 668 ? 39.280 -1.376 -107.827 1.00 76.00 668 ARG A C 1
AT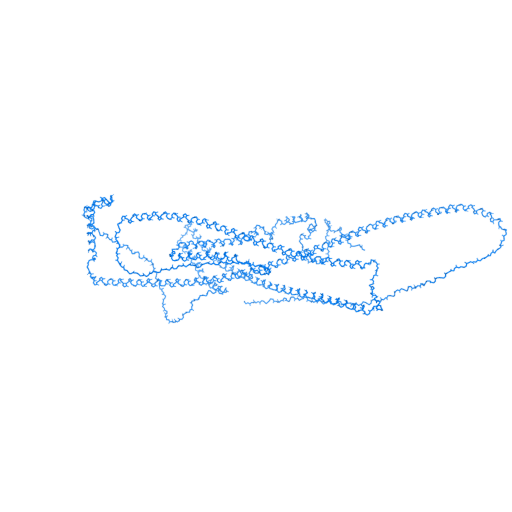OM 5250 O O . ARG A 1 668 ? 39.808 -1.296 -108.926 1.00 76.00 668 ARG A O 1
ATOM 5257 N N . MET A 1 669 ? 38.935 -2.549 -107.290 1.00 72.88 669 MET A N 1
ATOM 5258 C CA . MET A 1 669 ? 39.146 -3.826 -107.993 1.00 72.88 669 MET A CA 1
ATOM 5259 C C . MET A 1 669 ? 38.294 -3.948 -109.269 1.00 72.88 669 MET A C 1
ATOM 5261 O O . MET A 1 669 ? 38.672 -4.660 -110.194 1.00 72.88 669 MET A O 1
ATOM 5265 N N . GLY A 1 670 ? 37.148 -3.265 -109.344 1.00 66.69 670 GLY A N 1
ATOM 5266 C CA . GLY A 1 670 ? 36.360 -3.139 -110.573 1.00 66.69 670 GLY A CA 1
ATOM 5267 C C . GLY A 1 670 ? 37.036 -2.277 -111.646 1.00 66.69 670 GLY A C 1
ATOM 5268 O O . GLY A 1 670 ? 36.866 -2.558 -112.828 1.00 66.69 670 GLY A O 1
ATOM 5269 N N . ILE A 1 671 ? 37.830 -1.279 -111.241 1.00 62.59 671 ILE A N 1
ATOM 5270 C CA . ILE A 1 671 ? 38.628 -0.410 -112.126 1.00 62.59 671 ILE A CA 1
ATOM 5271 C C . ILE A 1 671 ? 39.978 -1.056 -112.493 1.00 62.59 671 ILE A C 1
ATOM 5273 O O . ILE A 1 671 ? 40.472 -0.838 -113.591 1.00 62.59 671 ILE A O 1
ATOM 5277 N N . GLU A 1 672 ? 40.564 -1.891 -111.630 1.00 55.34 672 GLU A N 1
ATOM 5278 C CA . GLU A 1 672 ? 41.829 -2.594 -111.919 1.00 55.34 672 GLU A CA 1
ATOM 5279 C C . GLU A 1 672 ? 41.644 -3.777 -112.899 1.00 55.34 672 GLU A C 1
ATOM 5281 O O . GLU A 1 672 ? 42.540 -4.070 -113.683 1.00 55.34 672 GLU A O 1
ATOM 5286 N N . LYS A 1 673 ? 40.453 -4.393 -112.971 1.00 57.34 673 LYS A N 1
ATOM 5287 C CA . LYS A 1 673 ? 40.154 -5.473 -113.938 1.00 57.34 673 LYS A CA 1
ATOM 5288 C C . LYS A 1 673 ? 40.234 -5.092 -115.432 1.00 57.34 673 LYS A C 1
ATOM 5290 O O . LYS A 1 673 ? 40.636 -5.953 -116.210 1.00 57.34 673 LYS A O 1
ATOM 5295 N N . PRO A 1 674 ? 39.863 -3.879 -115.887 1.00 51.66 674 PRO A N 1
ATOM 5296 C CA . PRO A 1 674 ? 40.156 -3.455 -117.258 1.00 51.66 674 PRO A CA 1
ATOM 5297 C C . PRO A 1 674 ? 41.620 -3.038 -117.473 1.00 51.66 674 PRO A C 1
ATOM 5299 O O . PRO A 1 674 ? 42.086 -3.120 -118.605 1.00 51.66 674 PRO A O 1
ATOM 5302 N N . LEU A 1 675 ? 42.358 -2.666 -116.417 1.00 48.78 675 LEU A N 1
ATOM 5303 C CA . LEU A 1 675 ? 43.793 -2.359 -116.501 1.00 48.78 675 LEU A CA 1
ATOM 5304 C C . LEU A 1 675 ? 44.659 -3.618 -116.644 1.00 48.78 675 LEU A C 1
ATOM 5306 O O . LEU A 1 675 ? 45.668 -3.556 -117.333 1.00 48.78 675 LEU A O 1
ATOM 5310 N N . ASP A 1 676 ? 44.243 -4.767 -116.100 1.00 50.47 676 ASP A N 1
ATOM 5311 C CA . ASP A 1 676 ? 44.953 -6.045 -116.299 1.00 50.47 676 ASP A CA 1
ATOM 5312 C C . ASP A 1 676 ? 44.884 -6.565 -117.750 1.00 50.47 676 ASP A C 1
ATOM 5314 O O . ASP A 1 676 ? 45.780 -7.274 -118.206 1.00 50.47 676 ASP A O 1
ATOM 5318 N N . ASN A 1 677 ? 43.871 -6.160 -118.527 1.00 52.81 677 ASN A N 1
ATOM 5319 C CA . ASN A 1 677 ? 43.848 -6.407 -119.974 1.00 52.81 677 ASN A CA 1
ATOM 5320 C C . ASN A 1 677 ? 44.795 -5.464 -120.744 1.00 52.81 677 ASN A C 1
ATOM 5322 O O . ASN A 1 677 ? 45.262 -5.824 -121.823 1.00 52.81 677 ASN A O 1
ATOM 5326 N N . GLU A 1 678 ? 45.103 -4.285 -120.199 1.00 48.97 678 GLU A N 1
ATOM 5327 C CA . GLU A 1 678 ? 46.009 -3.296 -120.800 1.00 48.97 678 GLU A CA 1
ATOM 5328 C C . GLU A 1 678 ? 47.479 -3.572 -120.428 1.00 48.97 678 GLU A C 1
ATOM 5330 O O . GLU A 1 678 ? 48.364 -3.505 -121.282 1.00 48.97 678 GLU A O 1
ATOM 5335 N N . THR A 1 679 ? 47.755 -4.011 -119.194 1.00 53.91 679 THR A N 1
ATOM 5336 C CA . THR A 1 679 ? 49.091 -4.463 -118.773 1.00 53.91 679 THR A CA 1
ATOM 5337 C C . THR A 1 679 ? 49.471 -5.813 -119.371 1.00 53.91 679 THR A C 1
ATOM 5339 O O . THR A 1 679 ? 50.640 -6.002 -119.686 1.00 53.91 679 THR A O 1
ATOM 5342 N N . MET A 1 680 ? 48.530 -6.728 -119.633 1.00 52.78 680 MET A N 1
ATOM 5343 C CA . MET A 1 680 ? 48.812 -7.969 -120.375 1.00 52.78 680 MET A CA 1
ATOM 5344 C C . MET A 1 680 ? 49.177 -7.707 -121.852 1.00 52.78 680 MET A C 1
ATOM 5346 O O . MET A 1 680 ? 49.958 -8.463 -122.427 1.00 52.78 680 MET A O 1
ATOM 5350 N N . LEU A 1 681 ? 48.694 -6.604 -122.439 1.00 52.88 681 LEU A N 1
ATOM 5351 C CA . LEU A 1 681 ? 49.124 -6.107 -123.755 1.00 52.88 681 LEU A CA 1
ATOM 5352 C C . LEU A 1 681 ? 50.510 -5.436 -123.700 1.00 52.88 681 LEU A C 1
ATOM 5354 O O . LEU A 1 681 ? 51.328 -5.657 -124.589 1.00 52.88 681 LEU A O 1
ATOM 5358 N N . MET A 1 682 ? 50.817 -4.690 -122.635 1.00 49.25 682 MET A N 1
ATOM 5359 C CA . MET A 1 682 ? 52.159 -4.124 -122.400 1.00 49.25 682 MET A CA 1
ATOM 5360 C C . MET A 1 682 ? 53.215 -5.199 -122.078 1.00 49.25 682 MET A C 1
ATOM 5362 O O . MET A 1 682 ? 54.355 -5.108 -122.525 1.00 49.25 682 MET A O 1
ATOM 5366 N N . MET A 1 683 ? 52.846 -6.278 -121.382 1.00 50.41 683 MET A N 1
ATOM 5367 C CA . MET A 1 683 ? 53.770 -7.354 -120.996 1.00 50.41 683 MET A CA 1
ATOM 5368 C C . MET A 1 683 ? 54.144 -8.287 -122.167 1.00 50.41 683 MET A C 1
ATOM 5370 O O . MET A 1 683 ? 55.101 -9.051 -122.058 1.00 50.41 683 MET A O 1
ATOM 5374 N N . GLN A 1 684 ? 53.439 -8.204 -123.304 1.00 49.88 684 GLN A N 1
ATOM 5375 C CA . GLN A 1 684 ? 53.855 -8.829 -124.569 1.00 49.88 684 GLN A CA 1
ATOM 5376 C C . GLN A 1 684 ? 54.887 -7.997 -125.355 1.00 49.88 684 GLN A C 1
ATOM 5378 O O . GLN A 1 684 ? 55.468 -8.517 -126.305 1.00 49.88 684 GLN A O 1
ATOM 5383 N N . ILE A 1 685 ? 55.152 -6.745 -124.958 1.00 49.25 685 ILE A N 1
ATOM 5384 C CA . ILE A 1 685 ? 56.118 -5.853 -125.623 1.00 49.25 685 ILE A CA 1
ATOM 5385 C C . ILE A 1 685 ? 57.469 -5.804 -124.876 1.00 49.25 685 ILE A C 1
ATOM 5387 O O . ILE A 1 685 ? 58.510 -5.684 -125.519 1.00 49.25 685 ILE A O 1
ATOM 5391 N N . ASP A 1 686 ? 57.501 -6.051 -123.564 1.00 40.72 686 ASP A N 1
ATOM 5392 C CA . ASP A 1 686 ? 58.725 -5.931 -122.745 1.00 40.72 686 ASP A CA 1
ATOM 5393 C C . ASP A 1 686 ? 59.533 -7.239 -122.557 1.00 40.72 686 ASP A C 1
ATOM 5395 O O . ASP A 1 686 ? 60.303 -7.391 -121.609 1.00 40.72 686 ASP A O 1
ATOM 5399 N N . GLN A 1 687 ? 59.458 -8.183 -123.507 1.00 43.78 687 GLN A N 1
ATOM 5400 C CA . GLN A 1 687 ? 60.396 -9.324 -123.614 1.00 43.78 687 GLN A CA 1
ATOM 5401 C C . GLN A 1 687 ? 61.760 -8.945 -124.237 1.00 43.78 687 GLN A C 1
ATOM 5403 O O . GLN A 1 687 ? 62.421 -9.761 -124.878 1.00 43.78 687 GLN A O 1
ATOM 5408 N N . SER A 1 688 ? 62.219 -7.711 -124.021 1.00 43.53 688 SER A N 1
ATOM 5409 C CA . SER A 1 688 ? 63.526 -7.232 -124.475 1.00 43.53 688 SER A CA 1
ATOM 5410 C C . SER A 1 688 ? 64.198 -6.432 -123.357 1.00 43.53 688 SER A C 1
ATOM 5412 O O . SER A 1 688 ? 63.698 -5.382 -122.985 1.00 43.53 688 SER A O 1
ATOM 5414 N N . PHE A 1 689 ? 65.368 -6.897 -122.904 1.00 39.38 689 PHE A N 1
ATOM 5415 C CA . PHE A 1 689 ? 66.358 -6.216 -122.044 1.00 39.38 689 PHE A CA 1
ATOM 5416 C C . PHE A 1 689 ? 66.297 -6.430 -120.510 1.00 39.38 689 PHE A C 1
ATOM 5418 O O . PHE A 1 689 ? 65.630 -5.723 -119.772 1.00 39.38 689 PHE A O 1
ATOM 5425 N N . GLY A 1 690 ? 67.158 -7.347 -120.039 1.00 36.09 690 GLY A N 1
ATOM 5426 C CA . GLY A 1 690 ? 68.321 -6.992 -119.200 1.00 36.09 690 GLY A CA 1
ATOM 5427 C C . GLY A 1 690 ? 68.154 -6.808 -117.679 1.00 36.09 690 GLY A C 1
ATOM 5428 O O . GLY A 1 690 ? 67.693 -5.776 -117.213 1.00 36.09 690 GLY A O 1
ATOM 5429 N N . GLN A 1 691 ? 68.694 -7.760 -116.902 1.00 39.41 691 GLN A N 1
ATOM 5430 C CA . GLN A 1 691 ? 69.216 -7.569 -115.522 1.00 39.41 691 GLN A CA 1
ATOM 5431 C C . GLN A 1 691 ? 70.502 -6.673 -115.534 1.00 39.41 691 GLN A C 1
ATOM 5433 O O . GLN A 1 691 ? 70.911 -6.340 -116.650 1.00 39.41 691 GLN A O 1
ATOM 5438 N N . PRO A 1 692 ? 71.264 -6.375 -114.431 1.00 51.66 692 PRO A N 1
ATOM 5439 C CA . PRO A 1 692 ? 71.209 -6.827 -113.013 1.00 51.66 692 PRO A CA 1
ATOM 5440 C C . PRO A 1 692 ? 71.622 -5.770 -111.921 1.00 51.66 692 PRO A C 1
ATOM 5442 O O . PRO A 1 692 ? 71.858 -4.607 -112.229 1.00 51.66 692 PRO A O 1
ATOM 5445 N N . MET A 1 693 ? 71.826 -6.254 -110.671 1.00 35.28 693 MET A N 1
ATOM 5446 C CA . MET A 1 693 ? 72.626 -5.695 -109.535 1.00 35.28 693 MET A CA 1
ATOM 5447 C C . MET A 1 693 ? 71.976 -4.574 -108.688 1.00 35.28 693 MET A C 1
ATOM 5449 O O . MET A 1 693 ? 71.290 -3.727 -109.228 1.00 35.28 693 MET A O 1
ATOM 5453 N N . SER A 1 694 ? 72.161 -4.398 -107.370 1.00 36.56 694 SER A N 1
ATOM 5454 C CA . SER A 1 694 ? 72.835 -5.078 -106.242 1.00 36.56 694 SER A CA 1
ATOM 5455 C C . SER A 1 694 ? 72.576 -4.228 -104.965 1.00 36.56 694 SER A C 1
ATOM 5457 O O . SER A 1 694 ? 72.525 -3.014 -105.110 1.00 36.56 694 SER A O 1
ATOM 5459 N N . CYS A 1 695 ? 72.436 -4.869 -103.784 1.00 34.88 695 CYS A N 1
ATOM 5460 C CA . CYS A 1 695 ? 72.672 -4.509 -102.344 1.00 34.88 695 CYS A CA 1
ATOM 5461 C C . CYS A 1 695 ? 73.036 -3.050 -101.893 1.00 34.88 695 CYS A C 1
ATOM 5463 O O . CYS A 1 695 ? 73.479 -2.285 -102.738 1.00 34.88 695 CYS A O 1
ATOM 5465 N N . PRO A 1 696 ? 73.033 -2.645 -100.579 1.00 49.69 696 PRO A N 1
ATOM 5466 C CA . PRO A 1 696 ? 73.084 -3.442 -99.328 1.00 49.69 696 PRO A CA 1
ATOM 5467 C C . PRO A 1 696 ? 72.245 -2.869 -98.122 1.00 49.69 696 PRO A C 1
ATOM 5469 O O . PRO A 1 696 ? 71.464 -1.934 -98.304 1.00 49.69 696 PRO A O 1
ATOM 5472 N N . PRO A 1 697 ? 72.358 -3.428 -96.887 1.00 54.97 697 PRO A N 1
ATOM 5473 C CA . PRO A 1 697 ? 71.487 -3.152 -95.737 1.00 54.97 697 PRO A CA 1
ATOM 5474 C C . PRO A 1 697 ? 72.081 -2.129 -94.751 1.00 54.97 697 PRO A C 1
ATOM 5476 O O . PRO A 1 697 ? 73.292 -1.915 -94.721 1.00 54.97 697 PRO A O 1
ATOM 5479 N N . VAL A 1 698 ? 71.248 -1.560 -93.870 1.00 41.91 698 VAL A N 1
ATOM 5480 C CA . VAL A 1 698 ? 71.719 -0.760 -92.725 1.00 41.91 698 VAL A CA 1
ATOM 5481 C C . VAL A 1 698 ? 71.146 -1.302 -91.416 1.00 41.91 698 VAL A C 1
ATOM 5483 O O . VAL A 1 698 ? 69.945 -1.262 -91.163 1.00 41.91 698 VAL A O 1
ATOM 5486 N N . CYS A 1 699 ? 72.069 -1.800 -90.592 1.00 40.03 699 CYS A N 1
ATOM 5487 C CA . CYS A 1 699 ? 71.946 -2.050 -89.160 1.00 40.03 699 CYS A CA 1
ATOM 5488 C C . CYS A 1 699 ? 72.127 -0.747 -88.364 1.00 40.03 699 CYS A C 1
ATOM 5490 O O . CYS A 1 699 ? 73.084 -0.015 -88.595 1.00 40.03 699 CYS A O 1
ATOM 5492 N N . SER A 1 700 ? 71.293 -0.529 -87.351 1.00 44.00 700 SER A N 1
ATOM 5493 C CA . SER A 1 700 ? 71.625 0.029 -86.023 1.00 44.00 700 SER A CA 1
ATOM 5494 C C . SER A 1 700 ? 70.315 -0.010 -85.218 1.00 44.00 700 SER A C 1
ATOM 5496 O O . SER A 1 700 ? 69.256 0.270 -85.756 1.00 44.00 700 SER A O 1
ATOM 5498 N N . GLY A 1 701 ? 70.205 -0.453 -83.973 1.00 36.81 701 GLY A N 1
ATOM 5499 C CA . GLY A 1 701 ? 71.155 -0.606 -82.890 1.00 36.81 701 GLY A CA 1
ATOM 5500 C C . GLY A 1 701 ? 70.438 -0.086 -81.643 1.00 36.81 701 GLY A C 1
ATOM 5501 O O . GLY A 1 701 ? 70.202 1.109 -81.540 1.00 36.81 701 GLY A O 1
ATOM 5502 N N . SER A 1 702 ? 70.028 -0.960 -80.724 1.00 41.22 702 SER A N 1
ATOM 5503 C CA . SER A 1 702 ? 70.075 -0.701 -79.274 1.00 41.22 702 SER A CA 1
ATOM 5504 C C . SER A 1 702 ? 69.489 -1.875 -78.498 1.00 41.22 702 SER A C 1
ATOM 5506 O O . SER A 1 702 ? 68.304 -2.193 -78.509 1.00 41.22 702 SER A O 1
ATOM 5508 N N . CYS A 1 703 ? 70.423 -2.525 -77.824 1.00 35.75 703 CYS A N 1
ATOM 5509 C CA . CYS A 1 703 ? 70.244 -3.505 -76.784 1.00 35.75 703 CYS A CA 1
ATOM 5510 C C . CYS A 1 703 ? 69.661 -2.803 -75.546 1.00 35.75 703 CYS A C 1
ATOM 5512 O O . CYS A 1 703 ? 70.179 -1.774 -75.115 1.00 35.75 703 CYS A O 1
ATOM 5514 N N . SER A 1 704 ? 68.598 -3.343 -74.959 1.00 42.66 704 SER A N 1
ATOM 5515 C CA . SER A 1 704 ? 68.180 -3.025 -73.590 1.00 42.66 704 SER A CA 1
ATOM 5516 C C . SER A 1 704 ? 67.545 -4.264 -72.986 1.00 42.66 704 SER A C 1
ATOM 5518 O O . SER A 1 704 ? 66.353 -4.537 -73.108 1.00 42.66 704 SER A O 1
ATOM 5520 N N . SER A 1 705 ? 68.415 -5.048 -72.366 1.00 41.56 705 SER A N 1
ATOM 5521 C CA . SER A 1 705 ? 68.114 -6.156 -71.481 1.00 41.56 705 SER A CA 1
ATOM 5522 C C . SER A 1 705 ? 67.187 -5.686 -70.357 1.00 41.56 705 SER A C 1
ATOM 5524 O O . SER A 1 705 ? 67.627 -4.978 -69.455 1.00 41.56 705 SER A O 1
ATOM 5526 N N . SER A 1 706 ? 65.922 -6.106 -70.366 1.00 41.44 706 SER A N 1
ATOM 5527 C CA . SER A 1 706 ? 65.079 -6.048 -69.172 1.00 41.44 706 SER A CA 1
ATOM 5528 C C . SER A 1 706 ? 64.588 -7.450 -68.839 1.00 41.44 706 SER A C 1
ATOM 5530 O O . SER A 1 706 ? 63.937 -8.130 -69.634 1.00 41.44 706 SER A O 1
ATOM 5532 N N . LYS A 1 707 ? 65.038 -7.908 -67.672 1.00 42.47 707 LYS A N 1
ATOM 5533 C CA . LYS A 1 707 ? 64.875 -9.244 -67.104 1.00 42.47 707 LYS A CA 1
ATOM 5534 C C . LYS A 1 707 ? 63.404 -9.676 -67.119 1.00 42.47 707 LYS A C 1
ATOM 5536 O O . LYS A 1 707 ? 62.585 -9.129 -66.389 1.00 42.47 707 LYS A O 1
ATOM 5541 N N . ARG A 1 708 ? 63.095 -10.740 -67.869 1.00 39.44 708 ARG A N 1
ATOM 5542 C CA . ARG A 1 708 ? 61.942 -11.608 -67.586 1.00 39.44 708 ARG A CA 1
ATOM 5543 C C . ARG A 1 708 ? 62.217 -12.338 -66.275 1.00 39.44 708 ARG A C 1
ATOM 5545 O O . ARG A 1 708 ? 62.975 -13.304 -66.250 1.00 39.44 708 ARG A O 1
ATOM 5552 N N . GLN A 1 709 ? 61.604 -11.876 -65.193 1.00 39.84 709 GLN A N 1
ATOM 5553 C CA . GLN A 1 709 ? 61.460 -12.673 -63.985 1.00 39.84 709 GLN A CA 1
ATOM 5554 C C . GLN A 1 709 ? 60.297 -13.641 -64.225 1.00 39.84 709 GLN A C 1
ATOM 5556 O O . GLN A 1 709 ? 59.136 -13.246 -64.314 1.00 39.84 709 GLN A O 1
ATOM 5561 N N . VAL A 1 710 ? 60.647 -14.907 -64.437 1.00 39.56 710 VAL A N 1
ATOM 5562 C CA . VAL A 1 710 ? 59.720 -16.035 -64.516 1.00 39.56 710 VAL A CA 1
ATOM 5563 C C . VAL A 1 710 ? 59.012 -16.143 -63.165 1.00 39.56 710 VAL A C 1
ATOM 5565 O O . VAL A 1 710 ? 59.637 -16.503 -62.171 1.00 39.56 710 VAL A O 1
ATOM 5568 N N . GLN A 1 711 ? 57.723 -15.802 -63.117 1.00 38.56 711 GLN A N 1
ATOM 5569 C CA . GLN A 1 711 ? 56.855 -16.196 -62.012 1.00 38.56 711 GLN A CA 1
ATOM 5570 C C . GLN A 1 711 ? 56.580 -17.694 -62.149 1.00 38.56 711 GLN A C 1
ATOM 5572 O O . GLN A 1 711 ? 55.851 -18.138 -63.034 1.00 38.56 711 GLN A O 1
ATOM 5577 N N . THR A 1 712 ? 57.214 -18.473 -61.282 1.00 44.66 712 THR A N 1
ATOM 5578 C CA . THR A 1 712 ? 56.783 -19.822 -60.932 1.00 44.66 712 THR A CA 1
ATOM 5579 C C . THR A 1 712 ? 55.427 -19.761 -60.210 1.00 44.66 712 THR A C 1
ATOM 5581 O O . THR A 1 712 ? 55.155 -18.795 -59.492 1.00 44.66 712 THR A O 1
ATOM 5584 N N . PRO A 1 713 ? 54.552 -20.766 -60.382 1.00 50.56 713 PRO A N 1
ATOM 5585 C CA . PRO A 1 713 ? 53.281 -20.826 -59.667 1.00 50.56 713 PRO A CA 1
ATOM 5586 C C . PRO A 1 713 ? 53.531 -21.093 -58.172 1.00 50.56 713 PRO A C 1
ATOM 5588 O O . PRO A 1 713 ? 54.420 -21.884 -57.842 1.00 50.56 713 PRO A O 1
ATOM 5591 N N . PRO A 1 714 ? 52.769 -20.480 -57.248 1.00 47.88 714 PRO A N 1
ATOM 5592 C CA . PRO A 1 714 ? 52.924 -20.765 -55.833 1.00 47.88 714 PRO A CA 1
ATOM 5593 C C . PRO A 1 714 ? 52.472 -22.197 -55.544 1.00 47.88 714 PRO A C 1
ATOM 5595 O O . PRO A 1 714 ? 51.370 -22.623 -55.901 1.00 47.88 714 PRO A O 1
ATOM 5598 N N . GLY A 1 715 ? 53.367 -22.936 -54.891 1.00 39.25 715 GLY A N 1
ATOM 5599 C CA . GLY A 1 715 ? 53.091 -24.246 -54.336 1.00 39.25 715 GLY A CA 1
ATOM 5600 C C . GLY A 1 715 ? 51.912 -24.193 -53.370 1.00 39.25 715 GLY A C 1
ATOM 5601 O O . GLY A 1 715 ? 51.786 -23.282 -52.553 1.00 39.25 715 GLY A O 1
ATOM 5602 N N . ARG A 1 716 ? 51.059 -25.214 -53.469 1.00 46.34 716 ARG A N 1
ATOM 5603 C CA . ARG A 1 716 ? 50.097 -25.587 -52.436 1.00 46.34 716 ARG A CA 1
ATOM 5604 C C . ARG A 1 716 ? 50.859 -25.837 -51.133 1.00 46.34 716 ARG A C 1
ATOM 5606 O O . ARG A 1 716 ? 51.468 -26.892 -50.975 1.00 46.34 716 ARG A O 1
ATOM 5613 N N . SER A 1 717 ? 50.816 -24.890 -50.205 1.00 39.78 717 SER A N 1
ATOM 5614 C CA . SER A 1 717 ? 51.081 -25.171 -48.801 1.00 39.78 717 SER A CA 1
ATOM 5615 C C . SER A 1 717 ? 49.816 -25.772 -48.192 1.00 39.78 717 SER A C 1
ATOM 5617 O O . SER A 1 717 ? 48.755 -25.153 -48.156 1.00 39.78 717 SER A O 1
ATOM 5619 N N . ASN A 1 718 ? 49.941 -27.022 -47.750 1.00 40.56 718 ASN A N 1
ATOM 5620 C CA . ASN A 1 718 ? 49.007 -27.675 -46.845 1.00 40.56 718 ASN A CA 1
ATOM 5621 C C . ASN A 1 718 ? 48.819 -26.797 -45.604 1.00 40.56 718 ASN A C 1
ATOM 5623 O O . ASN A 1 718 ? 49.717 -26.688 -44.769 1.00 40.56 718 ASN A O 1
ATOM 5627 N N . THR A 1 719 ? 47.638 -26.209 -45.462 1.00 39.47 719 THR A N 1
ATOM 5628 C CA . THR A 1 719 ? 47.136 -25.770 -44.166 1.00 39.47 719 THR A CA 1
ATOM 5629 C C . THR A 1 719 ? 46.827 -27.019 -43.347 1.00 39.47 719 THR A C 1
ATOM 5631 O O . THR A 1 719 ? 45.832 -27.703 -43.587 1.00 39.47 719 THR A O 1
ATOM 5634 N N . PHE A 1 720 ? 47.706 -27.330 -42.397 1.00 37.00 720 PHE A N 1
ATOM 5635 C CA . PHE A 1 720 ? 47.364 -28.157 -41.249 1.00 37.00 720 PHE A CA 1
ATOM 5636 C C . PHE A 1 720 ? 46.155 -27.522 -40.551 1.00 37.00 720 PHE A C 1
ATOM 5638 O O . PHE A 1 720 ? 46.230 -26.393 -40.070 1.00 37.00 720 PHE A O 1
ATOM 5645 N N . TYR A 1 721 ? 45.038 -28.246 -40.522 1.00 36.25 721 TYR A N 1
ATOM 5646 C CA . TYR A 1 721 ? 43.955 -28.000 -39.580 1.00 36.25 721 TYR A CA 1
ATOM 5647 C C . TYR A 1 721 ? 44.502 -28.268 -38.173 1.00 36.25 721 TYR A C 1
ATOM 5649 O O . TYR A 1 721 ? 44.637 -29.416 -37.760 1.00 36.25 721 TYR A O 1
ATOM 5657 N N . THR A 1 722 ? 44.839 -27.217 -37.433 1.00 41.59 722 THR A N 1
ATOM 5658 C CA . THR A 1 722 ? 44.809 -27.275 -35.971 1.00 41.59 722 THR A CA 1
ATOM 5659 C C . THR A 1 722 ? 43.357 -27.105 -35.550 1.00 41.59 722 THR A C 1
ATOM 5661 O O . THR A 1 722 ? 42.824 -25.995 -35.558 1.00 41.59 722 THR A O 1
ATOM 5664 N N . GLU A 1 723 ? 42.711 -28.225 -35.231 1.00 37.19 723 GLU A N 1
ATOM 5665 C CA . GLU A 1 723 ? 41.481 -28.267 -34.446 1.00 37.19 723 GLU A CA 1
ATOM 5666 C C . GLU A 1 723 ? 41.726 -27.559 -33.106 1.00 37.19 723 GLU A C 1
ATOM 5668 O O . GLU A 1 723 ? 42.288 -28.122 -32.168 1.00 37.19 723 GLU A O 1
ATOM 5673 N N . LEU A 1 724 ? 41.307 -26.298 -33.010 1.00 38.28 724 LEU A N 1
ATOM 5674 C CA . LEU A 1 724 ? 41.022 -25.669 -31.728 1.00 38.28 724 LEU A CA 1
ATOM 5675 C C . LEU A 1 724 ? 39.752 -26.330 -31.187 1.00 38.28 724 LEU A C 1
ATOM 5677 O O . LEU A 1 724 ? 38.635 -25.944 -31.532 1.00 38.28 724 LEU A O 1
ATOM 5681 N N . LYS A 1 725 ? 39.940 -27.362 -30.358 1.00 35.19 725 LYS A N 1
ATOM 5682 C CA . LYS A 1 725 ? 38.928 -27.827 -29.409 1.00 35.19 725 LYS A CA 1
ATOM 5683 C C . LYS A 1 725 ? 38.566 -26.649 -28.509 1.00 35.19 725 LYS A C 1
ATOM 5685 O O . LYS A 1 725 ? 39.299 -26.317 -27.583 1.00 35.19 725 LYS A O 1
ATOM 5690 N N . ILE A 1 726 ? 37.440 -26.013 -28.802 1.00 39.47 726 ILE A N 1
ATOM 5691 C CA . ILE A 1 726 ? 36.709 -25.226 -27.819 1.00 39.47 726 ILE A CA 1
ATOM 5692 C C . ILE A 1 726 ? 36.090 -26.265 -26.882 1.00 39.47 726 ILE A C 1
ATOM 5694 O O . ILE A 1 726 ? 35.090 -26.897 -27.216 1.00 39.47 726 ILE A O 1
ATOM 5698 N N . GLU A 1 727 ? 36.747 -26.519 -25.751 1.00 35.19 727 GLU A N 1
ATOM 5699 C CA . GLU A 1 727 ? 36.100 -27.167 -24.615 1.00 35.19 727 GLU A CA 1
ATOM 5700 C C . GLU A 1 727 ? 35.027 -26.206 -24.099 1.00 35.19 727 GLU A C 1
ATOM 5702 O O . GLU A 1 727 ? 35.287 -25.305 -23.304 1.00 35.19 727 GLU A O 1
ATOM 5707 N N . GLU A 1 728 ? 33.803 -26.373 -24.599 1.00 36.94 728 GLU A N 1
ATOM 5708 C CA . GLU A 1 728 ? 32.609 -25.899 -23.914 1.00 36.94 728 GLU A CA 1
ATOM 5709 C C . GLU A 1 728 ? 32.536 -26.635 -22.573 1.00 36.94 728 GLU A C 1
ATOM 5711 O O . GLU A 1 728 ? 32.063 -27.769 -22.476 1.00 36.94 728 GLU A O 1
ATOM 5716 N N . THR A 1 729 ? 33.024 -25.992 -21.514 1.00 37.28 729 THR A N 1
ATOM 5717 C CA . THR A 1 729 ? 32.702 -26.355 -20.136 1.00 37.28 729 THR A CA 1
ATOM 5718 C C . THR A 1 729 ? 31.224 -26.058 -19.902 1.00 37.28 729 THR A C 1
ATOM 5720 O O . THR A 1 729 ? 30.814 -25.028 -19.370 1.00 37.28 729 THR A O 1
ATOM 5723 N N . TYR A 1 730 ? 30.397 -26.998 -20.350 1.00 35.25 730 TYR A N 1
ATOM 5724 C CA . TYR A 1 730 ? 28.985 -27.083 -20.029 1.00 35.25 730 TYR A CA 1
ATOM 5725 C C . TYR A 1 730 ? 28.875 -27.370 -18.529 1.00 35.25 730 TYR A C 1
ATOM 5727 O O . TYR A 1 730 ? 28.955 -28.515 -18.092 1.00 35.25 730 TYR A O 1
ATOM 5735 N N . SER A 1 731 ? 28.751 -26.318 -17.721 1.00 33.50 731 SER A N 1
ATOM 5736 C CA . SER A 1 731 ? 28.412 -26.458 -16.308 1.00 33.50 731 SER A CA 1
ATOM 5737 C C . SER A 1 731 ? 26.949 -26.916 -16.230 1.00 33.50 731 SER A C 1
ATOM 5739 O O . SER A 1 731 ? 26.057 -26.169 -16.654 1.00 33.50 731 SER A O 1
ATOM 5741 N N . PRO A 1 732 ? 26.655 -28.154 -15.789 1.00 40.56 732 PRO A N 1
ATOM 5742 C CA . PRO A 1 732 ? 25.287 -28.636 -15.753 1.00 40.56 732 PRO A CA 1
ATOM 5743 C C . PRO A 1 732 ? 24.502 -27.820 -14.725 1.00 40.56 732 PRO A C 1
ATOM 5745 O O . PRO A 1 732 ? 24.898 -27.700 -13.565 1.00 40.56 732 PRO A O 1
ATOM 5748 N N . ARG A 1 733 ? 23.359 -27.271 -15.155 1.00 38.03 733 ARG A N 1
ATOM 5749 C CA . ARG A 1 733 ? 22.354 -26.706 -14.247 1.00 38.03 733 ARG A CA 1
ATOM 5750 C C . ARG A 1 733 ? 22.090 -27.706 -13.114 1.00 38.03 733 ARG A C 1
ATOM 5752 O O . ARG A 1 733 ? 21.868 -28.881 -13.416 1.00 38.03 733 ARG A O 1
ATOM 5759 N N . PRO A 1 734 ? 22.035 -27.272 -11.843 1.00 40.62 734 PRO A N 1
ATOM 5760 C CA . PRO A 1 734 ? 21.629 -28.154 -10.765 1.00 40.62 734 PRO A CA 1
ATOM 5761 C C . PRO A 1 734 ? 20.187 -28.592 -11.028 1.00 40.62 734 PRO A C 1
ATOM 5763 O O . PRO A 1 734 ? 19.247 -27.797 -10.988 1.00 40.62 734 PRO A O 1
ATOM 5766 N N . THR A 1 735 ? 20.011 -29.872 -11.342 1.00 36.75 735 THR A N 1
ATOM 5767 C CA . THR A 1 735 ? 18.704 -30.520 -11.320 1.00 36.75 735 THR A CA 1
ATOM 5768 C C . THR A 1 735 ? 18.163 -30.390 -9.905 1.00 36.75 735 THR A C 1
ATOM 5770 O O . THR A 1 735 ? 18.732 -30.949 -8.963 1.00 36.75 735 THR A O 1
ATOM 5773 N N . ARG A 1 736 ? 17.077 -29.629 -9.765 1.00 38.72 736 ARG A N 1
ATOM 5774 C CA . ARG A 1 736 ? 16.251 -29.558 -8.562 1.00 38.72 736 ARG A CA 1
ATOM 5775 C C . ARG A 1 736 ? 15.840 -30.992 -8.219 1.00 38.72 736 ARG A C 1
ATOM 5777 O O . ARG A 1 736 ? 14.991 -31.567 -8.890 1.00 38.72 736 ARG A O 1
ATOM 5784 N N . LYS A 1 737 ? 16.509 -31.599 -7.234 1.00 39.19 737 LYS A N 1
ATOM 5785 C CA . LYS A 1 737 ? 16.068 -32.861 -6.639 1.00 39.19 737 LYS A CA 1
ATOM 5786 C C . LYS A 1 737 ? 14.748 -32.562 -5.941 1.00 39.19 737 LYS A C 1
ATOM 5788 O O . LYS A 1 737 ? 14.743 -31.926 -4.889 1.00 39.19 737 LYS A O 1
ATOM 5793 N N . GLU A 1 738 ? 13.646 -32.976 -6.552 1.00 39.44 738 GLU A N 1
ATOM 5794 C CA . GLU A 1 738 ? 12.378 -33.135 -5.852 1.00 39.44 738 GLU A CA 1
ATOM 5795 C C . GLU A 1 738 ? 12.631 -34.097 -4.686 1.00 39.44 738 GLU A C 1
ATOM 5797 O O . GLU A 1 738 ? 12.980 -35.264 -4.878 1.00 39.44 738 GLU A O 1
ATOM 5802 N N . LYS A 1 739 ? 12.566 -33.571 -3.460 1.00 43.38 739 LYS A N 1
ATOM 5803 C CA . LYS A 1 739 ? 12.477 -34.412 -2.269 1.00 43.38 739 LYS A CA 1
ATOM 5804 C C . LYS A 1 739 ? 11.070 -35.019 -2.272 1.00 43.38 739 LYS A C 1
ATOM 5806 O O . LYS A 1 739 ? 10.117 -34.265 -2.462 1.00 43.38 739 LYS A O 1
ATOM 5811 N N . PRO A 1 740 ? 10.917 -36.336 -2.072 1.00 46.06 740 PRO A N 1
ATOM 5812 C CA . PRO A 1 740 ? 9.599 -36.926 -1.911 1.00 46.06 740 PRO A CA 1
ATOM 5813 C C . PRO A 1 740 ? 8.942 -36.343 -0.655 1.00 46.06 740 PRO A C 1
ATOM 5815 O O . PRO A 1 740 ? 9.582 -36.257 0.397 1.00 46.06 740 PRO A O 1
ATOM 5818 N N . ASN A 1 741 ? 7.678 -35.936 -0.796 1.00 36.69 741 ASN A N 1
ATOM 5819 C CA . ASN A 1 741 ? 6.792 -35.607 0.314 1.00 36.69 741 ASN A CA 1
ATOM 5820 C C . ASN A 1 741 ? 6.858 -36.738 1.342 1.00 36.69 741 ASN A C 1
ATOM 5822 O O . ASN A 1 741 ? 6.468 -37.868 1.056 1.00 36.69 741 ASN A O 1
ATOM 5826 N N . LYS A 1 742 ? 7.366 -36.427 2.536 1.00 47.66 742 LYS A N 1
ATOM 5827 C CA . LYS A 1 742 ? 7.055 -37.217 3.720 1.00 47.66 742 LYS A CA 1
ATOM 5828 C C . LYS A 1 742 ? 5.639 -36.841 4.124 1.00 47.66 742 LYS A C 1
ATOM 5830 O O . LYS A 1 742 ? 5.416 -35.745 4.630 1.00 47.66 742 LYS A O 1
ATOM 5835 N N . GLU A 1 743 ? 4.716 -37.753 3.862 1.00 47.69 743 GLU A N 1
ATOM 5836 C CA . GLU A 1 743 ? 3.475 -37.867 4.616 1.00 47.69 743 GLU A CA 1
ATOM 5837 C C . GLU A 1 743 ? 3.837 -37.898 6.107 1.00 47.69 743 GLU A C 1
ATOM 5839 O O . GLU A 1 743 ? 4.606 -38.752 6.554 1.00 47.69 743 GLU A O 1
ATOM 5844 N N . TYR A 1 744 ? 3.349 -36.912 6.853 1.00 44.50 744 TYR A N 1
ATOM 5845 C CA . TYR A 1 744 ? 3.248 -36.993 8.301 1.00 44.50 744 TYR A CA 1
ATOM 5846 C C . TYR A 1 744 ? 1.784 -37.292 8.608 1.00 44.50 744 TYR A C 1
ATOM 5848 O O . TYR A 1 744 ? 0.931 -36.412 8.526 1.00 44.50 744 TYR A O 1
ATOM 5856 N N . GLU A 1 745 ? 1.511 -38.561 8.899 1.00 47.53 745 GLU A N 1
ATOM 5857 C CA . GLU A 1 745 ? 0.428 -38.942 9.799 1.00 47.53 745 GLU A CA 1
ATOM 5858 C C . GLU A 1 745 ? 0.842 -38.529 11.220 1.00 47.53 745 GLU A C 1
ATOM 5860 O O . GLU A 1 745 ? 1.967 -38.811 11.651 1.00 47.53 745 GLU A O 1
ATOM 5865 N N . GLY A 1 746 ? -0.055 -37.833 11.920 1.00 46.25 746 GLY A N 1
ATOM 5866 C CA . GLY A 1 746 ? 0.128 -37.342 13.285 1.00 46.25 746 GLY A CA 1
ATOM 5867 C C . GLY A 1 746 ? -0.884 -36.269 13.624 1.00 46.25 746 GLY A C 1
ATOM 5868 O O . GLY A 1 746 ? -0.552 -35.090 13.378 1.00 46.25 746 GLY A O 1
#

Solvent-accessible surface area (backbone atoms only — not comparable to full-atom values): 45894 Å² total; per-residue (Å²): 144,88,87,74,76,87,69,70,87,70,84,73,80,69,97,80,71,81,80,77,89,68,84,84,70,88,71,86,72,77,66,90,45,70,69,75,71,42,68,41,62,72,48,91,49,66,64,49,30,49,48,45,52,50,49,56,54,58,73,54,68,82,65,88,80,75,86,82,66,76,54,68,66,57,53,50,49,60,66,42,47,60,53,51,53,50,51,52,51,51,50,50,52,52,51,51,51,50,49,51,52,54,52,58,70,70,46,88,64,52,74,67,53,49,51,52,51,51,49,50,51,48,51,50,51,50,50,52,49,48,57,61,51,64,71,74,71,82,86,86,87,83,90,81,89,84,89,81,92,84,85,87,85,84,89,85,86,88,83,91,84,91,83,84,90,85,86,88,83,90,87,85,89,81,92,77,84,83,80,87,76,59,72,69,62,52,54,53,49,53,50,53,50,52,51,53,49,54,53,50,52,52,51,52,53,53,50,50,53,55,51,52,52,51,50,53,53,50,50,52,53,54,52,54,50,53,52,55,49,54,51,50,53,52,49,51,53,51,51,53,51,52,51,53,52,51,52,51,51,53,49,52,49,52,52,50,50,53,52,50,54,52,50,51,51,50,50,50,54,53,58,75,64,63,78,87,87,72,95,67,77,77,73,74,81,78,69,64,70,89,72,56,50,76,65,56,52,51,50,52,50,54,50,51,50,52,52,52,50,53,51,49,54,52,50,49,52,53,48,52,54,52,50,50,51,49,52,55,51,51,55,52,49,54,51,52,52,53,51,48,53,54,50,52,54,50,51,53,50,51,50,53,51,52,53,50,50,53,50,50,53,50,51,48,56,67,58,60,66,41,64,64,58,58,45,49,52,50,51,51,51,52,50,53,29,52,75,68,72,68,60,43,73,69,56,51,53,52,52,50,50,51,49,52,49,53,50,50,54,51,60,67,46,45,62,58,56,50,51,52,51,52,52,49,32,55,74,70,67,57,66,72,80,77,87,78,86,88,79,86,87,85,92,80,80,93,75,79,82,82,78,88,73,83,76,75,85,74,77,77,75,75,71,79,79,79,72,76,78,74,75,67,81,69,82,75,40,71,69,56,52,54,49,51,50,44,34,74,75,63,37,72,85,71,53,52,72,72,55,50,53,50,52,49,52,52,51,50,51,52,48,51,50,49,42,60,73,68,58,77,69,72,93,69,72,63,52,74,68,51,48,51,52,50,51,54,49,49,58,49,50,52,50,50,51,53,50,53,50,53,53,49,52,53,51,50,54,49,50,52,52,53,52,52,53,52,53,51,52,52,51,54,52,49,52,51,52,52,50,51,50,50,53,51,53,52,51,52,53,52,49,54,50,50,53,51,53,54,53,50,54,50,53,51,51,52,52,51,51,52,53,50,50,55,52,52,52,52,50,50,52,52,52,51,52,52,50,51,51,50,51,52,50,52,51,52,51,52,50,52,52,52,50,51,53,50,51,52,50,52,52,50,54,51,48,53,50,52,51,51,51,51,50,52,50,52,52,47,55,61,58,45,58,64,46,55,62,50,49,58,57,51,62,72,67,64,86,66,84,82,87,84,92,79,90,87,89,87,89,86,87,84,89,78,93,72,85,83,79,80,81,72,81,84,76,87,74,82,76,77,81,77,80,78,78,77,79,77,81,75,75,77,76,82,75,81,76,79,73,79,82,76,84,77,88,131

Mean predicted aligned error: 23.13 Å

Radius of gyration: 62.93 Å; Cα contacts (8 Å, |Δi|>4): 61; chains: 1; bounding box: 140×98×210 Å